Protein AF-0000000066028703 (afdb_homodimer)

Organism: Methanosarcina acetivorans (strain ATCC 35395 / DSM 2834 / JCM 12185 / C2A) (NCBI:txid188937)

Foldseek 3Di:
DPLVVLLVVLLVVLLVLFVVLVFQAEEFEQQLALLSLLQQLSRCVNRNQARYEYEYEDAPVFRDPVRVVSSVVSCVVSVHHYYYHYCNVVLVVVCVVDVCSVVDDLVVQLLVSLLSVLVVRVVVCVVRRHFYEARDACLCVLLVVDRQNGSLVGSYYSRNDHAPVVSLVSCVVSPPDDSNSPDFDAPRSGHPGGPCVVLVHDSVLSVQLVVCVVVVHDPVCSCVPSVDDPVSSVSSVCSSVVNVCSVDDDDDDDDD/DPLVVLLVVLLVVLLVLFVVLVFQAEEFEQQLALLSLLQQLSRCVNRNQARYEYEYEDAVVFRDPVRVVSSVVSCVVSVHHYDYHYCNVVLVVVCVVDVCSVVDDLVVQLLVSLLSVLVVRVVVCVVRRHFYEARDACLCVLLVVDRQNGSLVGSYYSRNDHAPVVSLVSCVVSPPDDSNSPDFDAPRSGHPGGPCVVLVHDSVLSVQLVVCVVVVHDPVCSCVVSVDDPVSSVSSVCSSVVNVCSVDDDDDDDDD

InterPro domains:
  IPR003694 NAD(+) synthetase [PTHR23090] (4-251)
  IPR003694 NAD(+) synthetase [TIGR00552] (3-251)
  IPR003694 NAD(+) synthetase [cd00553] (1-247)
  IPR014729 Rossmann-like alpha/beta/alpha sandwich fold [G3DSA:3.40.50.620] (4-256)
  IPR022310 NAD/GMP synthase [PF02540] (8-250)
  IPR022926 NH(3)-dependent NAD(+) synthetase [MF_00193] (2-253)

Structure (mmCIF, N/CA/C/O backbone):
data_AF-0000000066028703-model_v1
#
loop_
_entity.id
_entity.type
_entity.pdbx_description
1 polymer 'NH(3)-dependent NAD(+) synthetase'
#
loop_
_atom_site.group_PDB
_atom_site.id
_atom_site.type_symbol
_atom_site.label_atom_id
_atom_site.label_alt_id
_atom_site.label_comp_id
_atom_site.label_asym_id
_atom_site.label_entity_id
_atom_site.label_seq_id
_atom_site.pdbx_PDB_ins_code
_atom_site.Cartn_x
_atom_site.Cartn_y
_atom_site.Cartn_z
_atom_site.occupancy
_atom_site.B_iso_or_equiv
_atom_site.auth_seq_id
_atom_site.auth_comp_id
_atom_site.auth_asym_id
_atom_site.auth_atom_id
_atom_site.pdbx_PDB_model_num
ATOM 1 N N . MET A 1 1 ? -3.57 -17.297 -26.453 1 87.31 1 MET A N 1
ATOM 2 C CA . MET A 1 1 ? -2.383 -16.516 -26.109 1 87.31 1 MET A CA 1
ATOM 3 C C . MET A 1 1 ? -1.118 -17.203 -26.625 1 87.31 1 MET A C 1
ATOM 5 O O . MET A 1 1 ? -0.99 -18.422 -26.531 1 87.31 1 MET A O 1
ATOM 9 N N . ASP A 1 2 ? -0.247 -16.469 -27.312 1 94.75 2 ASP A N 1
ATOM 10 C CA . ASP A 1 2 ? 1.095 -16.938 -27.641 1 94.75 2 ASP A CA 1
ATOM 11 C C . ASP A 1 2 ? 1.989 -16.938 -26.406 1 94.75 2 ASP A C 1
ATOM 13 O O . ASP A 1 2 ? 2.547 -15.898 -26.031 1 94.75 2 ASP A O 1
ATOM 17 N N . PHE A 1 3 ? 2.182 -18.109 -25.797 1 96.44 3 PHE A N 1
ATOM 18 C CA . PHE A 1 3 ? 2.822 -18.219 -24.5 1 96.44 3 PHE A CA 1
ATOM 19 C C . PHE A 1 3 ? 4.312 -17.906 -24.594 1 96.44 3 PHE A C 1
ATOM 21 O O . PHE A 1 3 ? 4.898 -17.359 -23.656 1 96.44 3 PHE A O 1
ATOM 28 N N . GLU A 1 4 ? 4.953 -18.281 -25.703 1 96.44 4 GLU A N 1
ATOM 29 C CA . GLU A 1 4 ? 6.359 -17.938 -25.875 1 96.44 4 GLU A CA 1
ATOM 30 C C . GLU A 1 4 ? 6.551 -16.422 -25.906 1 96.44 4 GLU A C 1
ATOM 32 O O . GLU A 1 4 ? 7.453 -15.898 -25.25 1 96.44 4 GLU A O 1
ATOM 37 N N . LYS A 1 5 ? 5.734 -15.789 -26.641 1 97 5 LYS A N 1
ATOM 38 C CA . LYS A 1 5 ? 5.793 -14.328 -26.719 1 97 5 LYS A CA 1
ATOM 39 C C . LYS A 1 5 ? 5.488 -13.695 -25.375 1 97 5 LYS A C 1
ATOM 41 O O . LYS A 1 5 ? 6.164 -12.75 -24.953 1 97 5 LYS A O 1
ATOM 46 N N . ALA A 1 6 ? 4.465 -14.164 -24.703 1 97.44 6 ALA A N 1
ATOM 47 C CA . ALA A 1 6 ? 4.078 -13.648 -23.391 1 97.44 6 ALA A CA 1
ATOM 48 C C . ALA A 1 6 ? 5.211 -13.812 -22.391 1 97.44 6 ALA A C 1
ATOM 50 O O . ALA A 1 6 ? 5.535 -12.883 -21.641 1 97.44 6 ALA A O 1
ATOM 51 N N . GLN A 1 7 ? 5.801 -15.031 -22.391 1 98.19 7 GLN A N 1
ATOM 52 C CA . GLN A 1 7 ? 6.926 -15.305 -21.516 1 98.19 7 GLN A CA 1
ATOM 53 C C . GLN A 1 7 ? 8.055 -14.305 -21.719 1 98.19 7 GLN A C 1
ATOM 55 O O . GLN A 1 7 ? 8.555 -13.711 -20.766 1 98.19 7 GLN A O 1
ATOM 60 N N . ASN A 1 8 ? 8.43 -14.094 -22.984 1 98.19 8 ASN A N 1
ATOM 61 C CA . ASN A 1 8 ? 9.523 -13.18 -23.297 1 98.19 8 ASN A CA 1
ATOM 62 C C . ASN A 1 8 ? 9.195 -11.742 -22.906 1 98.19 8 ASN A C 1
ATOM 64 O O . ASN A 1 8 ? 10.055 -11.023 -22.406 1 98.19 8 ASN A O 1
ATOM 68 N N . ARG A 1 9 ? 7.965 -11.344 -23.125 1 98.31 9 ARG A N 1
ATOM 69 C CA . ARG A 1 9 ? 7.543 -9.984 -22.781 1 98.31 9 ARG A CA 1
ATOM 70 C C . ARG A 1 9 ? 7.586 -9.766 -21.266 1 98.31 9 ARG A C 1
ATOM 72 O O . ARG A 1 9 ? 7.977 -8.695 -20.797 1 98.31 9 ARG A O 1
ATOM 79 N N . ILE A 1 10 ? 7.184 -10.734 -20.516 1 98.81 10 ILE A N 1
ATOM 80 C CA . ILE A 1 10 ? 7.184 -10.633 -19.062 1 98.81 10 ILE A CA 1
ATOM 81 C C . ILE A 1 10 ? 8.617 -10.547 -18.562 1 98.81 10 ILE A C 1
ATOM 83 O O . ILE A 1 10 ? 8.93 -9.727 -17.688 1 98.81 10 ILE A O 1
ATOM 87 N N . ILE A 1 11 ? 9.5 -11.406 -19.094 1 98.75 11 ILE A N 1
ATOM 88 C CA . ILE A 1 11 ? 10.906 -11.422 -18.703 1 98.75 11 ILE A CA 1
ATOM 89 C C . ILE A 1 11 ? 11.531 -10.062 -19 1 98.75 11 ILE A C 1
ATOM 91 O O . ILE A 1 11 ? 12.211 -9.484 -18.141 1 98.75 11 ILE A O 1
ATOM 95 N N . GLU A 1 12 ? 11.273 -9.516 -20.172 1 98.62 12 GLU A N 1
ATOM 96 C CA . GLU A 1 12 ? 11.797 -8.203 -20.547 1 98.62 12 GLU A CA 1
ATOM 97 C C . GLU A 1 12 ? 11.234 -7.109 -19.641 1 98.62 12 GLU A C 1
ATOM 99 O O . GLU A 1 12 ? 11.945 -6.176 -19.266 1 98.62 12 GLU A O 1
ATOM 104 N N . PHE A 1 13 ? 10.008 -7.223 -19.359 1 98.81 13 PHE A N 1
ATOM 105 C CA . PHE A 1 13 ? 9.336 -6.281 -18.469 1 98.81 13 PHE A CA 1
ATOM 106 C C . PHE A 1 13 ? 10.031 -6.23 -17.109 1 98.81 13 PHE A C 1
ATOM 108 O O . PHE A 1 13 ? 10.328 -5.148 -16.594 1 98.81 13 PHE A O 1
ATOM 115 N N . ILE A 1 14 ? 10.297 -7.383 -16.516 1 98.81 14 ILE A N 1
ATOM 116 C CA . ILE A 1 14 ? 10.969 -7.465 -15.227 1 98.81 14 ILE A CA 1
ATOM 117 C C . ILE A 1 14 ? 12.344 -6.812 -15.312 1 98.81 14 ILE A C 1
ATOM 119 O O . ILE A 1 14 ? 12.711 -6.004 -14.461 1 98.81 14 ILE A O 1
ATOM 123 N N . ARG A 1 15 ? 13.094 -7.145 -16.344 1 98.56 15 ARG A N 1
ATOM 124 C CA . ARG A 1 15 ? 14.422 -6.582 -16.547 1 98.56 15 ARG A CA 1
ATOM 125 C C . ARG A 1 15 ? 14.367 -5.059 -16.656 1 98.56 15 ARG A C 1
ATOM 127 O O . ARG A 1 15 ? 15.117 -4.355 -15.969 1 98.56 15 ARG A O 1
ATOM 134 N N . ASN A 1 16 ? 13.461 -4.57 -17.453 1 98.19 16 ASN A N 1
ATOM 135 C CA . ASN A 1 16 ? 13.352 -3.135 -17.688 1 98.19 16 ASN A CA 1
ATOM 136 C C . ASN A 1 16 ? 12.977 -2.381 -16.42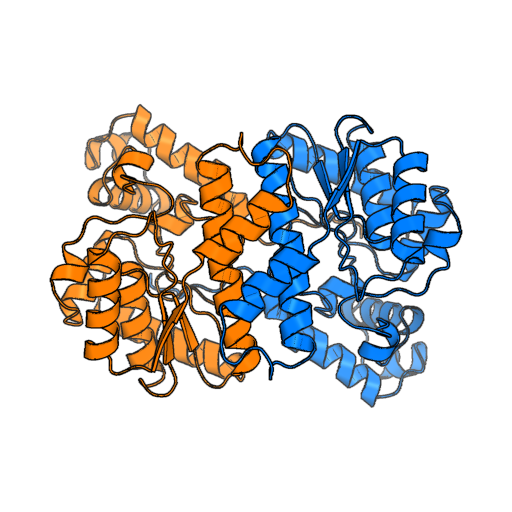2 1 98.19 16 ASN A C 1
ATOM 138 O O . ASN A 1 16 ? 13.539 -1.323 -16.125 1 98.19 16 ASN A O 1
ATOM 142 N N . GLU A 1 17 ? 12.008 -2.895 -15.727 1 97.94 17 GLU A N 1
ATOM 143 C CA . GLU A 1 17 ? 11.57 -2.23 -14.5 1 97.94 17 GLU A CA 1
ATOM 144 C C . GLU A 1 17 ? 12.672 -2.215 -13.453 1 97.94 17 GLU A C 1
ATOM 146 O O . GLU A 1 17 ? 12.836 -1.23 -12.727 1 97.94 17 GLU A O 1
ATOM 151 N N . THR A 1 18 ? 13.406 -3.289 -13.328 1 97.38 18 THR A N 1
ATOM 152 C CA . THR A 1 18 ? 14.5 -3.369 -12.359 1 97.38 18 THR A CA 1
ATOM 153 C C . THR A 1 18 ? 15.625 -2.416 -12.734 1 97.38 18 THR A C 1
ATOM 155 O O . THR A 1 18 ? 16.188 -1.744 -11.875 1 97.38 18 THR A O 1
ATOM 158 N N . ASP A 1 19 ? 15.938 -2.367 -14 1 96.81 19 ASP A N 1
ATOM 159 C CA . ASP A 1 19 ? 16.969 -1.459 -14.492 1 96.81 19 ASP A CA 1
ATOM 160 C C . ASP A 1 19 ? 16.562 -0.002 -14.281 1 96.81 19 ASP A C 1
ATOM 162 O O . ASP A 1 19 ? 17.375 0.81 -13.82 1 96.81 19 ASP A O 1
ATOM 166 N N . LYS A 1 20 ? 15.359 0.286 -14.633 1 95.88 20 LYS A N 1
ATOM 167 C CA . LYS A 1 20 ? 14.836 1.64 -14.477 1 95.88 20 LYS A CA 1
ATOM 168 C C . LYS A 1 20 ? 14.883 2.092 -13.023 1 95.88 20 LYS A C 1
ATOM 170 O O . LYS A 1 20 ? 15.172 3.258 -12.742 1 95.88 20 LYS A O 1
ATOM 175 N N . ALA A 1 21 ? 14.641 1.179 -12.125 1 95.81 21 ALA A N 1
ATOM 176 C CA . ALA A 1 21 ? 14.602 1.493 -10.695 1 95.81 21 ALA A CA 1
ATOM 177 C C . ALA A 1 21 ? 16.016 1.589 -10.117 1 95.81 21 ALA A C 1
ATOM 179 O O . ALA A 1 21 ? 16.203 2.121 -9.023 1 95.81 21 ALA A O 1
ATOM 180 N N . GLY A 1 22 ? 16.984 1.049 -10.766 1 96.31 22 GLY A N 1
ATOM 181 C CA . GLY A 1 22 ? 18.359 1.079 -10.289 1 96.31 22 GLY A CA 1
ATOM 182 C C . GLY A 1 22 ? 18.609 0.185 -9.094 1 96.31 22 GLY A C 1
ATOM 183 O O . GLY A 1 22 ? 19.375 0.536 -8.195 1 96.31 22 GLY A O 1
ATOM 184 N N . VAL A 1 23 ? 17.938 -0.912 -9.016 1 97.38 23 VAL A N 1
ATOM 185 C CA . VAL A 1 23 ? 18.047 -1.814 -7.879 1 97.38 23 VAL A CA 1
ATOM 186 C C . VAL A 1 23 ? 18.906 -3.016 -8.25 1 97.38 23 VAL A C 1
ATOM 188 O O . VAL A 1 23 ? 19.172 -3.252 -9.438 1 97.38 23 VAL A O 1
ATOM 191 N N . ASP A 1 24 ? 19.266 -3.816 -7.258 1 97.81 24 ASP A N 1
ATOM 192 C CA . ASP A 1 24 ? 20.266 -4.875 -7.438 1 97.81 24 ASP A CA 1
ATOM 193 C C . ASP A 1 24 ? 19.594 -6.23 -7.633 1 97.81 24 ASP A C 1
ATOM 195 O O . ASP A 1 24 ? 20.266 -7.234 -7.867 1 97.81 24 ASP A O 1
ATOM 199 N N . GLY A 1 25 ? 18.312 -6.297 -7.484 1 98.44 25 GLY A N 1
ATOM 200 C CA . GLY A 1 25 ? 17.609 -7.559 -7.602 1 98.44 25 GLY A CA 1
ATOM 201 C C . GLY A 1 25 ? 16.156 -7.473 -7.152 1 98.44 25 GLY A C 1
ATOM 202 O O . GLY A 1 25 ? 15.531 -6.414 -7.254 1 98.44 25 GLY A O 1
ATOM 203 N N . ALA A 1 26 ? 15.664 -8.703 -6.699 1 98.81 26 ALA A N 1
ATOM 204 C CA . ALA A 1 26 ? 14.234 -8.797 -6.402 1 98.81 26 ALA A CA 1
ATOM 205 C C . ALA A 1 26 ? 13.992 -9.625 -5.145 1 98.81 26 ALA A C 1
ATOM 207 O O . ALA A 1 26 ? 14.766 -10.531 -4.832 1 98.81 26 ALA A O 1
ATOM 208 N N . VAL A 1 27 ? 12.992 -9.25 -4.434 1 98.88 27 VAL A N 1
ATOM 209 C CA . VAL A 1 27 ? 12.43 -10.039 -3.346 1 98.88 27 VAL A CA 1
ATOM 210 C C . VAL A 1 27 ? 11.047 -10.555 -3.74 1 98.88 27 VAL A C 1
ATOM 212 O O . VAL A 1 27 ? 10.188 -9.773 -4.168 1 98.88 27 VAL A O 1
ATOM 215 N N . VAL A 1 28 ? 10.789 -11.859 -3.633 1 98.88 28 VAL A N 1
ATOM 216 C CA . VAL A 1 28 ? 9.516 -12.484 -3.977 1 98.88 28 VAL A CA 1
ATOM 217 C C . VAL A 1 28 ? 8.984 -13.258 -2.777 1 98.88 28 VAL A C 1
ATOM 219 O O . VAL A 1 28 ? 9.703 -14.062 -2.18 1 98.88 28 VAL A O 1
ATOM 222 N N . GLY A 1 29 ? 7.766 -12.961 -2.371 1 98.69 29 GLY A N 1
ATOM 223 C CA . GLY A 1 29 ? 7.105 -13.828 -1.411 1 98.69 29 GLY A CA 1
ATOM 224 C C . GLY A 1 29 ? 6.742 -15.188 -1.988 1 98.69 29 GLY A C 1
ATOM 225 O O . GLY A 1 29 ? 6.035 -15.266 -2.996 1 98.69 29 GLY A O 1
ATOM 226 N N . ILE A 1 30 ? 7.215 -16.234 -1.372 1 98.06 30 ILE A N 1
ATOM 227 C CA . ILE A 1 30 ? 6.961 -17.594 -1.842 1 98.06 30 ILE A CA 1
ATOM 228 C C . ILE A 1 30 ? 5.973 -18.281 -0.904 1 98.06 30 ILE A C 1
ATOM 230 O O . ILE A 1 30 ? 6.277 -18.5 0.271 1 98.06 30 ILE A O 1
ATOM 234 N N . SER A 1 31 ? 4.801 -18.641 -1.345 1 95.06 31 SER A N 1
ATOM 235 C CA . SER A 1 31 ? 3.727 -19.156 -0.5 1 95.06 31 SER A CA 1
ATOM 236 C C . SER A 1 31 ? 3.572 -20.672 -0.65 1 95.06 31 SER A C 1
ATOM 238 O O . SER A 1 31 ? 2.881 -21.312 0.145 1 95.06 31 SER A O 1
ATOM 240 N N . GLY A 1 32 ? 4.141 -21.219 -1.682 1 93.88 32 GLY A N 1
ATOM 241 C CA . GLY A 1 32 ? 3.859 -22.594 -2.053 1 93.88 32 GLY A CA 1
ATOM 242 C C . GLY A 1 32 ? 2.762 -22.719 -3.09 1 93.88 32 GLY A C 1
ATOM 243 O O . GLY A 1 32 ? 2.422 -23.828 -3.508 1 93.88 32 GLY A O 1
ATOM 244 N N . GLY A 1 33 ? 2.229 -21.641 -3.514 1 95.38 33 GLY A N 1
ATOM 245 C CA . GLY A 1 33 ? 1.211 -21.641 -4.551 1 95.38 33 GLY A CA 1
ATOM 246 C C . GLY A 1 33 ? 1.773 -21.359 -5.938 1 95.38 33 GLY A C 1
ATOM 247 O O . GLY A 1 33 ? 2.947 -21.016 -6.078 1 95.38 33 GLY A O 1
ATOM 248 N N . ILE A 1 34 ? 0.95 -21.469 -6.91 1 97.75 34 ILE A N 1
ATOM 249 C CA . ILE A 1 34 ? 1.407 -21.484 -8.297 1 97.75 34 ILE A CA 1
ATOM 250 C C . ILE A 1 34 ? 1.753 -20.062 -8.742 1 97.75 34 ILE A C 1
ATOM 252 O O . ILE A 1 34 ? 2.662 -19.859 -9.547 1 97.75 34 ILE A O 1
ATOM 256 N N . ASP A 1 35 ? 1.046 -19.047 -8.242 1 98.5 35 ASP A N 1
ATOM 257 C CA . ASP A 1 35 ? 1.323 -17.672 -8.672 1 98.5 35 ASP A CA 1
ATOM 258 C C . ASP A 1 35 ? 2.721 -17.234 -8.242 1 98.5 35 ASP A C 1
ATOM 260 O O . ASP A 1 35 ? 3.477 -16.688 -9.047 1 98.5 35 ASP A O 1
ATOM 264 N N . SER A 1 36 ? 3.027 -17.5 -6.969 1 98.38 36 SER A N 1
ATOM 265 C CA . SER A 1 36 ? 4.363 -17.156 -6.492 1 98.38 36 SER A CA 1
ATOM 266 C C . SER A 1 36 ? 5.43 -18 -7.18 1 98.38 36 SER A C 1
ATOM 268 O O . SER A 1 36 ? 6.531 -17.516 -7.453 1 98.38 36 SER A O 1
ATOM 270 N N . ALA A 1 37 ? 5.113 -19.234 -7.48 1 98.69 37 ALA A N 1
ATOM 271 C CA . ALA A 1 37 ? 6.055 -20.109 -8.172 1 98.69 37 ALA A CA 1
ATOM 272 C C . ALA A 1 37 ? 6.371 -19.594 -9.57 1 98.69 37 ALA A C 1
ATOM 274 O O . ALA A 1 37 ? 7.539 -19.484 -9.945 1 98.69 37 ALA A O 1
ATOM 275 N N . LEU A 1 38 ? 5.348 -19.25 -10.281 1 98.88 38 LEU A N 1
ATOM 276 C CA . LEU A 1 38 ? 5.555 -18.734 -11.633 1 98.88 38 LEU A CA 1
ATOM 277 C C . LEU A 1 38 ? 6.316 -17.406 -11.594 1 98.88 38 LEU A C 1
ATOM 279 O O . LEU A 1 38 ? 7.258 -17.219 -12.367 1 98.88 38 LEU A O 1
ATOM 283 N N . THR A 1 39 ? 5.914 -16.531 -10.734 1 98.88 39 THR A N 1
ATOM 284 C CA . THR A 1 39 ? 6.555 -15.219 -10.617 1 98.88 39 THR A CA 1
ATOM 285 C C . THR A 1 39 ? 8.039 -15.375 -10.297 1 98.88 39 THR A C 1
ATOM 287 O O . THR A 1 39 ? 8.883 -14.742 -10.938 1 98.88 39 THR A O 1
ATOM 290 N N . ALA A 1 40 ? 8.344 -16.203 -9.297 1 98.88 40 ALA A N 1
ATOM 291 C CA . ALA A 1 40 ? 9.734 -16.422 -8.93 1 98.88 40 ALA A CA 1
ATOM 292 C C . ALA A 1 40 ? 10.523 -16.984 -10.109 1 98.88 40 ALA A C 1
ATOM 294 O O . ALA A 1 40 ? 11.656 -16.562 -10.367 1 98.88 40 ALA A O 1
ATOM 295 N N . THR A 1 41 ? 9.953 -17.953 -10.828 1 98.94 41 THR A N 1
ATOM 296 C CA . THR A 1 41 ? 10.602 -18.578 -11.969 1 98.94 41 THR A CA 1
ATOM 297 C C . THR A 1 41 ? 10.922 -17.547 -13.047 1 98.94 41 THR A C 1
ATOM 299 O O . THR A 1 41 ? 12.055 -17.469 -13.531 1 98.94 41 THR A O 1
ATOM 302 N N . LEU A 1 42 ? 9.953 -16.703 -13.375 1 98.94 42 LEU A N 1
ATOM 303 C CA . LEU A 1 42 ? 10.125 -15.688 -14.398 1 98.94 42 LEU A CA 1
ATOM 304 C C . LEU A 1 42 ? 11.133 -14.633 -13.953 1 98.94 42 LEU A C 1
ATOM 306 O O . LEU A 1 42 ? 11.875 -14.094 -14.773 1 98.94 42 LEU A O 1
ATOM 310 N N . THR A 1 43 ? 11.102 -14.312 -12.672 1 98.94 43 THR A N 1
ATOM 311 C CA . THR A 1 43 ? 12.047 -13.344 -12.133 1 98.94 43 THR A CA 1
ATOM 312 C C . THR A 1 43 ? 13.477 -13.867 -12.227 1 98.94 43 THR A C 1
ATOM 314 O O . THR A 1 43 ? 14.391 -13.125 -12.57 1 98.94 43 THR A O 1
ATOM 317 N N . VAL A 1 44 ? 13.695 -15.164 -11.93 1 98.88 44 VAL A N 1
ATOM 318 C CA . VAL A 1 44 ? 15 -15.797 -12.047 1 98.88 44 VAL A CA 1
ATOM 319 C C . VAL A 1 44 ? 15.461 -15.773 -13.5 1 98.88 44 VAL A C 1
ATOM 321 O O . VAL A 1 44 ? 16.625 -15.477 -13.797 1 98.88 44 VAL A O 1
ATOM 324 N N . GLU A 1 45 ? 14.547 -16.094 -14.398 1 98.75 45 GLU A N 1
ATOM 325 C CA . GLU A 1 45 ? 14.875 -16.047 -15.82 1 98.75 45 GLU A CA 1
ATOM 326 C C . GLU A 1 45 ? 15.305 -14.641 -16.234 1 98.75 45 GLU A C 1
ATOM 328 O O . GLU A 1 45 ? 16.172 -14.477 -17.094 1 98.75 45 GLU A O 1
ATOM 333 N N . ALA A 1 46 ? 14.719 -13.641 -15.656 1 98.81 46 ALA A N 1
ATOM 334 C CA . ALA A 1 46 ? 14.961 -12.25 -16.047 1 98.81 46 ALA A CA 1
ATOM 335 C C . ALA A 1 46 ? 16.266 -11.734 -15.438 1 98.81 46 ALA A C 1
ATOM 337 O O . ALA A 1 46 ? 17.031 -11.031 -16.109 1 98.81 46 ALA A O 1
ATOM 338 N N . LEU A 1 47 ? 16.531 -12.109 -14.18 1 98.75 47 LEU A N 1
ATOM 339 C CA . LEU A 1 47 ? 17.547 -11.383 -13.438 1 98.75 47 LEU A CA 1
ATOM 340 C C . LEU A 1 47 ? 18.719 -12.305 -13.078 1 98.75 47 LEU A C 1
ATOM 342 O O . LEU A 1 47 ? 19.797 -11.836 -12.727 1 98.75 47 LEU A O 1
ATOM 346 N N . GLY A 1 48 ? 18.5 -13.641 -13.117 1 98.75 48 GLY A N 1
ATOM 347 C CA . GLY A 1 48 ? 19.438 -14.602 -12.57 1 98.75 48 GLY A CA 1
ATOM 348 C C . GLY A 1 48 ? 19.156 -14.961 -11.125 1 98.75 48 GLY A C 1
ATOM 349 O O . GLY A 1 48 ? 18.734 -14.117 -10.336 1 98.75 48 GLY A O 1
ATOM 350 N N . LYS A 1 49 ? 19.391 -16.234 -10.781 1 98.75 49 LYS A N 1
ATOM 351 C CA . LYS A 1 49 ? 19.016 -16.781 -9.477 1 98.75 49 LYS A CA 1
ATOM 352 C C . LYS A 1 49 ? 19.75 -16.047 -8.352 1 98.75 49 LYS A C 1
ATOM 354 O O . LYS A 1 49 ? 19.219 -15.906 -7.25 1 98.75 49 LYS A O 1
ATOM 359 N N . GLU A 1 50 ? 20.938 -15.43 -8.609 1 98.56 50 GLU A N 1
ATOM 360 C CA . GLU A 1 50 ? 21.734 -14.773 -7.586 1 98.56 50 GLU A CA 1
ATOM 361 C C . GLU A 1 50 ? 21.109 -13.445 -7.16 1 98.56 50 GLU A C 1
ATOM 363 O O . GLU A 1 50 ? 21.469 -12.891 -6.117 1 98.56 50 GLU A O 1
ATOM 368 N N . ARG A 1 51 ? 20.234 -12.93 -7.949 1 98.56 51 ARG A N 1
ATOM 369 C CA . ARG A 1 51 ? 19.641 -11.617 -7.691 1 98.56 51 ARG A CA 1
ATOM 370 C C . ARG A 1 51 ? 18.219 -11.742 -7.188 1 98.56 51 ARG A C 1
ATOM 372 O O . ARG A 1 51 ? 17.469 -10.758 -7.16 1 98.56 51 ARG A O 1
ATOM 379 N N . VAL A 1 52 ? 17.797 -12.977 -6.809 1 98.88 52 VAL A N 1
ATOM 380 C CA . VAL A 1 52 ? 16.422 -13.203 -6.359 1 98.88 52 VAL A CA 1
ATOM 381 C C . VAL A 1 52 ? 16.438 -13.797 -4.953 1 98.88 52 VAL A C 1
ATOM 383 O O . VAL A 1 52 ? 17.078 -14.812 -4.703 1 98.88 52 VAL A O 1
ATOM 386 N N . LEU A 1 53 ? 15.773 -13.125 -4.012 1 98.75 53 LEU A N 1
ATOM 387 C CA . LEU A 1 53 ? 15.516 -13.641 -2.672 1 98.75 53 LEU A CA 1
ATOM 388 C C . LEU A 1 53 ? 14.062 -14.094 -2.533 1 98.75 53 LEU A C 1
ATOM 390 O O . LEU A 1 53 ? 13.141 -13.305 -2.76 1 98.75 53 LEU A O 1
ATOM 394 N N . GLY A 1 54 ? 13.875 -15.344 -2.285 1 98.75 54 GLY A N 1
ATOM 395 C CA . GLY A 1 54 ? 12.57 -15.859 -1.922 1 98.75 54 GLY A CA 1
ATOM 396 C C . GLY A 1 54 ? 12.32 -15.852 -0.426 1 98.75 54 GLY A C 1
ATOM 397 O O . GLY A 1 54 ? 13.125 -16.375 0.347 1 98.75 54 GLY A O 1
ATOM 398 N N . LEU A 1 55 ? 11.234 -15.25 0.016 1 98.56 55 LEU A N 1
ATOM 399 C CA . LEU A 1 55 ? 10.852 -15.25 1.424 1 98.56 55 LEU A CA 1
ATOM 400 C C . LEU A 1 55 ? 9.594 -16.078 1.647 1 98.56 55 LEU A C 1
ATOM 402 O O . LEU A 1 55 ? 8.555 -15.805 1.034 1 98.56 55 LEU A O 1
ATOM 406 N N . HIS A 1 56 ? 9.656 -17.109 2.395 1 98.31 56 HIS A N 1
ATOM 407 C CA . HIS A 1 56 ? 8.508 -17.844 2.895 1 98.31 56 HIS A CA 1
ATOM 408 C C . HIS A 1 56 ? 8.109 -17.375 4.285 1 98.31 56 HIS A C 1
ATOM 410 O O . HIS A 1 56 ? 8.93 -17.375 5.207 1 98.31 56 HIS A O 1
ATOM 416 N N . MET A 1 57 ? 6.836 -16.969 4.473 1 97.94 57 MET A N 1
ATOM 417 C CA . MET A 1 57 ? 6.418 -16.266 5.688 1 97.94 57 MET A CA 1
ATOM 418 C C . MET A 1 57 ? 5.191 -16.938 6.301 1 97.94 57 MET A C 1
ATOM 420 O O . MET A 1 57 ? 4.121 -16.328 6.367 1 97.94 57 MET A O 1
ATOM 424 N N . PRO A 1 58 ? 5.383 -18.109 6.816 1 97.06 58 PRO A N 1
ATOM 425 C CA . PRO A 1 58 ? 4.27 -18.891 7.359 1 97.06 58 PRO A CA 1
ATOM 426 C C . PRO A 1 58 ? 3.793 -18.359 8.711 1 97.06 58 PRO A C 1
ATOM 428 O O . PRO A 1 58 ? 4.5 -17.594 9.367 1 97.06 58 PRO A O 1
ATOM 431 N N . GLU A 1 59 ? 2.592 -18.641 8.992 1 95.31 59 GLU A N 1
ATOM 432 C CA . GLU A 1 59 ? 2.061 -18.578 10.352 1 95.31 59 GLU A CA 1
ATOM 433 C C . GLU A 1 59 ? 1.895 -19.984 10.938 1 95.31 59 GLU A C 1
ATOM 435 O O . GLU A 1 59 ? 1.164 -20.812 10.391 1 95.31 59 GLU A O 1
ATOM 440 N N . SER A 1 60 ? 2.572 -20.344 11.977 1 89.69 60 SER A N 1
ATOM 441 C CA . SER A 1 60 ? 2.715 -21.688 12.523 1 89.69 60 SER A CA 1
ATOM 442 C C . SER A 1 60 ? 1.355 -22.344 12.719 1 89.69 60 SER A C 1
ATOM 444 O O . SER A 1 60 ? 1.198 -23.531 12.445 1 89.69 60 SER A O 1
ATOM 446 N N . SER A 1 61 ? 0.323 -21.703 13.117 1 83.94 61 SER A N 1
ATOM 447 C CA . SER A 1 61 ? -0.953 -22.344 13.438 1 83.94 61 SER A CA 1
ATOM 448 C C . SER A 1 61 ? -1.871 -22.375 12.219 1 83.94 61 SER A C 1
ATOM 450 O O . SER A 1 61 ? -2.898 -23.062 12.234 1 83.94 61 SER A O 1
ATOM 452 N N . LEU A 1 62 ? -1.415 -21.875 11.156 1 87.5 62 LEU A N 1
ATOM 453 C CA . LEU A 1 62 ? -2.385 -21.688 10.086 1 87.5 62 LEU A CA 1
ATOM 454 C C . LEU A 1 62 ? -1.828 -22.188 8.758 1 87.5 62 LEU A C 1
ATOM 456 O O . LEU A 1 62 ? -2.551 -22.797 7.965 1 87.5 62 LEU A O 1
ATOM 460 N N . THR A 1 63 ? -0.572 -21.984 8.461 1 89.5 63 THR A N 1
ATOM 461 C CA . THR A 1 63 ? 0.036 -22.406 7.207 1 89.5 63 THR A CA 1
ATOM 462 C C . THR A 1 63 ? 0.261 -23.906 7.188 1 89.5 63 THR A C 1
ATOM 464 O O . THR A 1 63 ? 1.021 -24.438 8.008 1 89.5 63 THR A O 1
ATOM 467 N N . PRO A 1 64 ? -0.343 -24.531 6.289 1 89.56 64 PRO A N 1
ATOM 468 C CA . PRO A 1 64 ? -0.13 -25.984 6.211 1 89.56 64 PRO A CA 1
ATOM 469 C C . PRO A 1 64 ? 1.329 -26.344 5.957 1 89.56 64 PRO A C 1
ATOM 471 O O . PRO A 1 64 ? 2.025 -25.656 5.215 1 89.56 64 PRO A O 1
ATOM 474 N N . ALA A 1 65 ? 1.722 -27.438 6.523 1 91.56 65 ALA A N 1
ATOM 475 C CA . ALA A 1 65 ? 3.094 -27.906 6.355 1 91.56 65 ALA A CA 1
ATOM 476 C C . ALA A 1 65 ? 3.428 -28.109 4.879 1 91.56 65 ALA A C 1
ATOM 478 O O . ALA A 1 65 ? 4.543 -27.828 4.445 1 91.56 65 ALA A O 1
ATOM 479 N N . VAL A 1 66 ? 2.492 -28.578 4.145 1 92.88 66 VAL A N 1
ATOM 480 C CA . VAL A 1 66 ? 2.697 -28.891 2.732 1 92.88 66 VAL A CA 1
ATOM 481 C C . VAL A 1 66 ? 3.057 -27.609 1.974 1 92.88 66 VAL A C 1
ATOM 483 O O . VAL A 1 66 ? 3.842 -27.656 1.024 1 92.88 66 VAL A O 1
ATOM 486 N N . ASP A 1 67 ? 2.482 -26.469 2.352 1 93.06 67 ASP A N 1
ATOM 487 C CA . ASP A 1 67 ? 2.799 -25.203 1.704 1 93.06 67 ASP A CA 1
ATOM 488 C C . ASP A 1 67 ? 4.266 -24.844 1.902 1 93.06 67 ASP A C 1
ATOM 490 O O . ASP A 1 67 ? 4.922 -24.359 0.977 1 93.06 67 ASP A O 1
ATOM 494 N N . SER A 1 68 ? 4.762 -25.047 3.111 1 95.12 68 SER A N 1
ATOM 495 C CA . SER A 1 68 ? 6.164 -24.781 3.406 1 95.12 68 SER A CA 1
ATOM 496 C C . SER A 1 68 ? 7.082 -25.734 2.65 1 95.12 68 SER A C 1
ATOM 498 O O . SER A 1 68 ? 8.148 -25.328 2.168 1 95.12 68 SER A O 1
ATOM 500 N N . GLU A 1 69 ? 6.645 -26.969 2.576 1 96.25 69 GLU A N 1
ATOM 501 C CA . GLU A 1 69 ? 7.402 -27.938 1.802 1 96.25 69 GLU A CA 1
ATOM 502 C C . GLU A 1 69 ? 7.469 -27.547 0.329 1 96.25 69 GLU A C 1
ATOM 504 O O . GLU A 1 69 ? 8.539 -27.594 -0.283 1 96.25 69 GLU A O 1
ATOM 509 N N . ASP A 1 70 ? 6.367 -27.188 -0.19 1 96.81 70 ASP A N 1
ATOM 510 C CA . ASP A 1 70 ? 6.285 -26.766 -1.587 1 96.81 70 ASP A CA 1
ATOM 511 C C . ASP A 1 70 ? 7.16 -25.547 -1.849 1 96.81 70 ASP A C 1
ATOM 513 O O . ASP A 1 70 ? 7.82 -25.453 -2.885 1 96.81 70 ASP A O 1
ATOM 517 N N . ALA A 1 71 ? 7.102 -24.594 -0.932 1 97.06 71 ALA A N 1
ATOM 518 C CA . ALA A 1 71 ? 7.934 -23.391 -1.051 1 97.06 71 ALA A CA 1
ATOM 519 C C . ALA A 1 71 ? 9.414 -23.766 -1.123 1 97.06 71 ALA A C 1
ATOM 521 O O . ALA A 1 71 ? 10.156 -23.219 -1.946 1 97.06 71 ALA A O 1
ATOM 522 N N . LYS A 1 72 ? 9.781 -24.656 -0.314 1 97.19 72 LYS A N 1
ATOM 523 C CA . LYS A 1 72 ? 11.172 -25.109 -0.293 1 97.19 72 LYS A CA 1
ATOM 524 C C . LYS A 1 72 ? 11.531 -25.844 -1.583 1 97.19 72 LYS A C 1
ATOM 526 O O . LYS A 1 72 ? 12.625 -25.656 -2.121 1 97.19 72 LYS A O 1
ATOM 531 N N . ILE A 1 73 ? 10.648 -26.688 -2.053 1 97.44 73 ILE A N 1
ATOM 532 C CA . ILE A 1 73 ? 10.859 -27.391 -3.312 1 97.44 73 ILE A CA 1
ATOM 533 C C . ILE A 1 73 ? 11.117 -26.391 -4.43 1 97.44 73 ILE A C 1
ATOM 535 O O . ILE A 1 73 ? 12.055 -26.547 -5.215 1 97.44 73 ILE A O 1
ATOM 539 N N . LEU A 1 74 ? 10.344 -25.375 -4.469 1 98.31 74 LEU A N 1
ATOM 540 C CA . LEU A 1 74 ? 10.508 -24.344 -5.492 1 98.31 74 LEU A CA 1
ATOM 541 C C . LEU A 1 74 ? 11.867 -23.672 -5.375 1 98.31 74 LEU A C 1
ATOM 543 O O . LEU A 1 74 ? 12.57 -23.5 -6.375 1 98.31 74 LEU A O 1
ATOM 547 N N . ALA A 1 75 ? 12.188 -23.219 -4.152 1 98.38 75 ALA A N 1
ATOM 548 C CA . ALA A 1 75 ? 13.445 -22.5 -3.918 1 98.38 75 ALA A CA 1
ATOM 549 C C . ALA A 1 75 ? 14.641 -23.359 -4.32 1 98.38 75 ALA A C 1
ATOM 551 O O . ALA A 1 75 ? 15.578 -22.875 -4.953 1 98.38 75 ALA A O 1
ATOM 552 N N . ASP A 1 76 ? 14.602 -24.641 -3.975 1 98.19 76 ASP A N 1
ATOM 553 C CA . ASP A 1 76 ? 15.672 -25.562 -4.328 1 98.19 76 ASP A CA 1
ATOM 554 C C . ASP A 1 76 ? 15.758 -25.766 -5.844 1 98.19 76 ASP A C 1
ATOM 556 O O . ASP A 1 76 ? 16.844 -25.766 -6.41 1 98.19 76 ASP A O 1
ATOM 560 N N . TRP A 1 77 ? 14.602 -25.922 -6.426 1 98.44 77 TRP A N 1
ATOM 561 C CA . TRP A 1 77 ? 14.531 -26.125 -7.871 1 98.44 77 TRP A CA 1
ATOM 562 C C . TRP A 1 77 ? 15.102 -24.906 -8.609 1 98.44 77 TRP A C 1
ATOM 564 O O . TRP A 1 77 ? 15.797 -25.062 -9.617 1 98.44 77 TRP A O 1
ATOM 574 N N . LEU A 1 78 ? 14.883 -23.688 -8.133 1 98.69 78 LEU A N 1
ATOM 575 C CA . LEU A 1 78 ? 15.336 -22.453 -8.766 1 98.69 78 LEU A CA 1
ATOM 576 C C . LEU A 1 78 ? 16.781 -22.156 -8.375 1 98.69 78 LEU A C 1
ATOM 578 O O . LEU A 1 78 ? 17.469 -21.406 -9.07 1 98.69 78 LEU A O 1
ATOM 582 N N . GLY A 1 79 ? 17.172 -22.656 -7.207 1 98.62 79 GLY A N 1
ATOM 583 C CA . GLY A 1 79 ? 18.5 -22.375 -6.699 1 98.62 79 GLY A CA 1
ATOM 584 C C . GLY A 1 79 ? 18.656 -20.969 -6.176 1 98.62 79 GLY A C 1
ATOM 585 O O . GLY A 1 79 ? 19.734 -20.375 -6.277 1 98.62 79 GLY A O 1
ATOM 586 N N . ILE A 1 80 ? 17.609 -20.406 -5.656 1 98.62 80 ILE A N 1
ATOM 587 C CA . ILE A 1 80 ? 17.672 -19.031 -5.195 1 98.62 80 ILE A CA 1
ATOM 588 C C . ILE A 1 80 ? 17.953 -18.984 -3.697 1 98.62 80 ILE A C 1
ATOM 590 O O . ILE A 1 80 ? 17.781 -19.984 -3 1 98.62 80 ILE A O 1
ATOM 594 N N . GLU A 1 81 ? 18.469 -17.781 -3.25 1 97.94 81 GLU A N 1
ATOM 595 C CA . GLU A 1 81 ? 18.453 -17.531 -1.812 1 97.94 81 GLU A CA 1
ATOM 596 C C . GLU A 1 81 ? 17.047 -17.641 -1.251 1 97.94 81 GLU A C 1
ATOM 598 O O . GLU A 1 81 ? 16.078 -17.172 -1.873 1 97.94 81 GLU A O 1
ATOM 603 N N . TYR A 1 82 ? 16.938 -18.328 -0.145 1 98.06 82 TYR A N 1
ATOM 604 C CA . TYR A 1 82 ? 15.633 -18.641 0.433 1 98.06 82 TYR A CA 1
ATOM 605 C C . TYR A 1 82 ? 15.664 -18.516 1.95 1 98.06 82 TYR A C 1
ATOM 607 O O . TYR A 1 82 ? 16.609 -18.969 2.6 1 98.06 82 TYR A O 1
ATOM 615 N N . ARG A 1 83 ? 14.688 -17.797 2.508 1 96.94 83 ARG A N 1
ATOM 616 C CA . ARG A 1 83 ? 14.547 -17.625 3.951 1 96.94 83 ARG A CA 1
ATOM 617 C C . ARG A 1 83 ? 13.102 -17.859 4.391 1 96.94 83 ARG A C 1
ATOM 619 O O . ARG A 1 83 ? 12.164 -17.516 3.67 1 96.94 83 ARG A O 1
ATOM 626 N N . THR A 1 84 ? 13 -18.422 5.559 1 97.19 84 THR A N 1
ATOM 627 C CA . THR A 1 84 ? 11.688 -18.594 6.191 1 97.19 84 THR A CA 1
ATOM 628 C C . THR A 1 84 ? 11.562 -17.672 7.41 1 97.19 84 THR A C 1
ATOM 630 O O . THR A 1 84 ? 12.438 -17.672 8.281 1 97.19 84 THR A O 1
ATOM 633 N N . ILE A 1 85 ? 10.57 -16.875 7.434 1 97.44 85 ILE A N 1
ATOM 634 C CA . ILE A 1 85 ? 10.297 -16 8.562 1 97.44 85 ILE A CA 1
ATOM 635 C C . ILE A 1 85 ? 8.898 -16.281 9.102 1 97.44 85 ILE A C 1
ATOM 637 O O . ILE A 1 85 ? 7.898 -15.977 8.445 1 97.44 85 ILE A O 1
ATOM 641 N N . ASP A 1 86 ? 8.789 -16.859 10.266 1 97.19 86 ASP A N 1
ATOM 642 C CA . ASP A 1 86 ? 7.512 -17.109 10.93 1 97.19 86 ASP A CA 1
ATOM 643 C C . ASP A 1 86 ? 6.879 -15.812 11.406 1 97.19 86 ASP A C 1
ATOM 645 O O . ASP A 1 86 ? 7.477 -15.078 12.195 1 97.19 86 ASP A O 1
ATOM 649 N N . ILE A 1 87 ? 5.637 -15.547 10.953 1 97.62 87 ILE A N 1
ATOM 650 C CA . ILE A 1 87 ? 5.047 -14.242 11.234 1 97.62 87 ILE A CA 1
ATOM 651 C C . ILE A 1 87 ? 4.207 -14.328 12.508 1 97.62 87 ILE A C 1
ATOM 653 O O . ILE A 1 87 ? 3.629 -13.328 12.945 1 97.62 87 ILE A O 1
ATOM 657 N N . SER A 1 88 ? 4.094 -15.5 13.172 1 97.12 88 SER A N 1
ATOM 658 C CA . SER A 1 88 ? 3.209 -15.719 14.312 1 97.12 88 SER A CA 1
ATOM 659 C C . SER A 1 88 ? 3.465 -14.703 15.422 1 97.12 88 SER A C 1
ATOM 661 O O . SER A 1 88 ? 2.523 -14.141 15.977 1 97.12 88 SER A O 1
ATOM 663 N N . GLY A 1 89 ? 4.734 -14.523 15.742 1 97.12 89 GLY A N 1
ATOM 664 C CA . GLY A 1 89 ? 5.074 -13.586 16.797 1 97.12 89 GLY A CA 1
ATOM 665 C C . GLY A 1 89 ? 4.656 -12.164 16.484 1 97.12 89 GLY A C 1
ATOM 666 O O . GLY A 1 89 ? 4.219 -11.43 17.375 1 97.12 89 GLY A O 1
ATOM 667 N N . ILE A 1 90 ? 4.812 -11.766 15.258 1 98 90 ILE A N 1
ATOM 668 C CA . ILE A 1 90 ? 4.453 -10.422 14.828 1 98 90 ILE A CA 1
ATOM 669 C C . ILE A 1 90 ? 2.941 -10.234 14.922 1 98 90 ILE A C 1
ATOM 671 O O . ILE A 1 90 ? 2.467 -9.242 15.492 1 98 90 ILE A O 1
ATOM 675 N N . VAL A 1 91 ? 2.188 -11.203 14.391 1 96.38 91 VAL A N 1
ATOM 676 C CA . VAL A 1 91 ? 0.729 -11.141 14.43 1 96.38 91 VAL A CA 1
ATOM 677 C C . VAL A 1 91 ? 0.255 -11.102 15.883 1 96.38 91 VAL A C 1
ATOM 679 O O . VAL A 1 91 ? -0.628 -10.32 16.234 1 96.38 91 VAL A O 1
ATOM 682 N N . SER A 1 92 ? 0.863 -11.875 16.719 1 95.88 92 SER A N 1
ATOM 683 C CA . SER A 1 92 ? 0.525 -11.891 18.141 1 95.88 92 SER A CA 1
ATOM 684 C C . SER A 1 92 ? 0.772 -10.531 18.781 1 95.88 92 SER A C 1
ATOM 686 O O . SER A 1 92 ? -0.005 -10.086 19.625 1 95.88 92 SER A O 1
ATOM 688 N N . ALA A 1 93 ? 1.857 -9.898 18.422 1 97.38 93 ALA A N 1
ATOM 689 C CA . ALA A 1 93 ? 2.172 -8.578 18.969 1 97.38 93 ALA A CA 1
ATOM 690 C C . ALA A 1 93 ? 1.123 -7.547 18.547 1 97.38 93 ALA A C 1
ATOM 692 O O . ALA A 1 93 ? 0.732 -6.691 19.344 1 97.38 93 ALA A O 1
ATOM 693 N N . PHE A 1 94 ? 0.665 -7.621 17.281 1 97.38 94 PHE A N 1
ATOM 694 C CA . PHE A 1 94 ? -0.426 -6.762 16.828 1 97.38 94 PHE A CA 1
ATOM 695 C C . PHE A 1 94 ? -1.675 -6.992 17.672 1 97.38 94 PHE A C 1
ATOM 697 O O . PHE A 1 94 ? -2.285 -6.039 18.156 1 97.38 94 PHE A O 1
ATOM 704 N N . MET A 1 95 ? -2.006 -8.25 17.875 1 95.25 95 MET A N 1
ATOM 705 C CA . MET A 1 95 ? -3.213 -8.602 18.609 1 95.25 95 MET A CA 1
ATOM 706 C C . MET A 1 95 ? -3.107 -8.148 20.062 1 95.25 95 MET A C 1
ATOM 708 O O . MET A 1 95 ? -4.102 -7.723 20.656 1 95.25 95 MET A O 1
ATOM 712 N N . ALA A 1 96 ? -1.966 -8.203 20.594 1 94.81 96 ALA A N 1
ATOM 713 C CA . ALA A 1 96 ? -1.743 -7.812 21.984 1 94.81 96 ALA A CA 1
ATOM 714 C C . ALA A 1 96 ? -1.86 -6.301 22.156 1 94.81 96 ALA A C 1
ATOM 716 O O . ALA A 1 96 ? -2.207 -5.812 23.234 1 94.81 96 ALA A O 1
ATOM 717 N N . SER A 1 97 ? -1.557 -5.586 21.094 1 94 97 SER A N 1
ATOM 718 C CA . SER A 1 97 ? -1.538 -4.129 21.156 1 94 97 SER A CA 1
ATOM 719 C C . SER A 1 97 ? -2.939 -3.549 21 1 94 97 SER A C 1
ATOM 721 O O . SER A 1 97 ? -3.164 -2.369 21.281 1 94 97 SER A O 1
ATOM 723 N N . ILE A 1 98 ? -3.926 -4.328 20.547 1 91.62 98 ILE A N 1
ATOM 724 C CA . ILE A 1 98 ? -5.293 -3.889 20.281 1 91.62 98 ILE A CA 1
ATOM 725 C C . ILE A 1 98 ? -6.258 -4.609 21.219 1 91.62 98 ILE A C 1
ATOM 727 O O . ILE A 1 98 ? -6.613 -5.766 20.984 1 91.62 98 ILE A O 1
ATOM 731 N N . PRO A 1 99 ? -6.734 -4.051 22.203 1 79.94 99 PRO A N 1
ATOM 732 C CA . PRO A 1 99 ? -7.598 -4.707 23.188 1 79.94 99 PRO A CA 1
ATOM 733 C C . PRO A 1 99 ? -8.797 -5.402 22.547 1 79.94 99 PRO A C 1
ATOM 735 O O . PRO A 1 99 ? -9.203 -6.48 23 1 79.94 99 PRO A O 1
ATOM 738 N N . GLU A 1 100 ? -9.383 -4.855 21.516 1 80 100 GLU A N 1
ATOM 739 C CA . GLU A 1 100 ? -10.602 -5.387 20.906 1 80 100 GLU A CA 1
ATOM 740 C C . GLU A 1 100 ? -10.281 -6.438 19.844 1 80 100 GLU A C 1
ATOM 742 O O . GLU A 1 100 ? -11.18 -6.965 19.188 1 80 100 GLU A O 1
ATOM 747 N N . SER A 1 101 ? -9.086 -6.789 19.781 1 79.19 101 SER A N 1
ATOM 748 C CA . SER A 1 101 ? -8.633 -7.633 18.672 1 79.19 101 SER A CA 1
ATOM 749 C C . SER A 1 101 ? -9.227 -9.039 18.781 1 79.19 101 SER A C 1
ATOM 751 O O . SER A 1 101 ? -9.383 -9.727 17.766 1 79.19 101 SER A O 1
ATOM 753 N N . GLU A 1 102 ? -9.461 -9.461 19.891 1 74.88 102 GLU A N 1
ATOM 754 C CA . GLU A 1 102 ? -9.969 -10.812 20.062 1 74.88 102 GLU A CA 1
ATOM 755 C C . GLU A 1 102 ? -11.289 -11.016 19.328 1 74.88 102 GLU A C 1
ATOM 757 O O . GLU A 1 102 ? -11.609 -12.125 18.906 1 74.88 102 GLU A O 1
ATOM 762 N N . SER A 1 103 ? -11.93 -9.984 19.141 1 76.81 103 SER A N 1
ATOM 763 C CA . SER A 1 103 ? -13.25 -10.07 18.531 1 76.81 103 SER A CA 1
ATOM 764 C C . SER A 1 103 ? -13.195 -9.742 17.031 1 76.81 103 SER A C 1
ATOM 766 O O . SER A 1 103 ? -14.227 -9.656 16.375 1 76.81 103 SER A O 1
ATOM 768 N N . SER A 1 104 ? -12.016 -9.656 16.625 1 81.94 104 SER A N 1
ATOM 769 C CA . SER A 1 104 ? -11.93 -9.297 15.211 1 81.94 104 SER A CA 1
ATOM 770 C C . SER A 1 104 ? -12.328 -10.469 14.32 1 81.94 104 SER A C 1
ATOM 772 O O . SER A 1 104 ? -12.102 -11.633 14.672 1 81.94 104 SER A O 1
ATOM 774 N N . ASP A 1 105 ? -12.883 -10.133 13.203 1 88.5 105 ASP A N 1
ATOM 775 C CA . ASP A 1 105 ? -13.336 -11.172 12.273 1 88.5 105 ASP A CA 1
ATOM 776 C C . ASP A 1 105 ? -12.164 -11.727 11.469 1 88.5 105 ASP A C 1
ATOM 778 O O . ASP A 1 105 ? -11.062 -11.18 11.5 1 88.5 105 ASP A O 1
ATOM 782 N N . ARG A 1 106 ? -12.414 -12.828 10.812 1 89.69 106 ARG A N 1
ATOM 783 C CA . ARG A 1 106 ? -11.391 -13.562 10.07 1 89.69 106 ARG A CA 1
ATOM 784 C C . ARG A 1 106 ? -10.797 -12.703 8.961 1 89.69 106 ARG A C 1
ATOM 786 O O . ARG A 1 106 ? -9.602 -12.781 8.672 1 89.69 106 ARG A O 1
ATOM 793 N N . LEU A 1 107 ? -11.609 -11.898 8.305 1 91.94 107 LEU A N 1
ATOM 794 C CA . LEU A 1 107 ? -11.156 -11.062 7.199 1 91.94 107 LEU A CA 1
ATOM 795 C C . LEU A 1 107 ? -10.156 -10.016 7.691 1 91.94 107 LEU A C 1
ATOM 797 O O . LEU A 1 107 ? -9.117 -9.805 7.07 1 91.94 107 LEU A O 1
ATOM 801 N N . THR A 1 108 ? -10.5 -9.367 8.805 1 94.5 108 THR A N 1
ATOM 802 C CA . THR A 1 108 ? -9.625 -8.367 9.398 1 94.5 108 THR A CA 1
ATOM 803 C C . THR A 1 108 ? -8.281 -8.977 9.773 1 94.5 108 THR A C 1
ATOM 805 O O . THR A 1 108 ? -7.227 -8.414 9.469 1 94.5 108 THR A O 1
ATOM 808 N N . ARG A 1 109 ? -8.328 -10.164 10.359 1 93.94 109 ARG A N 1
ATOM 809 C CA . ARG A 1 109 ? -7.105 -10.859 10.75 1 93.94 109 ARG A CA 1
ATOM 810 C C . ARG A 1 109 ? -6.312 -11.297 9.523 1 93.94 109 ARG A C 1
ATOM 812 O O . ARG A 1 109 ? -5.082 -11.203 9.5 1 93.94 109 ARG A O 1
ATOM 819 N N . GLY A 1 110 ? -7.023 -11.828 8.562 1 94.69 110 GLY A N 1
ATOM 820 C CA . GLY A 1 110 ? -6.375 -12.219 7.32 1 94.69 110 GLY A CA 1
ATOM 821 C C . GLY A 1 110 ? -5.664 -11.07 6.633 1 94.69 110 GLY A C 1
ATOM 822 O O . GLY A 1 110 ? -4.523 -11.219 6.184 1 94.69 110 GLY A O 1
ATOM 823 N N . ASN A 1 111 ? -6.328 -9.883 6.57 1 96.75 111 ASN A N 1
ATOM 824 C CA . ASN A 1 111 ? -5.738 -8.695 5.965 1 96.75 111 ASN A CA 1
ATOM 825 C C . ASN A 1 111 ? -4.488 -8.25 6.719 1 96.75 111 ASN A C 1
ATOM 827 O O . ASN A 1 111 ? -3.514 -7.805 6.105 1 96.75 111 ASN A O 1
ATOM 831 N N . LEU A 1 112 ? -4.52 -8.359 8.008 1 97.12 112 LEU A N 1
ATOM 832 C CA . LEU A 1 112 ? -3.357 -8.008 8.82 1 97.12 112 LEU A CA 1
ATOM 833 C C . LEU A 1 112 ? -2.172 -8.914 8.484 1 97.12 112 LEU A C 1
ATOM 835 O O . LEU A 1 112 ? -1.039 -8.438 8.375 1 97.12 112 LEU A O 1
ATOM 839 N N . LYS A 1 113 ? -2.459 -10.203 8.359 1 97.06 113 LYS A N 1
ATOM 840 C CA . LYS A 1 113 ? -1.396 -11.141 8.008 1 97.06 113 LYS A CA 1
ATOM 841 C C . LYS A 1 113 ? -0.771 -10.781 6.664 1 97.06 113 LYS A C 1
ATOM 843 O O . LYS A 1 113 ? 0.452 -10.82 6.516 1 97.06 113 LYS A O 1
ATOM 848 N N . ALA A 1 114 ? -1.604 -10.461 5.664 1 97.94 114 ALA A N 1
ATOM 849 C CA . ALA A 1 114 ? -1.112 -10.047 4.352 1 97.94 114 ALA A CA 1
ATOM 850 C C . ALA A 1 114 ? -0.225 -8.812 4.461 1 97.94 114 ALA A C 1
ATOM 852 O O . ALA A 1 114 ? 0.836 -8.742 3.838 1 97.94 114 ALA A O 1
ATOM 853 N N . ARG A 1 115 ? -0.609 -7.82 5.254 1 98.69 115 ARG A N 1
ATOM 854 C CA . ARG A 1 115 ? 0.148 -6.582 5.406 1 98.69 115 ARG A CA 1
ATOM 855 C C . ARG A 1 115 ? 1.425 -6.816 6.207 1 98.69 115 ARG A C 1
ATOM 857 O O . ARG A 1 115 ? 2.445 -6.172 5.961 1 98.69 115 ARG A O 1
ATOM 864 N N . THR A 1 116 ? 1.37 -7.781 7.129 1 98.56 116 THR A N 1
ATOM 865 C CA . THR A 1 116 ? 2.574 -8.188 7.844 1 98.56 116 THR A CA 1
ATOM 866 C C . THR A 1 116 ? 3.611 -8.758 6.875 1 98.56 116 THR A C 1
ATOM 868 O O . THR A 1 116 ? 4.777 -8.359 6.91 1 98.56 116 THR A O 1
ATOM 871 N N . ARG A 1 117 ? 3.156 -9.609 6.004 1 98.56 117 ARG A N 1
ATOM 872 C CA . ARG A 1 117 ? 4.055 -10.219 5.027 1 98.56 117 ARG A CA 1
ATOM 873 C C . ARG A 1 117 ? 4.617 -9.164 4.074 1 98.56 117 ARG A C 1
ATOM 875 O O . ARG A 1 117 ? 5.809 -9.188 3.756 1 98.56 117 ARG A O 1
ATOM 882 N N . MET A 1 118 ? 3.756 -8.266 3.641 1 98.81 118 MET A N 1
ATOM 883 C CA . MET A 1 118 ? 4.203 -7.164 2.785 1 98.81 118 MET A CA 1
ATOM 884 C C . MET A 1 118 ? 5.293 -6.352 3.469 1 98.81 118 MET A C 1
ATOM 886 O O . MET A 1 118 ? 6.305 -6.016 2.848 1 98.81 118 MET A O 1
ATOM 890 N N . SER A 1 119 ? 5.145 -6.051 4.75 1 98.69 119 SER A N 1
ATOM 891 C CA . SER A 1 119 ? 6.125 -5.277 5.504 1 98.69 119 SER A CA 1
ATOM 892 C C . SER A 1 119 ? 7.469 -5.992 5.559 1 98.69 119 SER A C 1
ATOM 894 O O . SER A 1 119 ? 8.523 -5.355 5.449 1 98.69 119 SER A O 1
ATOM 896 N N . LEU A 1 120 ? 7.426 -7.285 5.711 1 98.5 120 LEU A N 1
ATOM 897 C CA . LEU A 1 120 ? 8.656 -8.07 5.742 1 98.5 120 LEU A CA 1
ATOM 898 C C . LEU A 1 120 ? 9.344 -8.055 4.383 1 98.5 120 LEU A C 1
ATOM 900 O O . LEU A 1 120 ? 10.57 -7.961 4.305 1 98.5 120 LEU A O 1
ATOM 904 N N . LEU A 1 121 ? 8.562 -8.195 3.326 1 98.69 121 LEU A N 1
ATOM 905 C CA . LEU A 1 121 ? 9.125 -8.133 1.983 1 98.69 121 LEU A CA 1
ATOM 906 C C . LEU A 1 121 ? 9.867 -6.816 1.765 1 98.69 121 LEU A C 1
ATOM 908 O O . LEU A 1 121 ? 11.016 -6.809 1.322 1 98.69 121 LEU A O 1
ATOM 912 N N . TYR A 1 122 ? 9.258 -5.742 2.145 1 98.44 122 TYR A N 1
ATOM 913 C CA . TYR A 1 122 ? 9.852 -4.43 1.909 1 98.44 122 TYR A CA 1
ATOM 914 C C . TYR A 1 122 ? 11.031 -4.191 2.84 1 98.44 122 TYR A C 1
ATOM 916 O O . TYR A 1 122 ? 11.984 -3.49 2.482 1 98.44 122 TYR A O 1
ATOM 924 N N . PHE A 1 123 ? 10.969 -4.75 4.062 1 97.88 123 PHE A N 1
ATOM 925 C CA . PHE A 1 123 ? 12.117 -4.648 4.957 1 97.88 123 PHE A CA 1
ATOM 926 C C . PHE A 1 123 ? 13.367 -5.211 4.297 1 97.88 123 PHE A C 1
ATOM 928 O O . PHE A 1 123 ? 14.414 -4.566 4.289 1 97.88 123 PHE A O 1
ATOM 935 N N . HIS A 1 124 ? 13.258 -6.336 3.709 1 97.5 124 HIS A N 1
ATOM 936 C CA . HIS A 1 124 ? 14.383 -6.988 3.059 1 97.5 124 HIS A CA 1
ATOM 937 C C . HIS A 1 124 ? 14.758 -6.277 1.762 1 97.5 124 HIS A C 1
ATOM 939 O O . HIS A 1 124 ? 15.945 -6.117 1.453 1 97.5 124 HIS A O 1
ATOM 945 N N . ALA A 1 125 ? 13.727 -5.875 0.977 1 97.62 125 ALA A N 1
ATOM 946 C CA . ALA A 1 125 ? 13.992 -5.156 -0.266 1 97.62 125 ALA A CA 1
ATOM 947 C C . ALA A 1 125 ? 14.789 -3.881 -0.001 1 97.62 125 ALA A C 1
ATOM 949 O O . ALA A 1 125 ? 15.75 -3.582 -0.713 1 97.62 125 ALA A O 1
ATOM 950 N N . ASN A 1 126 ? 14.375 -3.156 1.049 1 95.81 126 ASN A N 1
ATOM 951 C CA . ASN A 1 126 ? 15.086 -1.933 1.411 1 95.81 126 ASN A CA 1
ATOM 952 C C . ASN A 1 126 ? 16.516 -2.221 1.831 1 95.81 126 ASN A C 1
ATOM 954 O O . ASN A 1 126 ? 17.453 -1.548 1.38 1 95.81 126 ASN A O 1
ATOM 958 N N . ARG A 1 127 ? 16.672 -3.166 2.641 1 94.75 127 ARG A N 1
ATOM 959 C CA . ARG A 1 127 ? 17.984 -3.506 3.184 1 94.75 127 ARG A CA 1
ATOM 960 C C . ARG A 1 127 ? 18.938 -3.941 2.078 1 94.75 127 ARG A C 1
ATOM 962 O O . ARG A 1 127 ? 20.125 -3.645 2.129 1 94.75 127 ARG A O 1
ATOM 969 N N . LEU A 1 128 ? 18.438 -4.586 1.059 1 95.44 128 LEU A N 1
ATOM 970 C CA . LEU A 1 128 ? 19.281 -5.227 0.056 1 95.44 128 LEU A CA 1
ATOM 971 C C . LEU A 1 128 ? 19.297 -4.414 -1.234 1 95.44 128 LEU A C 1
ATOM 973 O O . LEU A 1 128 ? 19.906 -4.832 -2.227 1 95.44 128 LEU A O 1
ATOM 977 N N . ASN A 1 129 ? 18.594 -3.275 -1.251 1 96.5 129 ASN A N 1
ATOM 978 C CA . ASN A 1 129 ? 18.422 -2.482 -2.465 1 96.5 129 ASN A CA 1
ATOM 979 C C . ASN A 1 129 ? 17.828 -3.312 -3.596 1 96.5 129 ASN A C 1
ATOM 981 O O . ASN A 1 129 ? 18.406 -3.404 -4.68 1 96.5 129 ASN A O 1
ATOM 985 N N . ARG A 1 130 ? 16.719 -3.91 -3.344 1 98.38 130 ARG A N 1
ATOM 986 C CA . ARG A 1 130 ? 15.961 -4.727 -4.293 1 98.38 130 ARG A CA 1
ATOM 987 C C . ARG A 1 130 ? 14.523 -4.242 -4.414 1 98.38 130 ARG A C 1
ATOM 989 O O . ARG A 1 130 ? 14.125 -3.287 -3.74 1 98.38 130 ARG A O 1
ATOM 996 N N . MET A 1 131 ? 13.773 -4.77 -5.285 1 98.19 131 MET A N 1
ATOM 997 C CA . MET A 1 131 ? 12.367 -4.41 -5.414 1 98.19 131 MET A CA 1
ATOM 998 C C . MET A 1 131 ? 11.469 -5.59 -5.066 1 98.19 131 MET A C 1
ATOM 1000 O O . MET A 1 131 ? 11.859 -6.746 -5.238 1 98.19 131 MET A O 1
ATOM 1004 N N . VAL A 1 132 ? 10.344 -5.344 -4.566 1 98.88 132 VAL A N 1
ATOM 1005 C CA . VAL A 1 132 ? 9.352 -6.359 -4.246 1 98.88 132 VAL A CA 1
ATOM 1006 C C . VAL A 1 132 ? 8.555 -6.723 -5.496 1 98.88 132 VAL A C 1
ATOM 1008 O O . VAL A 1 132 ? 7.898 -5.867 -6.094 1 98.88 132 VAL A O 1
ATOM 1011 N N . VAL A 1 133 ? 8.57 -7.988 -5.887 1 98.88 133 VAL A N 1
ATOM 1012 C CA . VAL A 1 133 ? 7.867 -8.469 -7.074 1 98.88 133 VAL A CA 1
ATOM 1013 C C . VAL A 1 133 ? 6.559 -9.141 -6.668 1 98.88 133 VAL A C 1
ATOM 1015 O O . VAL A 1 133 ? 6.562 -10.117 -5.914 1 98.88 133 VAL A O 1
ATOM 1018 N N . GLY A 1 134 ? 5.488 -8.617 -7.152 1 98.75 134 GLY A N 1
ATOM 1019 C CA . GLY A 1 134 ? 4.168 -9.117 -6.797 1 98.75 134 GLY A CA 1
ATOM 1020 C C . GLY A 1 134 ? 3.779 -10.367 -7.566 1 98.75 134 GLY A C 1
ATOM 1021 O O . GLY A 1 134 ? 4.324 -10.641 -8.641 1 98.75 134 GLY A O 1
ATOM 1022 N N . THR A 1 135 ? 2.801 -11.078 -7.051 1 98.62 135 THR A N 1
ATOM 1023 C CA . THR A 1 135 ? 2.42 -12.367 -7.605 1 98.62 135 THR A CA 1
ATOM 1024 C C . THR A 1 135 ? 0.96 -12.359 -8.047 1 98.62 135 THR A C 1
ATOM 1026 O O . THR A 1 135 ? 0.378 -13.414 -8.312 1 98.62 135 THR A O 1
ATOM 1029 N N . GLY A 1 136 ? 0.385 -11.188 -8.078 1 98.19 136 GLY A N 1
ATOM 1030 C CA . GLY A 1 136 ? -1.008 -11.086 -8.484 1 98.19 136 GLY A CA 1
ATOM 1031 C C . GLY A 1 136 ? -1.21 -11.305 -9.977 1 98.19 136 GLY A C 1
ATOM 1032 O O . GLY A 1 136 ? -0.5 -10.719 -10.797 1 98.19 136 GLY A O 1
ATOM 1033 N N . ASN A 1 137 ? -2.113 -12.211 -10.336 1 98.31 137 ASN A N 1
ATOM 1034 C CA . ASN A 1 137 ? -2.461 -12.422 -11.742 1 98.31 137 ASN A CA 1
ATOM 1035 C C . ASN A 1 137 ? -3.641 -11.547 -12.164 1 98.31 137 ASN A C 1
ATOM 1037 O O . ASN A 1 137 ? -4.246 -10.867 -11.328 1 98.31 137 ASN A O 1
ATOM 1041 N N . LYS A 1 138 ? -3.949 -11.555 -13.383 1 98 138 LYS A N 1
ATOM 1042 C CA . LYS A 1 138 ? -4.949 -10.664 -13.953 1 98 138 LYS A CA 1
ATOM 1043 C C . LYS A 1 138 ? -6.332 -10.922 -13.359 1 98 138 LYS A C 1
ATOM 1045 O O . LYS A 1 138 ? -7.07 -9.984 -13.055 1 98 138 LYS A O 1
ATOM 1050 N N . THR A 1 139 ? -6.703 -12.164 -13.195 1 98.31 139 THR A N 1
ATOM 1051 C CA . THR A 1 139 ? -7.996 -12.539 -12.641 1 98.31 139 THR A CA 1
ATOM 1052 C C . THR A 1 139 ? -8.188 -11.945 -11.258 1 98.31 139 THR A C 1
ATOM 1054 O O . THR A 1 139 ? -9.203 -11.297 -10.984 1 98.31 139 THR A O 1
ATOM 1057 N N . GLU A 1 140 ? -7.18 -12.117 -10.414 1 98 140 GLU A N 1
ATOM 1058 C CA . GLU A 1 140 ? -7.219 -11.617 -9.047 1 98 140 GLU A CA 1
ATOM 1059 C C . GLU A 1 140 ? -7.27 -10.094 -9.023 1 98 140 GLU A C 1
ATOM 1061 O O . GLU A 1 140 ? -8.023 -9.5 -8.242 1 98 140 GLU A O 1
ATOM 1066 N N . ILE A 1 141 ? -6.477 -9.484 -9.859 1 97.75 141 ILE A N 1
ATOM 1067 C CA . ILE A 1 141 ? -6.395 -8.023 -9.906 1 97.75 141 ILE A CA 1
ATOM 1068 C C . ILE A 1 141 ? -7.734 -7.445 -10.344 1 97.75 141 ILE A C 1
ATOM 1070 O O . ILE A 1 141 ? -8.258 -6.527 -9.719 1 97.75 141 ILE A O 1
ATOM 1074 N N . LEU A 1 142 ? -8.352 -7.984 -11.359 1 97.44 142 LEU A N 1
ATOM 1075 C CA . LEU A 1 142 ? -9.617 -7.477 -11.883 1 97.44 142 LEU A CA 1
ATOM 1076 C C . LEU A 1 142 ? -10.742 -7.66 -10.859 1 97.44 142 LEU A C 1
ATOM 1078 O O . LEU A 1 142 ? -11.578 -6.777 -10.688 1 97.44 142 LEU A O 1
ATOM 1082 N N . LEU A 1 143 ? -10.711 -8.781 -10.148 1 97.69 143 LEU A N 1
ATOM 1083 C CA . LEU A 1 143 ? -11.766 -9.086 -9.188 1 97.69 143 LEU A CA 1
ATOM 1084 C C . LEU A 1 143 ? -11.508 -8.391 -7.855 1 97.69 143 LEU A C 1
ATOM 1086 O O . LEU A 1 143 ? -12.375 -8.383 -6.977 1 97.69 143 LEU A O 1
ATOM 1090 N N . GLY A 1 144 ? -10.312 -7.844 -7.699 1 96.94 144 GLY A N 1
ATOM 1091 C CA . GLY A 1 144 ? -9.93 -7.273 -6.418 1 96.94 144 GLY A CA 1
ATOM 1092 C C . GLY A 1 144 ? -9.711 -8.32 -5.34 1 96.94 144 GLY A C 1
ATOM 1093 O O . GLY A 1 144 ? -9.898 -8.047 -4.152 1 96.94 144 GLY A O 1
ATOM 1094 N N . TYR A 1 145 ? -9.375 -9.562 -5.785 1 96.38 145 TYR A N 1
ATOM 1095 C CA . TYR A 1 145 ? -9.148 -10.656 -4.848 1 96.38 145 TYR A CA 1
ATOM 1096 C C . TYR A 1 145 ? -7.719 -10.641 -4.32 1 96.38 145 TYR A C 1
ATOM 1098 O O . TYR A 1 145 ? -6.941 -11.555 -4.598 1 96.38 145 TYR A O 1
ATOM 1106 N N . TYR A 1 146 ? -7.395 -9.672 -3.561 1 97 146 TYR A N 1
ATOM 1107 C CA . TYR A 1 146 ? -6.145 -9.43 -2.846 1 97 146 TYR A CA 1
ATOM 1108 C C . TYR A 1 146 ? -6.332 -8.383 -1.756 1 97 146 TYR A C 1
ATOM 1110 O O . TYR A 1 146 ? -7.359 -7.699 -1.712 1 97 146 TYR A O 1
ATOM 1118 N N . THR A 1 147 ? -5.445 -8.273 -0.843 1 97.56 147 THR A N 1
ATOM 1119 C CA . THR A 1 147 ? -5.477 -7.273 0.217 1 97.56 147 THR A CA 1
ATOM 1120 C C . THR A 1 147 ? -4.773 -5.992 -0.228 1 97.56 147 THR A C 1
ATOM 1122 O O . THR A 1 147 ? -3.59 -6.012 -0.572 1 97.56 147 THR A O 1
ATOM 1125 N N . LYS A 1 148 ? -5.523 -4.867 -0.205 1 97.31 148 LYS A N 1
ATOM 1126 C CA . LYS A 1 148 ? -4.953 -3.559 -0.506 1 97.31 148 LYS A CA 1
ATOM 1127 C C . LYS A 1 148 ? -3.795 -3.234 0.435 1 97.31 148 LYS A C 1
ATOM 1129 O O . LYS A 1 148 ? -3.934 -3.332 1.655 1 97.31 148 LYS A O 1
ATOM 1134 N N . TYR A 1 149 ? -2.582 -2.969 -0.068 1 97.88 149 TYR A N 1
ATOM 1135 C CA . TYR A 1 149 ? -1.365 -2.67 0.677 1 97.88 149 TYR A CA 1
ATOM 1136 C C . TYR A 1 149 ? -0.924 -3.869 1.506 1 97.88 149 TYR A C 1
ATOM 1138 O O . TYR A 1 149 ? -0.328 -3.709 2.574 1 97.88 149 TYR A O 1
ATOM 1146 N N . GLY A 1 150 ? -1.387 -4.984 1.197 1 97.81 150 GLY A N 1
ATOM 1147 C CA . GLY A 1 150 ? -0.861 -6.285 1.587 1 97.81 150 GLY A CA 1
ATOM 1148 C C . GLY A 1 150 ? -0.131 -6.996 0.462 1 97.81 150 GLY A C 1
ATOM 1149 O O . GLY A 1 150 ? 0.94 -6.559 0.037 1 97.81 150 GLY A O 1
ATOM 1150 N N . ASP A 1 151 ? -0.83 -8.016 -0.079 1 97.56 151 ASP A N 1
ATOM 1151 C CA . ASP A 1 151 ? -0.224 -8.688 -1.222 1 97.56 151 ASP A CA 1
ATOM 1152 C C . ASP A 1 151 ? -0.341 -7.84 -2.486 1 97.56 151 ASP A C 1
ATOM 1154 O O . ASP A 1 151 ? 0.346 -8.094 -3.477 1 97.56 151 ASP A O 1
ATOM 1158 N N . GLY A 1 152 ? -1.166 -6.809 -2.424 1 97.25 152 GLY A N 1
ATOM 1159 C CA . GLY A 1 152 ? -1.245 -5.855 -3.521 1 97.25 152 GLY A CA 1
ATOM 1160 C C . GLY A 1 152 ? -0.219 -4.742 -3.42 1 97.25 152 GLY A C 1
ATOM 1161 O O . GLY A 1 152 ? -0.076 -3.938 -4.344 1 97.25 152 GLY A O 1
ATOM 1162 N N . GLY A 1 153 ? 0.436 -4.602 -2.291 1 97.88 153 GLY A N 1
ATOM 1163 C CA . GLY A 1 153 ? 1.489 -3.617 -2.098 1 97.88 153 GLY A CA 1
ATOM 1164 C C . GLY A 1 153 ? 2.848 -4.094 -2.578 1 97.88 153 GLY A C 1
ATOM 1165 O O . GLY A 1 153 ? 3.664 -4.562 -1.782 1 97.88 153 GLY A O 1
ATOM 1166 N N . VAL A 1 154 ? 3.086 -3.922 -3.893 1 98.62 154 VAL A N 1
ATOM 1167 C CA . VAL A 1 154 ? 4.301 -4.418 -4.531 1 98.62 154 VAL A CA 1
ATOM 1168 C C . VAL A 1 154 ? 4.844 -3.371 -5.496 1 98.62 154 VAL A C 1
ATOM 1170 O O . VAL A 1 154 ? 4.203 -2.342 -5.734 1 98.62 154 VAL A O 1
ATOM 1173 N N . ASP A 1 155 ? 6.02 -3.613 -6.02 1 98.44 155 ASP A N 1
ATOM 1174 C CA . ASP A 1 155 ? 6.641 -2.646 -6.918 1 98.44 155 ASP A CA 1
ATOM 1175 C C . ASP A 1 155 ? 6.23 -2.902 -8.367 1 98.44 155 ASP A C 1
ATOM 1177 O O . ASP A 1 155 ? 6.172 -1.974 -9.172 1 98.44 155 ASP A O 1
ATOM 1181 N N . LEU A 1 156 ? 5.988 -4.105 -8.695 1 98.38 156 LEU A N 1
ATOM 1182 C CA . LEU A 1 156 ? 5.52 -4.5 -10.023 1 98.38 156 LEU A CA 1
ATOM 1183 C C . LEU A 1 156 ? 4.746 -5.812 -9.953 1 98.38 156 LEU A C 1
ATOM 1185 O O . LEU A 1 156 ? 4.906 -6.586 -9.008 1 98.38 156 LEU A O 1
ATOM 1189 N N . GLU A 1 157 ? 3.93 -6.078 -10.922 1 98.69 157 GLU A N 1
ATOM 1190 C CA . GLU A 1 157 ? 3.145 -7.301 -11.055 1 98.69 157 GLU A CA 1
ATOM 1191 C C . GLU A 1 157 ? 3.414 -7.988 -12.391 1 98.69 157 GLU A C 1
ATOM 1193 O O . GLU A 1 157 ? 2.676 -7.785 -13.359 1 98.69 157 GLU A O 1
ATOM 1198 N N . PRO A 1 158 ? 4.379 -8.852 -12.43 1 98.75 158 PRO A N 1
ATOM 1199 C CA . PRO A 1 158 ? 4.805 -9.422 -13.711 1 98.75 158 PRO A CA 1
ATOM 1200 C C . PRO A 1 158 ? 3.729 -10.281 -14.359 1 98.75 158 PRO A C 1
ATOM 1202 O O . PRO A 1 158 ? 3.658 -10.375 -15.594 1 98.75 158 PRO A O 1
ATOM 1205 N N . ILE A 1 159 ? 2.922 -10.914 -13.516 1 98.75 159 ILE A N 1
ATOM 1206 C CA . ILE A 1 159 ? 1.942 -11.797 -14.133 1 98.75 159 ILE A CA 1
ATOM 1207 C C . ILE A 1 159 ? 0.551 -11.18 -14.039 1 98.75 159 ILE A C 1
ATOM 1209 O O . ILE A 1 159 ? -0.457 -11.875 -14.172 1 98.75 159 ILE A O 1
ATOM 1213 N N . GLY A 1 160 ? 0.515 -9.922 -13.812 1 98.44 160 GLY A N 1
ATOM 1214 C CA . GLY A 1 160 ? -0.744 -9.203 -13.703 1 98.44 160 GLY A CA 1
ATOM 1215 C C . GLY A 1 160 ? -1.482 -9.086 -15.023 1 98.44 160 GLY A C 1
ATOM 1216 O O . GLY A 1 160 ? -2.641 -8.664 -15.055 1 98.44 160 GLY A O 1
ATOM 1217 N N . GLY A 1 161 ? -0.845 -9.516 -16.109 1 97.38 161 GLY A N 1
ATOM 1218 C CA . GLY A 1 161 ? -1.454 -9.43 -17.438 1 97.38 161 GLY A CA 1
ATOM 1219 C C . GLY A 1 161 ? -1.997 -10.75 -17.938 1 97.38 161 GLY A C 1
ATOM 1220 O O . GLY A 1 161 ? -2.588 -10.82 -19.016 1 97.38 161 GLY A O 1
ATOM 1221 N N . ILE A 1 162 ? -1.823 -11.797 -17.172 1 98.06 162 ILE A N 1
ATOM 1222 C CA . ILE A 1 162 ? -2.312 -13.086 -17.656 1 98.06 162 ILE A CA 1
ATOM 1223 C C . ILE A 1 162 ? -3.33 -13.656 -16.656 1 98.06 162 ILE A C 1
ATOM 1225 O O . ILE A 1 162 ? -3.189 -13.477 -15.445 1 98.06 162 ILE A O 1
ATOM 1229 N N . TYR A 1 163 ? -4.336 -14.336 -17.188 1 98.12 163 TYR A N 1
ATOM 1230 C CA . TYR A 1 163 ? -5.402 -14.93 -16.391 1 98.12 163 TYR A CA 1
ATOM 1231 C C . TYR A 1 163 ? -4.898 -16.156 -15.633 1 98.12 163 TYR A C 1
ATOM 1233 O O . TYR A 1 163 ? -3.834 -16.688 -15.953 1 98.12 163 TYR A O 1
ATOM 1241 N N . LYS A 1 164 ? -5.699 -16.594 -14.641 1 98.25 164 LYS A N 1
ATOM 1242 C CA . LYS A 1 164 ? -5.309 -17.734 -13.82 1 98.25 164 LYS A CA 1
ATOM 1243 C C . LYS A 1 164 ? -5.078 -18.984 -14.672 1 98.25 164 LYS A C 1
ATOM 1245 O O . LYS A 1 164 ? -4.117 -19.719 -14.453 1 98.25 164 LYS A O 1
ATOM 1250 N N . THR A 1 165 ? -5.922 -19.234 -15.656 1 97.94 165 THR A N 1
ATOM 1251 C CA . THR A 1 165 ? -5.773 -20.406 -16.531 1 97.94 165 THR A CA 1
ATOM 1252 C C . THR A 1 165 ? -4.469 -20.328 -17.312 1 97.94 165 THR A C 1
ATOM 1254 O O . THR A 1 165 ? -3.834 -21.344 -17.578 1 97.94 165 THR A O 1
ATOM 1257 N N . GLU A 1 166 ? -4.078 -19.156 -17.641 1 98.31 166 GLU A N 1
ATOM 1258 C CA . GLU A 1 166 ? -2.832 -18.969 -18.375 1 98.31 166 GLU A CA 1
ATOM 1259 C C . GLU A 1 166 ? -1.621 -19.109 -17.469 1 98.31 166 GLU A C 1
ATOM 1261 O O . GLU A 1 166 ? -0.543 -19.516 -17.906 1 98.31 166 GLU A O 1
ATOM 1266 N N . VAL A 1 167 ? -1.769 -18.734 -16.188 1 98.56 167 VAL A N 1
ATOM 1267 C CA . VAL A 1 167 ? -0.73 -18.984 -15.188 1 98.56 167 VAL A CA 1
ATOM 1268 C C . VAL A 1 167 ? -0.386 -20.469 -15.141 1 98.56 167 VAL A C 1
ATOM 1270 O O . VAL A 1 167 ? 0.789 -20.844 -15.18 1 98.56 167 VAL A O 1
ATOM 1273 N N . TRP A 1 168 ? -1.417 -21.344 -15.133 1 98.25 168 TRP A N 1
ATOM 1274 C CA . TRP A 1 168 ? -1.203 -22.781 -15.094 1 98.25 168 TRP A CA 1
ATOM 1275 C C . TRP A 1 168 ? -0.482 -23.266 -16.344 1 98.25 168 TRP A C 1
ATOM 1277 O O . TRP A 1 168 ? 0.47 -24.047 -16.266 1 98.25 168 TRP A O 1
ATOM 1287 N N . GLU A 1 169 ? -0.938 -22.766 -17.453 1 98.06 169 GLU A N 1
ATOM 1288 C CA . GLU A 1 169 ? -0.366 -23.203 -18.719 1 98.06 169 GLU A CA 1
ATOM 1289 C C . GLU A 1 169 ? 1.098 -22.781 -18.844 1 98.06 169 GLU A C 1
ATOM 1291 O O . GLU A 1 169 ? 1.95 -23.594 -19.219 1 98.06 169 GLU A O 1
ATOM 1296 N N . LEU A 1 170 ? 1.354 -21.531 -18.516 1 98.31 170 LEU A N 1
ATOM 1297 C CA . LEU A 1 170 ? 2.723 -21.031 -18.594 1 98.31 170 LEU A CA 1
ATOM 1298 C C . LEU A 1 170 ? 3.621 -21.75 -17.594 1 98.31 170 LEU A C 1
ATOM 1300 O O . LEU A 1 170 ? 4.789 -22.031 -17.891 1 98.31 170 LEU A O 1
ATOM 1304 N N . SER A 1 171 ? 3.109 -22.078 -16.422 1 98.62 171 SER A N 1
ATOM 1305 C CA . SER A 1 171 ? 3.861 -22.797 -15.406 1 98.62 171 SER A CA 1
ATOM 1306 C C . SER A 1 171 ? 4.262 -24.188 -15.898 1 98.62 171 SER A C 1
ATOM 1308 O O . SER A 1 171 ? 5.398 -24.625 -15.688 1 98.62 171 SER A O 1
ATOM 1310 N N . ARG A 1 172 ? 3.334 -24.906 -16.547 1 98.06 172 ARG A N 1
ATOM 1311 C CA . ARG A 1 172 ? 3.635 -26.219 -17.109 1 98.06 172 ARG A CA 1
ATOM 1312 C C . ARG A 1 172 ? 4.719 -26.109 -18.188 1 98.06 172 ARG A C 1
ATOM 1314 O O . ARG A 1 172 ? 5.645 -26.922 -18.219 1 98.06 172 ARG A O 1
ATOM 1321 N N . ARG A 1 173 ? 4.621 -25.125 -19 1 97.69 173 ARG A N 1
ATOM 1322 C CA . ARG A 1 173 ? 5.574 -24.906 -20.078 1 97.69 173 ARG A CA 1
ATOM 1323 C C . ARG A 1 173 ? 6.98 -24.672 -19.531 1 97.69 173 ARG A C 1
ATOM 1325 O O . ARG A 1 173 ? 7.965 -25.094 -20.141 1 97.69 173 ARG A O 1
ATOM 1332 N N . LEU A 1 174 ? 7.055 -24.047 -18.375 1 98.12 174 LEU A N 1
ATOM 1333 C CA . LEU A 1 174 ? 8.344 -23.672 -17.797 1 98.12 174 LEU A CA 1
ATOM 1334 C C . LEU A 1 174 ? 8.898 -24.797 -16.938 1 98.12 174 LEU A C 1
ATOM 1336 O O . LEU A 1 174 ? 9.992 -24.688 -16.391 1 98.12 174 LEU A O 1
ATOM 1340 N N . GLY A 1 175 ? 8.102 -25.844 -16.781 1 98 175 GLY A N 1
ATOM 1341 C CA . GLY A 1 175 ? 8.57 -27.031 -16.078 1 98 175 GLY A CA 1
ATOM 1342 C C . GLY A 1 175 ? 8.531 -26.891 -14.57 1 98 175 GLY A C 1
ATOM 1343 O O . GLY A 1 175 ? 9.312 -27.531 -13.859 1 98 175 GLY A O 1
ATOM 1344 N N . ILE A 1 176 ? 7.719 -26.031 -14.062 1 98.31 176 ILE A N 1
ATOM 1345 C CA . ILE A 1 176 ? 7.566 -25.875 -12.617 1 98.31 176 ILE A CA 1
ATOM 1346 C C . ILE A 1 176 ? 7.086 -27.203 -12.016 1 98.31 176 ILE A C 1
ATOM 1348 O O . ILE A 1 176 ? 6.227 -27.875 -12.586 1 98.31 176 ILE A O 1
ATOM 1352 N N . PRO A 1 177 ? 7.621 -27.594 -10.93 1 97.56 177 PRO A N 1
ATOM 1353 C CA . PRO A 1 177 ? 7.293 -28.891 -10.336 1 97.56 177 PRO A CA 1
ATOM 1354 C C . PRO A 1 177 ? 5.789 -29.109 -10.195 1 97.56 177 PRO A C 1
ATOM 1356 O O . PRO A 1 177 ? 5.066 -28.203 -9.766 1 97.56 177 PRO A O 1
ATOM 1359 N N . ASP A 1 178 ? 5.301 -30.234 -10.383 1 95.88 178 ASP A N 1
ATOM 1360 C CA . ASP A 1 178 ? 3.898 -30.609 -10.539 1 95.88 178 ASP A CA 1
ATOM 1361 C C . ASP A 1 178 ? 3.115 -30.344 -9.258 1 95.88 178 ASP A C 1
ATOM 1363 O O . ASP A 1 178 ? 1.979 -29.875 -9.305 1 95.88 178 ASP A O 1
ATOM 1367 N N . PRO A 1 179 ? 3.643 -30.672 -8.094 1 94.44 179 PRO A N 1
ATOM 1368 C CA . PRO A 1 179 ? 2.871 -30.422 -6.871 1 94.44 179 PRO A CA 1
ATOM 1369 C C . PRO A 1 179 ? 2.457 -28.969 -6.715 1 94.44 179 PRO A C 1
ATOM 1371 O O . PRO A 1 179 ? 1.408 -28.672 -6.133 1 94.44 179 PRO A O 1
ATOM 1374 N N . LEU A 1 180 ? 3.26 -28.047 -7.266 1 95.5 180 LEU A N 1
ATOM 1375 C CA . LEU A 1 180 ? 2.945 -26.625 -7.191 1 95.5 180 LEU A CA 1
ATOM 1376 C C . LEU A 1 180 ? 1.833 -26.266 -8.172 1 95.5 180 LEU A C 1
ATOM 1378 O O . LEU A 1 180 ? 1.071 -25.328 -7.93 1 95.5 180 LEU A O 1
ATOM 1382 N N . ILE A 1 181 ? 1.717 -26.953 -9.258 1 96.31 181 ILE A N 1
ATOM 1383 C CA . ILE A 1 181 ? 0.758 -26.656 -10.312 1 96.31 181 ILE A CA 1
ATOM 1384 C C . ILE A 1 181 ? -0.606 -27.234 -9.953 1 96.31 181 ILE A C 1
ATOM 1386 O O . ILE A 1 181 ? -1.637 -26.594 -10.156 1 96.31 181 ILE A O 1
ATOM 1390 N N . THR A 1 182 ? -0.614 -28.406 -9.391 1 94.31 182 THR A N 1
ATOM 1391 C CA . THR A 1 182 ? -1.854 -29.141 -9.203 1 94.31 182 THR A CA 1
ATOM 1392 C C . THR A 1 182 ? -2.527 -28.766 -7.891 1 94.31 182 THR A C 1
ATOM 1394 O O . THR A 1 182 ? -3.705 -29.062 -7.68 1 94.31 182 THR A O 1
ATOM 1397 N N . LYS A 1 183 ? -1.823 -28.125 -7.039 1 92.06 183 LYS A N 1
ATOM 1398 C CA . LYS A 1 183 ? -2.365 -27.672 -5.758 1 92.06 183 LYS A CA 1
ATOM 1399 C C . LYS A 1 183 ? -3.506 -26.672 -5.961 1 92.06 183 LYS A C 1
ATOM 1401 O O . LYS A 1 183 ? -3.424 -25.797 -6.82 1 92.06 183 LYS A O 1
ATOM 1406 N N . LYS A 1 184 ? -4.586 -26.844 -5.148 1 91.56 184 LYS A N 1
ATOM 1407 C CA . LYS A 1 184 ? -5.699 -25.906 -5.211 1 91.56 184 LYS A CA 1
ATOM 1408 C C . LYS A 1 184 ? -5.27 -24.516 -4.762 1 91.56 184 LYS A C 1
ATOM 1410 O O . LYS A 1 184 ? -4.648 -24.359 -3.705 1 91.56 184 LYS A O 1
ATOM 1415 N N . PRO A 1 185 ? -5.578 -23.531 -5.508 1 93.19 185 PRO A N 1
ATOM 1416 C CA . PRO A 1 185 ? -5.191 -22.172 -5.133 1 93.19 185 PRO A CA 1
ATOM 1417 C C . PRO A 1 185 ? -5.828 -21.719 -3.82 1 93.19 185 PRO A C 1
ATOM 1419 O O . PRO A 1 185 ? -6.992 -22.031 -3.553 1 93.19 185 PRO A O 1
ATOM 1422 N N . SER A 1 186 ? -5.02 -21.016 -3.016 1 91.19 186 SER A N 1
ATOM 1423 C CA . SER A 1 186 ? -5.465 -20.484 -1.732 1 91.19 186 SER A CA 1
ATOM 1424 C C . SER A 1 186 ? -4.66 -19.25 -1.338 1 91.19 186 SER A C 1
ATOM 1426 O O . SER A 1 186 ? -3.449 -19.188 -1.566 1 91.19 186 SER A O 1
ATOM 1428 N N . ALA A 1 187 ? -5.32 -18.281 -0.7 1 86.75 187 ALA A N 1
ATOM 1429 C CA . ALA A 1 187 ? -4.617 -17.109 -0.175 1 86.75 187 ALA A CA 1
ATOM 1430 C C . ALA A 1 187 ? -4.02 -17.406 1.198 1 86.75 187 ALA A C 1
ATOM 1432 O O . ALA A 1 187 ? -3.176 -16.641 1.688 1 86.75 187 ALA A O 1
ATOM 1433 N N . GLY A 1 188 ? -4.457 -18.453 1.771 1 86.81 188 GLY A N 1
ATOM 1434 C CA . GLY A 1 188 ? -3.877 -18.891 3.031 1 86.81 188 GLY A CA 1
ATOM 1435 C C . GLY A 1 188 ? -4.105 -17.906 4.164 1 86.81 188 GLY A C 1
ATOM 1436 O O . GLY A 1 188 ? -3.256 -17.766 5.047 1 86.81 188 GLY A O 1
ATOM 1437 N N . LEU A 1 189 ? -5.215 -17.219 4.188 1 86.62 189 LEU A N 1
ATOM 1438 C CA . LEU A 1 189 ? -5.469 -16.188 5.191 1 86.62 189 LEU A CA 1
ATOM 1439 C C . LEU A 1 189 ? -6.141 -16.781 6.422 1 86.62 189 LEU A C 1
ATOM 1441 O O . LEU A 1 189 ? -6.066 -16.219 7.512 1 86.62 189 LEU A O 1
ATOM 1445 N N . TRP A 1 190 ? -6.855 -17.922 6.285 1 87 190 TRP A N 1
ATOM 1446 C CA . TRP A 1 190 ? -7.449 -18.672 7.391 1 87 190 TRP A CA 1
ATOM 1447 C C . TRP A 1 190 ? -7.605 -20.141 7.031 1 87 190 TRP A C 1
ATOM 1449 O O . TRP A 1 190 ? -7.453 -20.531 5.871 1 87 190 TRP A O 1
ATOM 1459 N N . THR A 1 191 ? -7.883 -20.938 8.023 1 85.25 191 THR A N 1
ATOM 1460 C CA . THR A 1 191 ? -7.918 -22.391 7.852 1 85.25 191 THR A CA 1
ATOM 1461 C C . THR A 1 191 ? -9.031 -22.797 6.887 1 85.25 191 THR A C 1
ATOM 1463 O O . THR A 1 191 ? -10.164 -22.328 7.012 1 85.25 191 THR A O 1
ATOM 1466 N N . GLY A 1 192 ? -8.664 -23.547 5.902 1 82.88 192 GLY A N 1
ATOM 1467 C CA . GLY A 1 192 ? -9.641 -24.125 4.992 1 82.88 192 GLY A CA 1
ATOM 1468 C C . GLY A 1 192 ? -10.016 -23.188 3.854 1 82.88 192 GLY A C 1
ATOM 1469 O O . GLY A 1 192 ? -10.844 -23.531 3.01 1 82.88 192 GLY A O 1
ATOM 1470 N N . GLN A 1 193 ? -9.445 -22.125 3.783 1 86.5 193 GLN A N 1
ATOM 1471 C CA . GLN A 1 193 ? -9.766 -21.109 2.771 1 86.5 193 GLN A CA 1
ATOM 1472 C C . GLN A 1 193 ? -9.297 -21.562 1.389 1 86.5 193 GLN A C 1
ATOM 1474 O O . GLN A 1 193 ? -8.156 -22 1.224 1 86.5 193 GLN A O 1
ATOM 1479 N N . THR A 1 194 ? -10.18 -21.547 0.354 1 90.31 194 THR A N 1
ATOM 1480 C CA . THR A 1 194 ? -9.797 -21.672 -1.047 1 90.31 194 THR A CA 1
ATOM 1481 C C . THR A 1 194 ? -10.328 -20.5 -1.866 1 90.31 194 THR A C 1
ATOM 1483 O O . THR A 1 194 ? -11.398 -19.969 -1.566 1 90.31 194 THR A O 1
ATOM 1486 N N . ASP A 1 195 ? -9.609 -20.156 -2.873 1 94.06 195 ASP A N 1
ATOM 1487 C CA . ASP A 1 195 ? -10 -19.016 -3.691 1 94.06 195 ASP A CA 1
ATOM 1488 C C . ASP A 1 195 ? -11.391 -19.219 -4.277 1 94.06 195 ASP A C 1
ATOM 1490 O O . ASP A 1 195 ? -12.266 -18.359 -4.125 1 94.06 195 ASP A O 1
ATOM 1494 N N . GLU A 1 196 ? -11.617 -20.375 -4.895 1 94.25 196 GLU A N 1
ATOM 1495 C CA . GLU A 1 196 ? -12.844 -20.594 -5.652 1 94.25 196 GLU A CA 1
ATOM 1496 C C . GLU A 1 196 ? -14.055 -20.688 -4.727 1 94.25 196 GLU A C 1
ATOM 1498 O O . GLU A 1 196 ? -15.148 -20.266 -5.094 1 94.25 196 GLU A O 1
ATOM 1503 N N . ALA A 1 197 ? -13.852 -21.219 -3.484 1 91.94 197 ALA A N 1
ATOM 1504 C CA . ALA A 1 197 ? -14.922 -21.219 -2.494 1 91.94 197 ALA A CA 1
ATOM 1505 C C . ALA A 1 197 ? -15.297 -19.797 -2.102 1 91.94 197 ALA A C 1
ATOM 1507 O O . ALA A 1 197 ? -16.484 -19.469 -1.962 1 91.94 197 ALA A O 1
ATOM 1508 N N . GLU A 1 198 ? -14.344 -18.938 -2.006 1 91 198 GLU A N 1
ATOM 1509 C CA . GLU A 1 198 ? -14.578 -17.547 -1.653 1 91 198 GLU A CA 1
ATOM 1510 C C . GLU A 1 198 ? -15.227 -16.781 -2.809 1 91 198 GLU A C 1
ATOM 1512 O O . GLU A 1 198 ? -16.109 -15.945 -2.594 1 91 198 GLU A O 1
ATOM 1517 N N . LEU A 1 199 ? -14.797 -17.094 -3.994 1 92.69 199 LEU A N 1
ATOM 1518 C CA . LEU A 1 199 ? -15.273 -16.391 -5.184 1 92.69 199 LEU A CA 1
ATOM 1519 C C . LEU A 1 199 ? -16.656 -16.891 -5.586 1 92.69 199 LEU A C 1
ATOM 1521 O O . LEU A 1 199 ? -17.422 -16.156 -6.199 1 92.69 199 LEU A O 1
ATOM 1525 N N . GLY A 1 200 ? -17 -18.188 -5.289 1 93.44 200 GLY A N 1
ATOM 1526 C CA . GLY A 1 200 ? -18.266 -18.766 -5.66 1 93.44 200 GLY A CA 1
ATOM 1527 C C . GLY A 1 200 ? -18.328 -19.172 -7.121 1 93.44 200 GLY A C 1
ATOM 1528 O O . GLY A 1 200 ? -19.422 -19.375 -7.668 1 93.44 200 GLY A O 1
ATOM 1529 N N . ILE A 1 201 ? -17.234 -19.188 -7.785 1 94.75 201 ILE A N 1
ATOM 1530 C CA . ILE A 1 201 ? -17.109 -19.531 -9.195 1 94.75 201 ILE A CA 1
ATOM 1531 C C . ILE A 1 201 ? -15.719 -20.062 -9.477 1 94.75 201 ILE A C 1
ATOM 1533 O O . ILE A 1 201 ? -14.742 -19.641 -8.859 1 94.75 201 ILE A O 1
ATOM 1537 N N . SER A 1 202 ? -15.617 -21.031 -10.352 1 95.69 202 SER A N 1
ATOM 1538 C CA . SER A 1 202 ? -14.312 -21.609 -10.68 1 95.69 202 SER A CA 1
ATOM 1539 C C . SER A 1 202 ? -13.461 -20.609 -11.469 1 95.69 202 SER A C 1
ATOM 1541 O O . SER A 1 202 ? -13.992 -19.734 -12.156 1 95.69 202 SER A O 1
ATOM 1543 N N . TYR A 1 203 ? -12.125 -20.812 -11.375 1 96.38 203 TYR A N 1
ATOM 1544 C CA . TYR A 1 203 ? -11.211 -19.953 -12.133 1 96.38 203 TYR A CA 1
ATOM 1545 C C . TYR A 1 203 ? -11.414 -20.141 -13.633 1 96.38 203 TYR A C 1
ATOM 1547 O O . TYR A 1 203 ? -11.297 -19.188 -14.406 1 96.38 203 TYR A O 1
ATOM 1555 N N . LEU A 1 204 ? -11.656 -21.375 -14.062 1 96.31 204 LEU A N 1
ATOM 1556 C CA . LEU A 1 204 ? -11.914 -21.656 -15.469 1 96.31 204 LEU A CA 1
ATOM 1557 C C . LEU A 1 204 ? -13.07 -20.797 -15.984 1 96.31 204 LEU A C 1
ATOM 1559 O O . LEU A 1 204 ? -12.938 -20.125 -17.016 1 96.31 204 LEU A O 1
ATOM 1563 N N . LYS A 1 205 ? -14.141 -20.766 -15.242 1 96.81 205 LYS A N 1
ATOM 1564 C CA . LYS A 1 205 ? -15.344 -20.047 -15.648 1 96.81 205 LYS A CA 1
ATOM 1565 C C . LYS A 1 205 ? -15.133 -18.531 -15.539 1 96.81 205 LYS A C 1
ATOM 1567 O O . LYS A 1 205 ? -15.5 -17.781 -16.438 1 96.81 205 LYS A O 1
ATOM 1572 N N . VAL A 1 206 ? -14.555 -18.141 -14.461 1 97.69 206 VAL A N 1
ATOM 1573 C CA . VAL A 1 206 ? -14.445 -16.703 -14.242 1 97.69 206 VAL A CA 1
ATOM 1574 C C . VAL A 1 206 ? -13.461 -16.094 -15.25 1 97.69 206 VAL A C 1
ATOM 1576 O O . VAL A 1 206 ? -13.641 -14.969 -15.703 1 97.69 206 VAL A O 1
ATOM 1579 N N . ASP A 1 207 ? -12.422 -16.797 -15.609 1 98.06 207 ASP A N 1
ATOM 1580 C CA . ASP A 1 207 ? -11.508 -16.328 -16.641 1 98.06 207 ASP A CA 1
ATOM 1581 C C . ASP A 1 207 ? -12.242 -16.094 -17.969 1 98.06 207 ASP A C 1
ATOM 1583 O O . ASP A 1 207 ? -12.023 -15.07 -18.625 1 98.06 207 ASP A O 1
ATOM 1587 N N . ASP A 1 208 ? -13.078 -16.969 -18.328 1 97.69 208 ASP A N 1
ATOM 1588 C CA . ASP A 1 208 ? -13.867 -16.828 -19.531 1 97.69 208 ASP A CA 1
ATOM 1589 C C . ASP A 1 208 ? -14.766 -15.586 -19.453 1 97.69 208 ASP A C 1
ATOM 1591 O O . ASP A 1 208 ? -14.852 -14.82 -20.422 1 97.69 208 ASP A O 1
ATOM 1595 N N . VAL A 1 209 ? -15.406 -15.461 -18.328 1 98.12 209 VAL A N 1
ATOM 1596 C CA . VAL A 1 209 ? -16.312 -14.336 -18.109 1 98.12 209 VAL A CA 1
ATOM 1597 C C . VAL A 1 209 ? -15.539 -13.023 -18.234 1 98.12 209 VAL A C 1
ATOM 1599 O O . VAL A 1 209 ? -15.961 -12.109 -18.953 1 98.12 209 VAL A O 1
ATOM 1602 N N . LEU A 1 210 ? -14.367 -12.945 -17.594 1 98.19 210 LEU A N 1
ATOM 1603 C CA . LEU A 1 210 ? -13.562 -11.727 -17.578 1 98.19 210 LEU A CA 1
ATOM 1604 C C . LEU A 1 210 ? -13.078 -11.398 -19 1 98.19 210 LEU A C 1
ATOM 1606 O O . LEU A 1 210 ? -13.094 -10.234 -19.406 1 98.19 210 LEU A O 1
ATOM 1610 N N . ARG A 1 211 ? -12.664 -12.406 -19.734 1 97 211 ARG A N 1
ATOM 1611 C CA . ARG A 1 211 ? -12.242 -12.203 -21.125 1 97 211 ARG A CA 1
ATOM 1612 C C . ARG A 1 211 ? -13.375 -11.602 -21.953 1 97 211 ARG A C 1
ATOM 1614 O O . ARG A 1 211 ? -13.148 -10.664 -22.734 1 97 211 ARG A O 1
ATOM 1621 N N . MET A 1 212 ? -14.516 -12.133 -21.781 1 97.75 212 MET A N 1
ATOM 1622 C CA . MET A 1 212 ? -15.664 -11.688 -22.562 1 97.75 212 MET A CA 1
ATOM 1623 C C . MET A 1 212 ? -16.078 -10.273 -22.156 1 97.75 212 MET A C 1
ATOM 1625 O O . MET A 1 212 ? -16.453 -9.461 -23.016 1 97.75 212 MET A O 1
ATOM 1629 N N . ILE A 1 213 ? -16 -9.984 -20.906 1 97.19 213 ILE A N 1
ATOM 1630 C CA . ILE A 1 213 ? -16.312 -8.633 -20.438 1 97.19 213 ILE A CA 1
ATOM 1631 C C . ILE A 1 213 ? -15.344 -7.637 -21.078 1 97.19 213 ILE A C 1
ATOM 1633 O O . ILE A 1 213 ? -15.758 -6.586 -21.562 1 97.19 213 ILE A O 1
ATOM 1637 N N . GLU A 1 214 ? -14.094 -7.977 -21.031 1 95.19 214 GLU A N 1
ATOM 1638 C CA . GLU A 1 214 ? -13.078 -7.094 -21.594 1 95.19 214 GLU A CA 1
ATOM 1639 C C . GLU A 1 214 ? -13.281 -6.898 -23.094 1 95.19 214 GLU A C 1
ATOM 1641 O O . GLU A 1 214 ? -12.945 -5.848 -23.641 1 95.19 214 GLU A O 1
ATOM 1646 N N . GLU A 1 215 ? -13.844 -7.891 -23.719 1 95.25 215 GLU A N 1
ATOM 1647 C CA . GLU A 1 215 ? -14.109 -7.832 -25.156 1 95.25 215 GLU A CA 1
ATOM 1648 C C . GLU A 1 215 ? -15.391 -7.062 -25.438 1 95.25 215 GLU A C 1
ATOM 1650 O O . GLU A 1 215 ? -15.734 -6.836 -26.609 1 95.25 215 GLU A O 1
ATOM 1655 N N . GLY A 1 216 ? -16.094 -6.73 -24.391 1 96.06 216 GLY A N 1
ATOM 1656 C CA . GLY A 1 216 ? -17.312 -5.957 -24.547 1 96.06 216 GLY A CA 1
ATOM 1657 C C . GLY A 1 216 ? -18.531 -6.809 -24.891 1 96.06 216 GLY A C 1
ATOM 1658 O O . GLY A 1 216 ? -19.484 -6.328 -25.516 1 96.06 216 GLY A O 1
ATOM 1659 N N . ALA A 1 217 ? -18.484 -8.047 -24.562 1 97.12 217 ALA A N 1
ATOM 1660 C CA . ALA A 1 217 ? -19.609 -8.945 -24.859 1 97.12 217 ALA A CA 1
ATOM 1661 C C . ALA A 1 217 ? -20.844 -8.555 -24.062 1 97.12 217 ALA A C 1
ATOM 1663 O O . ALA A 1 217 ? -20.75 -8.125 -22.906 1 97.12 217 ALA A O 1
ATOM 1664 N N . GLU A 1 218 ? -22 -8.727 -24.656 1 97.31 218 GLU A N 1
ATOM 1665 C CA . GLU A 1 218 ? -23.266 -8.477 -23.969 1 97.31 218 GLU A CA 1
ATOM 1666 C C . GLU A 1 218 ? -23.578 -9.555 -22.938 1 97.31 218 GLU A C 1
ATOM 1668 O O . GLU A 1 218 ? -23.125 -10.695 -23.078 1 97.31 218 GLU A O 1
ATOM 1673 N N . GLN A 1 219 ? -24.297 -9.18 -22.016 1 97.31 219 GLN A N 1
ATOM 1674 C CA . GLN A 1 219 ? -24.641 -10.062 -20.906 1 97.31 219 GLN A CA 1
ATOM 1675 C C . GLN A 1 219 ? -25.203 -11.383 -21.406 1 97.31 219 GLN A C 1
ATOM 1677 O O . GLN A 1 219 ? -24.828 -12.453 -20.938 1 97.31 219 GLN A O 1
ATOM 1682 N N . GLU A 1 220 ? -26.141 -11.281 -22.297 1 97.25 220 GLU A N 1
ATOM 1683 C CA . GLU A 1 220 ? -26.797 -12.469 -22.812 1 97.25 220 GLU A CA 1
ATOM 1684 C C . GLU A 1 220 ? -25.797 -13.438 -23.422 1 97.25 220 GLU A C 1
ATOM 1686 O O . GLU A 1 220 ? -25.906 -14.656 -23.25 1 97.25 220 GLU A O 1
ATOM 1691 N N . LYS A 1 221 ? -24.875 -12.906 -24.141 1 98.06 221 LYS A N 1
ATOM 1692 C CA . LYS A 1 221 ? -23.859 -13.727 -24.781 1 98.06 221 LYS A CA 1
ATOM 1693 C C . LYS A 1 221 ? -22.953 -14.391 -23.75 1 98.06 221 LYS A C 1
ATOM 1695 O O . LYS A 1 221 ? -22.609 -15.562 -23.875 1 98.06 221 LYS A O 1
ATOM 1700 N N . ILE A 1 222 ? -22.562 -13.641 -22.703 1 98.06 222 ILE A N 1
ATOM 1701 C CA . ILE A 1 222 ? -21.703 -14.156 -21.641 1 98.06 222 ILE A CA 1
ATOM 1702 C C . ILE A 1 222 ? -22.375 -15.352 -20.969 1 98.06 222 ILE A C 1
ATOM 1704 O O . ILE A 1 222 ? -21.766 -16.406 -20.797 1 98.06 222 ILE A O 1
ATOM 1708 N N . LEU A 1 223 ? -23.688 -15.188 -20.656 1 97.81 223 LEU A N 1
ATOM 1709 C CA . LEU A 1 223 ? -24.438 -16.234 -19.984 1 97.81 223 LEU A CA 1
ATOM 1710 C C . LEU A 1 223 ? -24.531 -17.484 -20.859 1 97.81 223 LEU A C 1
ATOM 1712 O O . LEU A 1 223 ? -24.297 -18.594 -20.391 1 97.81 223 LEU A O 1
ATOM 1716 N N . LYS A 1 224 ? -24.812 -17.266 -22.062 1 97.5 224 LYS A N 1
ATOM 1717 C CA . LYS A 1 224 ? -24.984 -18.375 -23 1 97.5 224 LYS A CA 1
ATOM 1718 C C . LYS A 1 224 ? -23.688 -19.125 -23.219 1 97.5 224 LYS A C 1
ATOM 1720 O O . LYS A 1 224 ? -23.656 -20.344 -23.172 1 97.5 224 LYS A O 1
ATOM 1725 N N . ASP A 1 225 ? -22.594 -18.391 -23.422 1 97.06 225 ASP A N 1
ATOM 1726 C CA . ASP A 1 225 ? -21.344 -19 -23.844 1 97.06 225 ASP A CA 1
ATOM 1727 C C . ASP A 1 225 ? -20.609 -19.625 -22.656 1 97.06 225 ASP A C 1
ATOM 1729 O O . ASP A 1 225 ? -19.875 -20.609 -22.828 1 97.06 225 ASP A O 1
ATOM 1733 N N . THR A 1 226 ? -20.734 -19.109 -21.438 1 96.38 226 THR A N 1
ATOM 1734 C CA . THR A 1 226 ? -19.953 -19.578 -20.281 1 96.38 226 THR A CA 1
ATOM 1735 C C . THR A 1 226 ? -20.797 -20.547 -19.438 1 96.38 226 THR A C 1
ATOM 1737 O O . THR A 1 226 ? -20.25 -21.328 -18.656 1 96.38 226 THR A O 1
ATOM 1740 N N . GLY A 1 227 ? -22.172 -20.406 -19.531 1 96.19 227 GLY A N 1
ATOM 1741 C CA . GLY A 1 227 ? -23.062 -21.297 -18.781 1 96.19 227 GLY A CA 1
ATOM 1742 C C . GLY A 1 227 ? -23.172 -20.922 -17.312 1 96.19 227 GLY A C 1
ATOM 1743 O O . GLY A 1 227 ? -23.703 -21.688 -16.516 1 96.19 227 GLY A O 1
ATOM 1744 N N . ILE A 1 228 ? -22.672 -19.734 -16.891 1 96.69 228 ILE A N 1
ATOM 1745 C CA . ILE A 1 228 ? -22.781 -19.328 -15.492 1 96.69 228 ILE A CA 1
ATOM 1746 C C . ILE A 1 228 ? -24.172 -18.75 -15.234 1 96.69 228 ILE A C 1
ATOM 1748 O O . ILE A 1 228 ? -24.906 -18.422 -16.188 1 96.69 228 ILE A O 1
ATOM 1752 N N . SER A 1 229 ? -24.609 -18.672 -13.961 1 97 229 SER A N 1
ATOM 1753 C CA . SER A 1 229 ? -25.891 -18.078 -13.602 1 97 229 SER A CA 1
ATOM 1754 C C . SER A 1 229 ? -25.828 -16.562 -13.633 1 97 229 SER A C 1
ATOM 1756 O O . SER A 1 229 ? -24.75 -15.977 -13.617 1 97 229 SER A O 1
ATOM 1758 N N . ILE A 1 230 ? -26.984 -15.984 -13.719 1 97.5 230 ILE A N 1
ATOM 1759 C CA . ILE A 1 230 ? -27.078 -14.523 -13.688 1 97.5 230 ILE A CA 1
ATOM 1760 C C . ILE A 1 230 ? -26.547 -14.008 -12.352 1 97.5 230 ILE A C 1
ATOM 1762 O O . ILE A 1 230 ? -25.938 -12.938 -12.289 1 97.5 230 ILE A O 1
ATOM 1766 N N . GLU A 1 231 ? -26.766 -14.789 -11.352 1 97.25 231 GLU A N 1
ATOM 1767 C CA . GLU A 1 231 ? -26.281 -14.414 -10.023 1 97.25 231 GLU A CA 1
ATOM 1768 C C . GLU A 1 231 ? -24.75 -14.391 -9.992 1 97.25 231 GLU A C 1
ATOM 1770 O O . GLU A 1 231 ? -24.156 -13.492 -9.398 1 97.25 231 GLU A O 1
ATOM 1775 N N . GLN A 1 232 ? -24.156 -15.32 -10.586 1 97.19 232 GLN A N 1
ATOM 1776 C CA . GLN A 1 232 ? -22.703 -15.383 -10.664 1 97.19 232 GLN A CA 1
ATOM 1777 C C . GLN A 1 232 ? -22.141 -14.203 -11.461 1 97.19 232 GLN A C 1
ATOM 1779 O O . GLN A 1 232 ? -21.156 -13.594 -11.062 1 97.19 232 GLN A O 1
ATOM 1784 N N . LEU A 1 233 ? -22.766 -13.945 -12.562 1 97.88 233 LEU A N 1
ATOM 1785 C CA . LEU A 1 233 ? -22.312 -12.828 -13.391 1 97.88 233 LEU A CA 1
ATOM 1786 C C . LEU A 1 233 ? -22.422 -11.508 -12.625 1 97.88 233 LEU A C 1
ATOM 1788 O O . LEU A 1 233 ? -21.5 -10.695 -12.648 1 97.88 233 LEU A O 1
ATOM 1792 N N . ASN A 1 234 ? -23.547 -11.359 -11.938 1 97.56 234 ASN A N 1
ATOM 1793 C CA . ASN A 1 234 ? -23.734 -10.156 -11.133 1 97.56 234 ASN A CA 1
ATOM 1794 C C . ASN A 1 234 ? -22.688 -10.039 -10.039 1 97.56 234 ASN A C 1
ATOM 1796 O O . ASN A 1 234 ? -22.188 -8.945 -9.758 1 97.56 234 ASN A O 1
ATOM 1800 N N . SER A 1 235 ? -22.359 -11.148 -9.477 1 97 235 SER A N 1
ATOM 1801 C CA . SER A 1 235 ? -21.344 -11.164 -8.438 1 97 235 SER A CA 1
ATOM 1802 C C . SER A 1 235 ? -19.984 -10.727 -8.984 1 97 235 SER A C 1
ATOM 1804 O O . SER A 1 235 ? -19.281 -9.93 -8.359 1 97 235 SER A O 1
ATOM 1806 N N . VAL A 1 236 ? -19.641 -11.242 -10.125 1 97.69 236 VAL A N 1
ATOM 1807 C CA . VAL A 1 236 ? -18.359 -10.922 -10.766 1 97.69 236 VAL A CA 1
ATOM 1808 C C . VAL A 1 236 ? -18.312 -9.438 -11.102 1 97.69 236 VAL A C 1
ATOM 1810 O O . VAL A 1 236 ? -17.344 -8.75 -10.773 1 97.69 236 VAL A O 1
ATOM 1813 N N . THR A 1 237 ? -19.359 -8.93 -11.68 1 97.44 237 THR A N 1
ATOM 1814 C CA . THR A 1 237 ? -19.406 -7.535 -12.094 1 97.44 237 THR A CA 1
ATOM 1815 C C . THR A 1 237 ? -19.359 -6.609 -10.883 1 97.44 237 THR A C 1
ATOM 1817 O O . THR A 1 237 ? -18.688 -5.578 -10.898 1 97.44 237 THR A O 1
ATOM 1820 N N . ARG A 1 238 ? -20.109 -7.027 -9.898 1 96.69 238 ARG A N 1
ATOM 1821 C CA . ARG A 1 238 ? -20.109 -6.238 -8.664 1 96.69 238 ARG A CA 1
ATOM 1822 C C . ARG A 1 238 ? -18.719 -6.191 -8.039 1 96.69 238 ARG A C 1
ATOM 1824 O O . ARG A 1 238 ? -18.312 -5.148 -7.531 1 96.69 238 ARG A O 1
ATOM 1831 N N . ARG A 1 239 ? -18.016 -7.27 -8.031 1 96.62 239 ARG A N 1
ATOM 1832 C CA . ARG A 1 239 ? -16.672 -7.336 -7.48 1 96.62 239 ARG A CA 1
ATOM 1833 C C . ARG A 1 239 ? -15.719 -6.422 -8.25 1 96.62 239 ARG A C 1
ATOM 1835 O O . ARG A 1 239 ? -14.914 -5.715 -7.648 1 96.62 239 ARG A O 1
ATOM 1842 N N . ILE A 1 240 ? -15.82 -6.492 -9.57 1 97.19 240 ILE A N 1
ATOM 1843 C CA . ILE A 1 240 ? -14.969 -5.652 -10.406 1 97.19 240 ILE A CA 1
ATOM 1844 C C . ILE A 1 240 ? -15.18 -4.184 -10.047 1 97.19 240 ILE A C 1
ATOM 1846 O O . ILE A 1 240 ? -14.219 -3.441 -9.844 1 97.19 240 ILE A O 1
ATOM 1850 N N . GLU A 1 241 ? -16.438 -3.822 -9.891 1 95.5 241 GLU A N 1
ATOM 1851 C CA . GLU A 1 241 ? -16.781 -2.43 -9.641 1 95.5 241 GLU A CA 1
ATOM 1852 C C . GLU A 1 241 ? -16.406 -2.006 -8.227 1 95.5 241 GLU A C 1
ATOM 1854 O O . GLU A 1 241 ? -15.797 -0.951 -8.031 1 95.5 241 GLU A O 1
ATOM 1859 N N . ARG A 1 242 ? -16.719 -2.803 -7.277 1 94 242 ARG A N 1
ATOM 1860 C CA . ARG A 1 242 ? -16.516 -2.477 -5.871 1 94 242 ARG A CA 1
ATOM 1861 C C . ARG A 1 242 ? -15.031 -2.396 -5.531 1 94 242 ARG A C 1
ATOM 1863 O O . ARG A 1 242 ? -14.633 -1.654 -4.629 1 94 242 ARG A O 1
ATOM 1870 N N . ASN A 1 243 ? -14.234 -3.125 -6.309 1 94.94 243 ASN A N 1
ATOM 1871 C CA . ASN A 1 243 ? -12.82 -3.207 -5.953 1 94.94 243 ASN A CA 1
ATOM 1872 C C . ASN A 1 243 ? -11.953 -2.367 -6.887 1 94.94 243 ASN A C 1
ATOM 1874 O O . ASN A 1 243 ? -10.727 -2.484 -6.879 1 94.94 243 ASN A O 1
ATOM 1878 N N . GLU A 1 244 ? -12.555 -1.479 -7.68 1 94.19 244 GLU A N 1
ATOM 1879 C CA . GLU A 1 244 ? -11.828 -0.601 -8.594 1 94.19 244 GLU A CA 1
ATOM 1880 C C . GLU A 1 244 ? -10.836 0.278 -7.84 1 94.19 244 GLU A C 1
ATOM 1882 O O . GLU A 1 244 ? -9.758 0.58 -8.352 1 94.19 244 GLU A O 1
ATOM 1887 N N . HIS A 1 245 ? -11.164 0.657 -6.586 1 93.06 245 HIS A N 1
ATOM 1888 C CA . HIS A 1 245 ? -10.336 1.545 -5.777 1 93.06 245 HIS A CA 1
ATOM 1889 C C . HIS A 1 245 ? -8.984 0.913 -5.477 1 93.06 245 HIS A C 1
ATOM 1891 O O . HIS A 1 245 ? -8 1.621 -5.238 1 93.06 245 HIS A O 1
ATOM 1897 N N . LYS A 1 246 ? -8.875 -0.437 -5.539 1 94.5 246 LYS A N 1
ATOM 1898 C CA . LYS A 1 246 ? -7.637 -1.144 -5.227 1 94.5 246 LYS A CA 1
ATOM 1899 C C . LYS A 1 246 ? -6.625 -1.007 -6.363 1 94.5 246 LYS A C 1
ATOM 1901 O O . LYS A 1 246 ? -5.438 -1.276 -6.18 1 94.5 246 LYS A O 1
ATOM 1906 N N . ARG A 1 247 ? -7.094 -0.649 -7.527 1 93.69 247 ARG A N 1
ATOM 1907 C CA . ARG A 1 247 ? -6.242 -0.609 -8.711 1 93.69 247 ARG A CA 1
ATOM 1908 C C . ARG A 1 247 ? -5.832 0.822 -9.047 1 93.69 247 ARG A C 1
ATOM 1910 O O . ARG A 1 247 ? -5.273 1.082 -10.109 1 93.69 247 ARG A O 1
ATOM 1917 N N . LYS A 1 248 ? -6.137 1.732 -8.156 1 93.12 248 LYS A N 1
ATOM 1918 C CA . LYS A 1 248 ? -5.852 3.148 -8.367 1 93.12 248 LYS A CA 1
ATOM 1919 C C . LYS A 1 248 ? -5.094 3.742 -7.184 1 93.12 248 LYS A C 1
ATOM 1921 O O . LYS A 1 248 ? -5.199 3.246 -6.062 1 93.12 248 LYS A O 1
ATOM 1926 N N . SER A 1 249 ? -4.297 4.797 -7.465 1 94.44 249 SER A N 1
ATOM 1927 C CA . SER A 1 249 ? -3.707 5.574 -6.379 1 94.44 249 SER A CA 1
ATOM 1928 C C . SER A 1 249 ? -4.781 6.285 -5.562 1 94.44 249 SER A C 1
ATOM 1930 O O . SER A 1 249 ? -5.879 6.543 -6.059 1 94.44 249 SER A O 1
ATOM 1932 N N . PRO A 1 250 ? -4.484 6.574 -4.293 1 96.94 250 PRO A N 1
ATOM 1933 C CA . PRO A 1 250 ? -5.469 7.316 -3.504 1 96.94 250 PRO A CA 1
ATOM 1934 C C . PRO A 1 250 ? -5.902 8.617 -4.172 1 96.94 250 PRO A C 1
ATOM 1936 O O . PRO A 1 250 ? -5.055 9.398 -4.613 1 96.94 250 PRO A O 1
ATOM 1939 N N . PRO A 1 251 ? -7.191 8.828 -4.293 1 97.25 251 PRO A N 1
ATOM 1940 C CA . PRO A 1 251 ? -7.66 10.062 -4.926 1 97.25 251 PRO A CA 1
ATOM 1941 C C . PRO A 1 251 ? -7.289 11.312 -4.133 1 97.25 251 PRO A C 1
ATOM 1943 O O . PRO A 1 251 ? -7.199 11.258 -2.902 1 97.25 251 PRO A O 1
ATOM 1946 N N . VAL A 1 252 ? -7.043 12.383 -4.754 1 97.5 252 VAL A N 1
ATOM 1947 C CA . VAL A 1 252 ? -6.734 13.719 -4.246 1 97.5 252 VAL A CA 1
ATOM 1948 C C . VAL A 1 252 ? -7.719 14.734 -4.82 1 97.5 252 VAL A C 1
ATOM 1950 O O . VAL A 1 252 ? -8.086 14.656 -6 1 97.5 252 VAL A O 1
ATOM 1953 N N . PRO A 1 253 ? -8.203 15.656 -4.043 1 97 253 PRO A N 1
ATOM 1954 C CA . PRO A 1 253 ? -9.133 16.641 -4.594 1 97 253 PRO A CA 1
ATOM 1955 C C . PRO A 1 253 ? -8.469 17.594 -5.578 1 97 253 PRO A C 1
ATOM 1957 O O . PRO A 1 253 ? -7.312 17.984 -5.387 1 97 253 PRO A O 1
ATOM 1960 N N . GLU A 1 254 ? -9.188 17.984 -6.578 1 91.44 254 GLU A N 1
ATOM 1961 C CA . GLU A 1 254 ? -8.75 19.016 -7.512 1 91.44 254 GLU A CA 1
ATOM 1962 C C . GLU A 1 254 ? -9.055 20.406 -6.98 1 91.44 254 GLU A C 1
ATOM 1964 O O . GLU A 1 254 ? -10.219 20.781 -6.832 1 91.44 254 GLU A O 1
ATOM 1969 N N . LEU A 1 255 ? -8.008 21.156 -6.738 1 93.25 255 LEU A N 1
ATOM 1970 C CA . LEU A 1 255 ? -8.234 22.438 -6.055 1 93.25 255 LEU A CA 1
ATOM 1971 C C . LEU A 1 255 ? -7.828 23.609 -6.938 1 93.25 255 LEU A C 1
ATOM 1973 O O . LEU A 1 255 ? -8.055 24.766 -6.578 1 93.25 255 LEU A O 1
ATOM 1977 N N . TYR A 1 256 ? -7.156 23.359 -8.016 1 81.62 256 TYR A N 1
ATOM 1978 C CA . TYR A 1 256 ? -6.703 24.422 -8.914 1 81.62 256 TYR A CA 1
ATOM 1979 C C . TYR A 1 256 ? -7.352 24.281 -10.289 1 81.62 256 TYR A C 1
ATOM 1981 O O . TYR A 1 256 ? -7.727 23.188 -10.703 1 81.62 256 TYR A O 1
ATOM 1989 N N . MET B 1 1 ? -4.301 31.203 -3.439 1 87.31 1 MET B N 1
ATOM 1990 C CA . MET B 1 1 ? -5.355 30.203 -3.303 1 87.31 1 MET B CA 1
ATOM 1991 C C . MET B 1 1 ? -6.543 30.766 -2.527 1 87.31 1 MET B C 1
ATOM 1993 O O . MET B 1 1 ? -6.363 31.484 -1.54 1 87.31 1 MET B O 1
ATOM 1997 N N . ASP B 1 2 ? -7.758 30.609 -3.055 1 94.81 2 ASP B N 1
ATOM 1998 C CA . ASP B 1 2 ? -8.977 30.891 -2.297 1 94.81 2 ASP B CA 1
ATOM 1999 C C . ASP B 1 2 ? -9.227 29.797 -1.252 1 94.81 2 ASP B C 1
ATOM 2001 O O . ASP B 1 2 ? -9.773 28.734 -1.569 1 94.81 2 ASP B O 1
ATOM 2005 N N . PHE B 1 3 ? -8.906 30.094 -0.001 1 96.38 3 PHE B N 1
ATOM 2006 C CA . PHE B 1 3 ? -8.891 29.094 1.052 1 96.38 3 PHE B CA 1
ATOM 2007 C C . PHE B 1 3 ? -10.305 28.656 1.414 1 96.38 3 PHE B C 1
ATOM 2009 O O . PHE B 1 3 ? -10.531 27.5 1.774 1 96.38 3 PHE B O 1
ATOM 2016 N N . GLU B 1 4 ? -11.258 29.578 1.371 1 96.31 4 GLU B N 1
ATOM 2017 C CA . GLU B 1 4 ? -12.641 29.188 1.63 1 96.31 4 GLU B CA 1
ATOM 2018 C C . GLU B 1 4 ? -13.125 28.172 0.6 1 96.31 4 GLU B C 1
ATOM 2020 O O . GLU B 1 4 ? -13.75 27.172 0.956 1 96.31 4 GLU B O 1
ATOM 2025 N N . LYS B 1 5 ? -12.859 28.469 -0.606 1 97 5 LYS B N 1
ATOM 2026 C CA . LYS B 1 5 ? -13.242 27.547 -1.679 1 97 5 LYS B CA 1
ATOM 2027 C C . LYS B 1 5 ? -12.523 26.203 -1.546 1 97 5 LYS B C 1
ATOM 2029 O O . LYS B 1 5 ? -13.125 25.156 -1.712 1 97 5 LYS B O 1
ATOM 2034 N N . ALA B 1 6 ? -11.234 26.25 -1.285 1 97.44 6 ALA B N 1
ATOM 2035 C CA . ALA B 1 6 ? -10.438 25.031 -1.12 1 97.44 6 ALA B CA 1
ATOM 2036 C C . ALA B 1 6 ? -10.969 24.188 0.029 1 97.44 6 ALA B C 1
ATOM 2038 O O . ALA B 1 6 ? -11.125 22.969 -0.113 1 97.44 6 ALA B O 1
ATOM 2039 N N . GLN B 1 7 ? -11.242 24.875 1.159 1 98.12 7 GLN B N 1
ATOM 2040 C CA . GLN B 1 7 ? -11.789 24.188 2.322 1 98.12 7 GLN B CA 1
ATOM 2041 C C . GLN B 1 7 ? -13.078 23.438 1.968 1 98.12 7 GLN B C 1
ATOM 2043 O O . GLN B 1 7 ? -13.227 22.266 2.273 1 98.12 7 GLN B O 1
ATOM 2048 N N . ASN B 1 8 ? -13.992 24.141 1.298 1 98.19 8 ASN B N 1
ATOM 2049 C CA . ASN B 1 8 ? -15.281 23.562 0.937 1 98.19 8 ASN B CA 1
ATOM 2050 C C . ASN B 1 8 ? -15.109 22.391 -0.032 1 98.19 8 ASN B C 1
ATOM 2052 O O . ASN B 1 8 ? -15.797 21.375 0.088 1 98.19 8 ASN B O 1
ATOM 2056 N N . ARG B 1 9 ? -14.211 22.531 -0.973 1 98.31 9 ARG B N 1
ATOM 2057 C CA . ARG B 1 9 ? -13.961 21.469 -1.951 1 98.31 9 ARG B CA 1
ATOM 2058 C C . ARG B 1 9 ? -13.398 20.219 -1.282 1 98.31 9 ARG B C 1
ATOM 2060 O O . ARG B 1 9 ? -13.766 19.109 -1.638 1 98.31 9 ARG B O 1
ATOM 2067 N N . ILE B 1 10 ? -12.516 20.406 -0.351 1 98.81 10 ILE B N 1
ATOM 2068 C CA . ILE B 1 10 ? -11.914 19.281 0.353 1 98.81 10 ILE B CA 1
ATOM 2069 C C . ILE B 1 10 ? -12.969 18.562 1.188 1 98.81 10 ILE B C 1
ATOM 2071 O O . ILE B 1 10 ? -13.039 17.328 1.191 1 98.81 10 ILE B O 1
ATOM 2075 N N . ILE B 1 11 ? -13.797 19.344 1.904 1 98.75 11 ILE B N 1
ATOM 2076 C CA . ILE B 1 11 ? -14.867 18.797 2.73 1 98.75 11 ILE B CA 1
ATOM 2077 C C . ILE B 1 11 ? -15.82 17.969 1.859 1 98.75 11 ILE B C 1
ATOM 2079 O O . ILE B 1 11 ? -16.156 16.844 2.195 1 98.75 11 ILE B O 1
ATOM 2083 N N . GLU B 1 12 ? -16.219 18.516 0.719 1 98.56 12 GLU B N 1
ATOM 2084 C CA . GLU B 1 12 ? -17.094 17.812 -0.206 1 98.56 12 GLU B CA 1
ATOM 2085 C C . GLU B 1 12 ? -16.438 16.562 -0.758 1 98.56 12 GLU B C 1
ATOM 2087 O O . GLU B 1 12 ? -17.094 15.523 -0.925 1 98.56 12 GLU B O 1
ATOM 2092 N N . PHE B 1 13 ? -15.211 16.672 -1.046 1 98.81 13 PHE B N 1
ATOM 2093 C CA . PHE B 1 13 ? -14.43 15.547 -1.54 1 98.81 13 PHE B CA 1
ATOM 2094 C C . PHE B 1 13 ? -14.469 14.391 -0.548 1 98.81 13 PHE B C 1
ATOM 2096 O O . PHE B 1 13 ? -14.727 13.25 -0.927 1 98.81 13 PHE B O 1
ATOM 2103 N N . ILE B 1 14 ? -14.219 14.664 0.723 1 98.81 14 ILE B N 1
ATOM 2104 C CA . ILE B 1 14 ? -14.234 13.648 1.768 1 98.81 14 ILE B CA 1
ATOM 2105 C C . ILE B 1 14 ? -15.617 13 1.84 1 98.81 14 ILE B C 1
ATOM 2107 O O . ILE B 1 14 ? -15.734 11.773 1.87 1 98.81 14 ILE B O 1
ATOM 2111 N N . ARG B 1 15 ? -16.641 13.828 1.838 1 98.56 15 ARG B N 1
ATOM 2112 C CA . ARG B 1 15 ? -18.016 13.328 1.898 1 98.56 15 ARG B CA 1
ATOM 2113 C C . ARG B 1 15 ? -18.312 12.414 0.716 1 98.56 15 ARG B C 1
ATOM 2115 O O . ARG B 1 15 ? -18.828 11.305 0.896 1 98.56 15 ARG B O 1
ATOM 2122 N N . ASN B 1 16 ? -17.969 12.852 -0.459 1 98.19 16 ASN B N 1
ATOM 2123 C CA . ASN B 1 16 ? -18.266 12.102 -1.673 1 98.19 16 ASN B CA 1
ATOM 2124 C C . ASN B 1 16 ? -17.547 10.758 -1.698 1 98.19 16 ASN B C 1
ATOM 2126 O O . ASN B 1 16 ? -18.125 9.734 -2.062 1 98.19 16 ASN B O 1
ATOM 2130 N N . GLU B 1 17 ? -16.297 10.789 -1.367 1 97.94 17 GLU B N 1
ATOM 2131 C CA . GLU B 1 17 ? -15.508 9.555 -1.383 1 97.94 17 GLU B CA 1
ATOM 2132 C C . GLU B 1 17 ? -16.031 8.562 -0.351 1 97.94 17 GLU B C 1
ATOM 2134 O O . GLU B 1 17 ? -16.062 7.355 -0.604 1 97.94 17 GLU B O 1
ATOM 2139 N N . THR B 1 18 ? -16.406 9.023 0.812 1 97.38 18 THR B N 1
ATOM 2140 C CA . THR B 1 18 ? -16.922 8.156 1.859 1 97.38 18 THR B CA 1
ATOM 2141 C C . THR B 1 18 ? -18.266 7.574 1.453 1 97.38 18 THR B C 1
ATOM 2143 O O . THR B 1 18 ? -18.531 6.391 1.674 1 97.38 18 THR B O 1
ATOM 2146 N N . ASP B 1 19 ? -19.094 8.398 0.872 1 96.81 19 ASP B N 1
ATOM 2147 C CA . ASP B 1 19 ? -20.406 7.945 0.397 1 96.81 19 ASP B CA 1
ATOM 2148 C C . ASP B 1 19 ? -20.25 6.914 -0.72 1 96.81 19 ASP B C 1
ATOM 2150 O O . ASP B 1 19 ? -20.922 5.883 -0.711 1 96.81 19 ASP B O 1
ATOM 2154 N N . LYS B 1 20 ? -19.406 7.215 -1.631 1 95.88 20 LYS B N 1
ATOM 2155 C CA . LYS B 1 20 ? -19.156 6.32 -2.758 1 95.88 20 LYS B CA 1
ATOM 2156 C C . LYS B 1 20 ? -18.656 4.957 -2.279 1 95.88 20 LYS B C 1
ATOM 2158 O O . LYS B 1 20 ? -19.031 3.926 -2.848 1 95.88 20 LYS B O 1
ATOM 2163 N N . ALA B 1 21 ? -17.875 4.957 -1.244 1 95.81 21 ALA B N 1
ATOM 2164 C CA . ALA B 1 21 ? -17.281 3.723 -0.718 1 95.81 21 ALA B CA 1
ATOM 2165 C C . ALA B 1 21 ? -18.297 2.957 0.128 1 95.81 21 ALA B C 1
ATOM 2167 O O . ALA B 1 21 ? -18.109 1.773 0.417 1 95.81 21 ALA B O 1
ATOM 2168 N N . GLY B 1 22 ? -19.328 3.584 0.592 1 96.31 22 GLY B N 1
ATOM 2169 C CA . GLY B 1 22 ? -20.344 2.943 1.412 1 96.31 22 GLY B CA 1
ATOM 2170 C C . GLY B 1 22 ? -19.859 2.611 2.811 1 96.31 22 GLY B C 1
ATOM 2171 O O . GLY B 1 22 ? -20.219 1.572 3.369 1 96.31 22 GLY B O 1
ATOM 2172 N N . VAL B 1 23 ? -19.016 3.412 3.359 1 97.38 23 VAL B N 1
ATOM 2173 C CA . VAL B 1 23 ? -18.438 3.156 4.676 1 97.38 23 VAL B CA 1
ATOM 2174 C C . VAL B 1 23 ? -19.125 4.043 5.719 1 97.38 23 VAL B C 1
ATOM 2176 O O . VAL B 1 23 ? -19.828 5 5.367 1 97.38 23 VAL B O 1
ATOM 2179 N N . ASP B 1 24 ? -18.844 3.787 6.984 1 97.75 24 ASP B N 1
ATOM 2180 C CA . ASP B 1 24 ? -19.578 4.41 8.086 1 97.75 24 ASP B CA 1
ATOM 2181 C C . ASP B 1 24 ? -18.797 5.586 8.672 1 97.75 24 ASP B C 1
ATOM 2183 O O . ASP B 1 24 ? -19.297 6.281 9.555 1 97.75 24 ASP B O 1
ATOM 2187 N N . GLY B 1 25 ? -17.609 5.777 8.258 1 98.44 25 GLY B N 1
ATOM 2188 C CA . GLY B 1 25 ? -16.766 6.84 8.805 1 98.44 25 GLY B CA 1
ATOM 2189 C C . GLY B 1 25 ? -15.32 6.746 8.359 1 98.44 25 GLY B C 1
ATOM 2190 O O . GLY B 1 25 ? -15.031 6.25 7.27 1 98.44 25 GLY B O 1
ATOM 2191 N N . ALA B 1 26 ? -14.445 7.328 9.289 1 98.81 26 ALA B N 1
ATOM 2192 C CA . ALA B 1 26 ? -13.047 7.465 8.898 1 98.81 26 ALA B CA 1
ATOM 2193 C C . ALA B 1 26 ? -12.117 7.145 10.07 1 98.81 26 ALA B C 1
ATOM 2195 O O . ALA B 1 26 ? -12.477 7.359 11.234 1 98.81 26 ALA B O 1
ATOM 2196 N N . VAL B 1 27 ? -11 6.586 9.742 1 98.88 27 VAL B N 1
ATOM 2197 C CA . VAL B 1 27 ? -9.875 6.438 10.656 1 98.88 27 VAL B CA 1
ATOM 2198 C C . VAL B 1 27 ? -8.727 7.336 10.219 1 98.88 27 VAL B C 1
ATOM 2200 O O . VAL B 1 27 ? -8.32 7.309 9.055 1 98.88 27 VAL B O 1
ATOM 2203 N N . VAL B 1 28 ? -8.188 8.164 11.117 1 98.88 28 VAL B N 1
ATOM 2204 C CA . VAL B 1 28 ? -7.086 9.078 10.836 1 98.88 28 VAL B CA 1
ATOM 2205 C C . VAL B 1 28 ? -5.945 8.828 11.82 1 98.88 28 VAL B C 1
ATOM 2207 O O . VAL B 1 28 ? -6.16 8.773 13.031 1 98.88 28 VAL B O 1
ATOM 2210 N N . GLY B 1 29 ? -4.758 8.578 11.297 1 98.69 29 GLY B N 1
ATOM 2211 C CA . GLY B 1 29 ? -3.588 8.594 12.164 1 98.69 29 GLY B CA 1
ATOM 2212 C C . GLY B 1 29 ? -3.236 9.977 12.672 1 98.69 29 GLY B C 1
ATOM 2213 O O . GLY B 1 29 ? -3.029 10.898 11.883 1 98.69 29 GLY B O 1
ATOM 2214 N N . ILE B 1 30 ? -3.176 10.133 13.961 1 98.06 30 ILE B N 1
ATOM 2215 C CA . ILE B 1 30 ? -2.877 11.422 14.578 1 98.06 30 ILE B CA 1
ATOM 2216 C C . ILE B 1 30 ? -1.466 11.398 15.156 1 98.06 30 ILE B C 1
ATOM 2218 O O . ILE B 1 30 ? -1.182 10.633 16.094 1 98.06 30 ILE B O 1
ATOM 2222 N N . SER B 1 31 ? -0.546 12.188 14.68 1 95.12 31 SER B N 1
ATOM 2223 C CA . SER B 1 31 ? 0.867 12.133 15.039 1 95.12 31 SER B CA 1
ATOM 2224 C C . SER B 1 31 ? 1.246 13.266 15.984 1 95.12 31 SER B C 1
ATOM 2226 O O . SER B 1 31 ? 2.324 13.25 16.578 1 95.12 31 SER B O 1
ATOM 2228 N N . GLY B 1 32 ? 0.413 14.266 16.062 1 93.88 32 GLY B N 1
ATOM 2229 C CA . GLY B 1 32 ? 0.781 15.492 16.75 1 93.88 32 GLY B CA 1
ATOM 2230 C C . GLY B 1 32 ? 1.322 16.562 15.805 1 93.88 32 GLY B C 1
ATOM 2231 O O . GLY B 1 32 ? 1.661 17.656 16.234 1 93.88 32 GLY B O 1
ATOM 2232 N N . GLY B 1 33 ? 1.388 16.25 14.57 1 95.38 33 GLY B N 1
ATOM 2233 C CA . GLY B 1 33 ? 1.831 17.219 13.562 1 95.38 33 GLY B CA 1
ATOM 2234 C C . GLY B 1 33 ? 0.686 17.922 12.867 1 95.38 33 GLY B C 1
ATOM 2235 O O . GLY B 1 33 ? -0.478 17.562 13.047 1 95.38 33 GLY B O 1
ATOM 2236 N N . ILE B 1 34 ? 1.013 18.859 12.07 1 97.75 34 ILE B N 1
ATOM 2237 C CA . ILE B 1 34 ? 0.018 19.781 11.523 1 97.75 34 ILE B CA 1
ATOM 2238 C C . ILE B 1 34 ? -0.768 19.094 10.414 1 97.75 34 ILE B C 1
ATOM 2240 O O . ILE B 1 34 ? -1.957 19.375 10.227 1 97.75 34 ILE B O 1
ATOM 2244 N N . ASP B 1 35 ? -0.138 18.219 9.633 1 98.5 35 ASP B N 1
ATOM 2245 C CA . ASP B 1 35 ? -0.846 17.562 8.531 1 98.5 35 ASP B CA 1
ATOM 2246 C C . ASP B 1 35 ? -1.979 16.688 9.047 1 98.5 35 ASP B C 1
ATOM 2248 O O . ASP B 1 35 ? -3.1 16.75 8.539 1 98.5 35 ASP B O 1
ATOM 2252 N N . SER B 1 36 ? -1.647 15.867 10.055 1 98.38 36 SER B N 1
ATOM 2253 C CA . SER B 1 36 ? -2.686 15.023 10.641 1 98.38 36 SER B CA 1
ATOM 2254 C C . SER B 1 36 ? -3.75 15.859 11.336 1 98.38 36 SER B C 1
ATOM 2256 O O . SER B 1 36 ? -4.934 15.516 11.312 1 98.38 36 SER B O 1
ATOM 2258 N N . ALA B 1 37 ? -3.352 16.969 11.938 1 98.69 37 ALA B N 1
ATOM 2259 C CA . ALA B 1 37 ? -4.301 17.859 12.609 1 98.69 37 ALA B CA 1
ATOM 2260 C C . ALA B 1 37 ? -5.285 18.453 11.609 1 98.69 37 ALA B C 1
ATOM 2262 O O . ALA B 1 37 ? -6.5 18.422 11.836 1 98.69 37 ALA B O 1
ATOM 2263 N N . LEU B 1 38 ? -4.762 18.953 10.531 1 98.88 38 LEU B N 1
ATOM 2264 C CA . LEU B 1 38 ? -5.629 19.547 9.523 1 98.88 38 LEU B CA 1
ATOM 2265 C C . LEU B 1 38 ? -6.547 18.5 8.906 1 98.88 38 LEU B C 1
ATOM 2267 O O . LEU B 1 38 ? -7.75 18.734 8.758 1 98.88 38 LEU B O 1
ATOM 2271 N N . THR B 1 39 ? -6.004 17.375 8.562 1 98.88 39 THR B N 1
ATOM 2272 C CA . THR B 1 39 ? -6.777 16.297 7.961 1 98.88 39 THR B CA 1
ATOM 2273 C C . THR B 1 39 ? -7.918 15.867 8.883 1 98.88 39 THR B C 1
ATOM 2275 O O . THR B 1 39 ? -9.062 15.742 8.445 1 98.88 39 THR B O 1
ATOM 2278 N N . ALA B 1 40 ? -7.578 15.633 10.148 1 98.88 40 ALA B N 1
ATOM 2279 C CA . ALA B 1 40 ? -8.602 15.234 11.109 1 98.88 40 ALA B CA 1
ATOM 2280 C C . ALA B 1 40 ? -9.695 16.297 11.227 1 98.88 40 ALA B C 1
ATOM 2282 O O . ALA B 1 40 ? -10.883 15.969 11.258 1 98.88 40 ALA B O 1
ATOM 2283 N N . THR B 1 41 ? -9.312 17.562 11.281 1 98.94 41 THR B N 1
ATOM 2284 C CA . THR B 1 41 ? -10.25 18.672 11.406 1 98.94 41 THR B CA 1
ATOM 2285 C C . THR B 1 41 ? -11.203 18.703 10.211 1 98.94 41 THR B C 1
ATOM 2287 O O . THR B 1 41 ? -12.422 18.781 10.383 1 98.94 41 THR B O 1
ATOM 2290 N N . LEU B 1 42 ? -10.656 18.594 9.008 1 98.94 42 LEU B N 1
ATOM 2291 C CA . LEU B 1 42 ? -11.461 18.625 7.793 1 98.94 42 LEU B CA 1
ATOM 2292 C C . LEU B 1 42 ? -12.367 17.406 7.703 1 98.94 42 LEU B C 1
ATOM 2294 O O . LEU B 1 42 ? -13.484 17.5 7.191 1 98.94 42 LEU B O 1
ATOM 2298 N N . THR B 1 43 ? -11.852 16.266 8.148 1 98.94 43 THR B N 1
ATOM 2299 C CA . THR B 1 43 ? -12.648 15.047 8.141 1 98.94 43 THR B CA 1
ATOM 2300 C C . THR B 1 43 ? -13.836 15.172 9.086 1 98.94 43 THR B C 1
ATOM 2302 O O . THR B 1 43 ? -14.945 14.75 8.758 1 98.94 43 THR B O 1
ATOM 2305 N N . VAL B 1 44 ? -13.641 15.773 10.289 1 98.88 44 VAL B N 1
ATOM 2306 C CA . VAL B 1 44 ? -14.719 16 11.242 1 98.88 44 VAL B CA 1
ATOM 2307 C C . VAL B 1 44 ? -15.742 16.953 10.641 1 98.88 44 VAL B C 1
ATOM 2309 O O . VAL B 1 44 ? -16.953 16.734 10.766 1 98.88 44 VAL B O 1
ATOM 2312 N N . GLU B 1 45 ? -15.266 18 9.992 1 98.75 45 GLU B N 1
ATOM 2313 C CA . GLU B 1 45 ? -16.172 18.938 9.336 1 98.75 45 GLU B CA 1
ATOM 2314 C C . GLU B 1 45 ? -17.016 18.219 8.281 1 98.75 45 GLU B C 1
ATOM 2316 O O . GLU B 1 45 ? -18.188 18.562 8.078 1 98.75 45 GLU B O 1
ATOM 2321 N N . ALA B 1 46 ? -16.453 17.25 7.617 1 98.81 46 ALA B N 1
ATOM 2322 C CA . ALA B 1 46 ? -17.109 16.578 6.508 1 98.81 46 ALA B CA 1
ATOM 2323 C C . ALA B 1 46 ? -18.094 15.531 7.016 1 98.81 46 ALA B C 1
ATOM 2325 O O . ALA B 1 46 ? -19.203 15.398 6.484 1 98.81 46 ALA B O 1
ATOM 2326 N N . LEU B 1 47 ? -17.719 14.812 8.094 1 98.75 47 LEU B N 1
ATOM 2327 C CA . LEU B 1 47 ? -18.453 13.594 8.406 1 98.75 47 LEU B CA 1
ATOM 2328 C C . LEU B 1 47 ? -19.125 13.711 9.766 1 98.75 47 LEU B C 1
ATOM 2330 O O . LEU B 1 47 ? -20.031 12.93 10.078 1 98.75 47 LEU B O 1
ATOM 2334 N N . GLY B 1 48 ? -18.672 14.664 10.617 1 98.75 48 GLY B N 1
ATOM 2335 C CA . GLY B 1 48 ? -19.078 14.711 12.008 1 98.75 48 GLY B CA 1
ATOM 2336 C C . GLY B 1 48 ? -18.141 13.953 12.93 1 98.75 48 GLY B C 1
ATOM 2337 O O . GLY B 1 48 ? -17.594 12.914 12.555 1 98.75 48 GLY B O 1
ATOM 2338 N N . LYS B 1 49 ? -17.938 14.5 14.141 1 98.75 49 LYS B N 1
ATOM 2339 C CA . LYS B 1 49 ? -16.938 13.984 15.07 1 98.75 49 LYS B CA 1
ATOM 2340 C C . LYS B 1 49 ? -17.25 12.539 15.453 1 98.75 49 LYS B C 1
ATOM 2342 O O . LYS B 1 49 ? -16.328 11.75 15.727 1 98.75 49 LYS B O 1
ATOM 2347 N N . GLU B 1 50 ? -18.531 12.086 15.391 1 98.56 50 GLU B N 1
ATOM 2348 C CA . GLU B 1 50 ? -18.922 10.75 15.812 1 98.56 50 GLU B CA 1
ATOM 2349 C C . GLU B 1 50 ? -18.469 9.695 14.812 1 98.56 50 GLU B C 1
ATOM 2351 O O . GLU B 1 50 ? -18.438 8.5 15.133 1 98.56 50 GLU B O 1
ATOM 2356 N N . ARG B 1 51 ? -18.125 10.094 13.641 1 98.56 51 ARG B N 1
ATOM 2357 C CA . ARG B 1 51 ? -17.781 9.156 12.578 1 98.56 51 ARG B CA 1
ATOM 2358 C C . ARG B 1 51 ? -16.266 9.164 12.32 1 98.56 51 ARG B C 1
ATOM 2360 O O . ARG B 1 51 ? -15.812 8.641 11.305 1 98.56 51 ARG B O 1
ATOM 2367 N N . VAL B 1 52 ? -15.484 9.789 13.234 1 98.88 52 VAL B N 1
ATOM 2368 C CA . VAL B 1 52 ? -14.039 9.891 13.047 1 98.88 52 VAL B CA 1
ATOM 2369 C C . VAL B 1 52 ? -13.32 9.258 14.242 1 98.88 52 VAL B C 1
ATOM 2371 O O . VAL B 1 52 ? -13.586 9.609 15.391 1 98.88 52 VAL B O 1
ATOM 2374 N N . LEU B 1 53 ? -12.469 8.266 13.969 1 98.75 53 LEU B N 1
ATOM 2375 C CA . LEU B 1 53 ? -11.562 7.688 14.953 1 98.75 53 LEU B CA 1
ATOM 2376 C C . LEU B 1 53 ? -10.133 8.172 14.727 1 98.75 53 LEU B C 1
ATOM 2378 O O . LEU B 1 53 ? -9.578 8.008 13.641 1 98.75 53 LEU B O 1
ATOM 2382 N N . GLY B 1 54 ? -9.609 8.852 15.695 1 98.75 54 GLY B N 1
ATOM 2383 C CA . GLY B 1 54 ? -8.195 9.195 15.695 1 98.75 54 GLY B CA 1
ATOM 2384 C C . GLY B 1 54 ? -7.332 8.164 16.391 1 98.75 54 GLY B C 1
ATOM 2385 O O . GLY B 1 54 ? -7.609 7.785 17.531 1 98.75 54 GLY B O 1
ATOM 2386 N N . LEU B 1 55 ? -6.316 7.668 15.734 1 98.56 55 LEU B N 1
ATOM 2387 C CA . LEU B 1 55 ? -5.371 6.727 16.328 1 98.56 55 LEU B CA 1
ATOM 2388 C C . LEU B 1 55 ? -4 7.371 16.5 1 98.56 55 LEU B C 1
ATOM 2390 O O . LEU B 1 55 ? -3.408 7.852 15.531 1 98.56 55 LEU B O 1
ATOM 2394 N N . HIS B 1 56 ? -3.529 7.5 17.688 1 98.31 56 HIS B N 1
ATOM 2395 C CA . HIS B 1 56 ? -2.148 7.855 17.984 1 98.31 56 HIS B CA 1
ATOM 2396 C C . HIS B 1 56 ? -1.298 6.613 18.219 1 98.31 56 HIS B C 1
ATOM 2398 O O . HIS B 1 56 ? -1.623 5.781 19.078 1 98.31 56 HIS B O 1
ATOM 2404 N N . MET B 1 57 ? -0.183 6.465 17.484 1 97.94 57 MET B N 1
ATOM 2405 C CA . MET B 1 57 ? 0.566 5.211 17.453 1 97.94 57 MET B CA 1
ATOM 2406 C C . MET B 1 57 ? 2.045 5.457 17.734 1 97.94 57 MET B C 1
ATOM 2408 O O . MET B 1 57 ? 2.893 5.219 16.875 1 97.94 57 MET B O 1
ATOM 2412 N N . PRO B 1 58 ? 2.336 5.812 18.938 1 97.12 58 PRO B N 1
ATOM 2413 C CA . PRO B 1 58 ? 3.711 6.156 19.312 1 97.12 58 PRO B CA 1
ATOM 2414 C C . PRO B 1 58 ? 4.605 4.93 19.469 1 97.12 58 PRO B C 1
ATOM 2416 O O . PRO B 1 58 ? 4.109 3.805 19.562 1 97.12 58 PRO B O 1
ATOM 2419 N N . GLU B 1 59 ? 5.84 5.148 19.281 1 95.38 59 GLU B N 1
ATOM 2420 C CA . GLU B 1 59 ? 6.883 4.234 19.734 1 95.38 59 GLU B CA 1
ATOM 2421 C C . GLU B 1 59 ? 7.562 4.766 21 1 95.38 59 GLU B C 1
ATOM 2423 O O . GLU B 1 59 ? 8.141 5.855 20.984 1 95.38 59 GLU B O 1
ATOM 2428 N N . SER B 1 60 ? 7.473 4.121 22.109 1 89.56 60 SER B N 1
ATOM 2429 C CA . SER B 1 60 ? 7.852 4.586 23.438 1 89.56 60 SER B CA 1
ATOM 2430 C C . SER B 1 60 ? 9.266 5.164 23.438 1 89.56 60 SER B C 1
ATOM 2432 O O . SER B 1 60 ? 9.516 6.184 24.094 1 89.56 60 SER B O 1
ATOM 2434 N N . SER B 1 61 ? 10.219 4.652 22.75 1 83.94 61 SER B N 1
ATOM 2435 C CA . SER B 1 61 ? 11.602 5.102 22.844 1 83.94 61 SER B CA 1
ATOM 2436 C C . SER B 1 61 ? 11.898 6.188 21.812 1 83.94 61 SER B C 1
ATOM 2438 O O . SER B 1 61 ? 12.938 6.844 21.875 1 83.94 61 SER B O 1
ATOM 2440 N N . LEU B 1 62 ? 10.945 6.52 21.062 1 87.75 62 LEU B N 1
ATOM 2441 C CA . LEU B 1 62 ? 11.305 7.367 19.922 1 87.75 62 LEU B CA 1
ATOM 2442 C C . LEU B 1 62 ? 10.344 8.547 19.812 1 87.75 62 LEU B C 1
ATOM 2444 O O . LEU B 1 62 ? 10.766 9.672 19.516 1 87.75 62 LEU B O 1
ATOM 2448 N N . THR B 1 63 ? 9.07 8.367 20.062 1 89.62 63 THR B N 1
ATOM 2449 C CA . THR B 1 63 ? 8.086 9.438 19.938 1 89.62 63 THR B CA 1
ATOM 2450 C C . THR B 1 63 ? 8.188 10.398 21.109 1 89.62 63 THR B C 1
ATOM 2452 O O . THR B 1 63 ? 7.977 10.008 22.266 1 89.62 63 THR B O 1
ATOM 2455 N N . PRO B 1 64 ? 8.453 11.586 20.812 1 89.88 64 PRO B N 1
ATOM 2456 C CA . PRO B 1 64 ? 8.531 12.555 21.906 1 89.88 64 PRO B CA 1
ATOM 2457 C C . PRO B 1 64 ? 7.219 12.688 22.672 1 89.88 64 PRO B C 1
ATOM 2459 O O . PRO B 1 64 ? 6.141 12.633 22.078 1 89.88 64 PRO B O 1
ATOM 2462 N N . ALA B 1 65 ? 7.344 12.93 23.922 1 91.69 65 ALA B N 1
ATOM 2463 C CA . ALA B 1 65 ? 6.164 13.086 24.781 1 91.69 65 ALA B CA 1
ATOM 2464 C C . ALA B 1 65 ? 5.273 14.219 24.266 1 91.69 65 ALA B C 1
ATOM 2466 O O . ALA B 1 65 ? 4.047 14.109 24.312 1 91.69 65 ALA B O 1
ATOM 2467 N N . VAL B 1 66 ? 5.871 15.25 23.812 1 93 66 VAL B N 1
ATOM 2468 C CA . VAL B 1 66 ? 5.141 16.438 23.375 1 93 66 VAL B CA 1
ATOM 2469 C C . VAL B 1 66 ? 4.238 16.062 22.188 1 93 66 VAL B C 1
ATOM 2471 O O . VAL B 1 66 ? 3.145 16.609 22.047 1 93 66 VAL B O 1
ATOM 2474 N N . ASP B 1 67 ? 4.68 15.156 21.328 1 93.25 67 ASP B N 1
ATOM 2475 C CA . ASP B 1 67 ? 3.863 14.719 20.203 1 93.25 67 ASP B CA 1
ATOM 2476 C C . ASP B 1 67 ? 2.584 14.039 20.672 1 93.25 67 ASP B C 1
ATOM 2478 O O . ASP B 1 67 ? 1.511 14.258 20.109 1 93.25 67 ASP B O 1
ATOM 2482 N N . SER B 1 68 ? 2.713 13.203 21.688 1 95.19 68 SER B N 1
ATOM 2483 C CA . SER B 1 68 ? 1.55 12.531 22.25 1 95.19 68 SER B CA 1
ATOM 2484 C C . SER B 1 68 ? 0.611 13.523 22.938 1 95.19 68 SER B C 1
ATOM 2486 O O . SER B 1 68 ? -0.611 13.391 22.844 1 95.19 68 SER B O 1
ATOM 2488 N N . GLU B 1 69 ? 1.214 14.469 23.609 1 96.31 69 GLU B N 1
ATOM 2489 C CA . GLU B 1 69 ? 0.411 15.516 24.219 1 96.31 69 GLU B CA 1
ATOM 2490 C C . GLU B 1 69 ? -0.362 16.312 23.172 1 96.31 69 GLU B C 1
ATOM 2492 O O . GLU B 1 69 ? -1.558 16.562 23.344 1 96.31 69 GLU B O 1
ATOM 2497 N N . ASP B 1 70 ? 0.313 16.672 22.156 1 96.88 70 ASP B N 1
ATOM 2498 C CA . ASP B 1 70 ? -0.302 17.422 21.062 1 96.88 70 ASP B CA 1
ATOM 2499 C C . ASP B 1 70 ? -1.433 16.625 20.406 1 96.88 70 ASP B C 1
ATOM 2501 O O . ASP B 1 70 ? -2.48 17.188 20.078 1 96.88 70 ASP B O 1
ATOM 2505 N N . ALA B 1 71 ? -1.18 15.352 20.188 1 97.12 71 ALA B N 1
ATOM 2506 C CA . ALA B 1 71 ? -2.205 14.477 19.625 1 97.12 71 ALA B CA 1
ATOM 2507 C C . ALA B 1 71 ? -3.461 14.469 20.484 1 97.12 71 ALA B C 1
ATOM 2509 O O . ALA B 1 71 ? -4.578 14.562 19.969 1 97.12 71 ALA B O 1
ATOM 2510 N N . LYS B 1 72 ? -3.256 14.398 21.734 1 97.25 72 LYS B N 1
ATOM 2511 C CA . LYS B 1 72 ? -4.379 14.391 22.672 1 97.25 72 LYS B CA 1
ATOM 2512 C C . LYS B 1 72 ? -5.105 15.734 22.656 1 97.25 72 LYS B C 1
ATOM 2514 O O . LYS B 1 72 ? -6.336 15.781 22.703 1 97.25 72 LYS B O 1
ATOM 2519 N N . ILE B 1 73 ? -4.367 16.812 22.625 1 97.5 73 ILE B N 1
ATOM 2520 C CA . ILE B 1 73 ? -4.945 18.141 22.562 1 97.5 73 ILE B CA 1
ATOM 2521 C C . ILE B 1 73 ? -5.867 18.234 21.344 1 97.5 73 ILE B C 1
ATOM 2523 O O . ILE B 1 73 ? -6.992 18.734 21.453 1 97.5 73 ILE B O 1
ATOM 2527 N N . LEU B 1 74 ? -5.402 17.766 20.25 1 98.38 74 LEU B N 1
ATOM 2528 C CA . LEU B 1 74 ? -6.195 17.797 19.031 1 98.38 74 LEU B CA 1
ATOM 2529 C C . LEU B 1 74 ? -7.484 17 19.188 1 98.38 74 LEU B C 1
ATOM 2531 O O . LEU B 1 74 ? -8.562 17.469 18.844 1 98.38 74 LEU B O 1
ATOM 2535 N N . ALA B 1 75 ? -7.328 15.742 19.672 1 98.38 75 ALA B N 1
ATOM 2536 C CA . ALA B 1 75 ? -8.477 14.852 19.812 1 98.38 75 ALA B CA 1
ATOM 2537 C C . ALA B 1 75 ? -9.531 15.461 20.734 1 98.38 75 ALA B C 1
ATOM 2539 O O . ALA B 1 75 ? -10.727 15.406 20.453 1 98.38 75 ALA B O 1
ATOM 2540 N N . ASP B 1 76 ? -9.086 16.062 21.828 1 98.19 76 ASP B N 1
ATOM 2541 C CA . ASP B 1 76 ? -9.984 16.703 22.781 1 98.19 76 ASP B CA 1
ATOM 2542 C C . ASP B 1 76 ? -10.672 17.906 22.141 1 98.19 76 ASP B C 1
ATOM 2544 O O . ASP B 1 76 ? -11.875 18.109 22.312 1 98.19 76 ASP B O 1
ATOM 2548 N N . TRP B 1 77 ? -9.875 18.688 21.438 1 98.44 77 TRP B N 1
ATOM 2549 C CA . TRP B 1 77 ? -10.398 19.875 20.781 1 98.44 77 TRP B CA 1
ATOM 2550 C C . TRP B 1 77 ? -11.469 19.5 19.75 1 98.44 77 TRP B C 1
ATOM 2552 O O . TRP B 1 77 ? -12.484 20.188 19.625 1 98.44 77 TRP B O 1
ATOM 2562 N N . LEU B 1 78 ? -11.32 18.391 19.016 1 98.69 78 LEU B N 1
ATOM 2563 C CA . LEU B 1 78 ? -12.242 17.938 17.984 1 98.69 7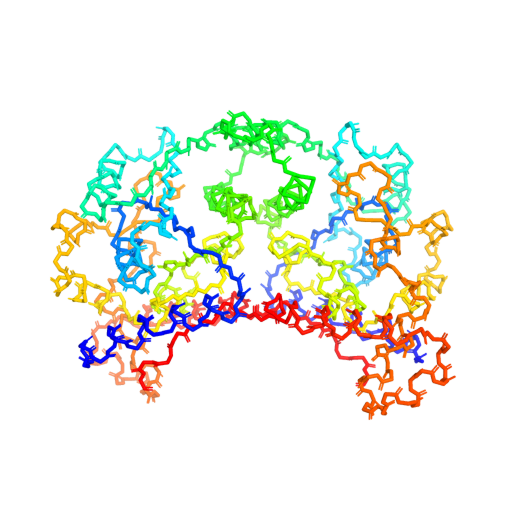8 LEU B CA 1
ATOM 2564 C C . LEU B 1 78 ? -13.406 17.172 18.594 1 98.69 78 LEU B C 1
ATOM 2566 O O . LEU B 1 78 ? -14.461 17.047 17.969 1 98.69 78 LEU B O 1
ATOM 2570 N N . GLY B 1 79 ? -13.133 16.578 19.766 1 98.62 79 GLY B N 1
ATOM 2571 C CA . GLY B 1 79 ? -14.141 15.758 20.406 1 98.62 79 GLY B CA 1
ATOM 2572 C C . GLY B 1 79 ? -14.336 14.414 19.734 1 98.62 79 GLY B C 1
ATOM 2573 O O . GLY B 1 79 ? -15.445 13.875 19.719 1 98.62 79 GLY B O 1
ATOM 2574 N N . ILE B 1 80 ? -13.32 13.891 19.156 1 98.62 80 ILE B N 1
ATOM 2575 C CA . ILE B 1 80 ? -13.445 12.641 18.422 1 98.62 80 ILE B CA 1
ATOM 2576 C C . ILE B 1 80 ? -13.062 11.469 19.328 1 98.62 80 ILE B C 1
ATOM 2578 O O . ILE B 1 80 ? -12.398 11.664 20.359 1 98.62 80 ILE B O 1
ATOM 2582 N N . GLU B 1 81 ? -13.57 10.242 18.922 1 97.94 81 GLU B N 1
ATOM 2583 C CA . GLU B 1 81 ? -12.984 9.039 19.516 1 97.94 81 GLU B CA 1
ATOM 2584 C C . GLU B 1 81 ? -11.477 8.992 19.281 1 97.94 81 GLU B C 1
ATOM 2586 O O . GLU B 1 81 ? -10.992 9.328 18.203 1 97.94 81 GLU B O 1
ATOM 2591 N N . TYR B 1 82 ? -10.766 8.672 20.328 1 98.06 82 TYR B N 1
ATOM 2592 C CA . TYR B 1 82 ? -9.305 8.727 20.312 1 98.06 82 TYR B CA 1
ATOM 2593 C C . TYR B 1 82 ? -8.703 7.535 21.047 1 98.06 82 TYR B C 1
ATOM 2595 O O . TYR B 1 82 ? -9.172 7.172 22.125 1 98.06 82 TYR B O 1
ATOM 2603 N N . ARG B 1 83 ? -7.758 6.848 20.406 1 97 83 ARG B N 1
ATOM 2604 C CA . ARG B 1 83 ? -7.047 5.723 21 1 97 83 ARG B CA 1
ATOM 2605 C C . ARG B 1 83 ? -5.543 5.844 20.797 1 97 83 ARG B C 1
ATOM 2607 O O . ARG B 1 83 ? -5.098 6.328 19.75 1 97 83 ARG B O 1
ATOM 2614 N N . THR B 1 84 ? -4.832 5.402 21.781 1 97.19 84 THR B N 1
ATOM 2615 C CA . THR B 1 84 ? -3.379 5.32 21.672 1 97.19 84 THR B CA 1
ATOM 2616 C C . THR B 1 84 ? -2.926 3.863 21.625 1 97.19 84 THR B C 1
ATOM 2618 O O . THR B 1 84 ? -3.32 3.051 22.453 1 97.19 84 THR B O 1
ATOM 2621 N N . ILE B 1 85 ? -2.203 3.516 20.625 1 97.44 85 ILE B N 1
ATOM 2622 C CA . ILE B 1 85 ? -1.654 2.172 20.484 1 97.44 85 ILE B CA 1
ATOM 2623 C C . ILE B 1 85 ? -0.133 2.244 20.375 1 97.44 85 ILE B C 1
ATOM 2625 O O . ILE B 1 85 ? 0.399 2.729 19.359 1 97.44 85 ILE B O 1
ATOM 2629 N N . ASP B 1 86 ? 0.577 1.807 21.375 1 97.19 86 ASP B N 1
ATOM 2630 C CA . ASP B 1 86 ? 2.035 1.751 21.344 1 97.19 86 ASP B CA 1
ATOM 2631 C C . ASP B 1 86 ? 2.531 0.672 20.391 1 97.19 86 ASP B C 1
ATOM 2633 O O . ASP B 1 86 ? 2.197 -0.504 20.547 1 97.19 86 ASP B O 1
ATOM 2637 N N . ILE B 1 87 ? 3.375 1.079 19.422 1 97.62 87 ILE B N 1
ATOM 2638 C CA . ILE B 1 87 ? 3.748 0.13 18.375 1 97.62 87 ILE B CA 1
ATOM 2639 C C . ILE B 1 87 ? 5.051 -0.569 18.75 1 97.62 87 ILE B C 1
ATOM 2641 O O . ILE B 1 87 ? 5.543 -1.426 18.016 1 97.62 87 ILE B O 1
ATOM 2645 N N . SER B 1 88 ? 5.668 -0.259 19.922 1 97.19 88 SER B N 1
ATOM 2646 C CA . SER B 1 88 ? 6.984 -0.756 20.312 1 97.19 88 SER B CA 1
ATOM 2647 C C . SER B 1 88 ? 7.031 -2.279 20.281 1 97.19 88 SER B C 1
ATOM 2649 O O . SER B 1 88 ? 7.984 -2.867 19.75 1 97.19 88 SER B O 1
ATOM 2651 N N . GLY B 1 89 ? 6.02 -2.889 20.859 1 97.12 89 GLY B N 1
ATOM 2652 C CA . GLY B 1 89 ? 5.98 -4.34 20.891 1 97.12 89 GLY B CA 1
ATOM 2653 C C . GLY B 1 89 ? 5.926 -4.969 19.516 1 97.12 89 GLY B C 1
ATOM 2654 O O . GLY B 1 89 ? 6.551 -6.008 19.281 1 97.12 89 GLY B O 1
ATOM 2655 N N . ILE B 1 90 ? 5.18 -4.379 18.641 1 98 90 ILE B N 1
ATOM 2656 C CA . ILE B 1 90 ? 5.039 -4.879 17.281 1 98 90 ILE B CA 1
ATOM 2657 C C . ILE B 1 90 ? 6.371 -4.766 16.547 1 98 90 ILE B C 1
ATOM 2659 O O . ILE B 1 90 ? 6.832 -5.727 15.922 1 98 90 ILE B O 1
ATOM 2663 N N . VAL B 1 91 ? 7.004 -3.576 16.625 1 96.38 91 VAL B N 1
ATOM 2664 C CA . VAL B 1 91 ? 8.289 -3.352 15.977 1 96.38 91 VAL B CA 1
ATOM 2665 C C . VAL B 1 91 ? 9.328 -4.328 16.531 1 96.38 91 VAL B C 1
ATOM 2667 O O . VAL B 1 91 ? 10.094 -4.922 15.766 1 96.38 91 VAL B O 1
ATOM 2670 N N . SER B 1 92 ? 9.305 -4.551 17.797 1 95.88 92 SER B N 1
ATOM 2671 C CA . SER B 1 92 ? 10.219 -5.5 18.438 1 95.88 92 SER B CA 1
ATOM 2672 C C . SER B 1 92 ? 10.008 -6.914 17.891 1 95.88 92 SER B C 1
ATOM 2674 O O . SER B 1 92 ? 10.961 -7.66 17.703 1 95.88 92 SER B O 1
ATOM 2676 N N . ALA B 1 93 ? 8.766 -7.293 17.719 1 97.38 93 ALA B N 1
ATOM 2677 C CA . ALA B 1 93 ? 8.453 -8.617 17.188 1 97.38 93 ALA B CA 1
ATOM 2678 C C . ALA B 1 93 ? 8.992 -8.781 15.766 1 97.38 93 ALA B C 1
ATOM 2680 O O . ALA B 1 93 ? 9.508 -9.844 15.406 1 97.38 93 ALA B O 1
ATOM 2681 N N . PHE B 1 94 ? 8.867 -7.73 14.93 1 97.38 94 PHE B N 1
ATOM 2682 C CA . PHE B 1 94 ? 9.461 -7.754 13.594 1 97.38 94 PHE B CA 1
ATOM 2683 C C . PHE B 1 94 ? 10.969 -7.957 13.68 1 97.38 94 PHE B C 1
ATOM 2685 O O . PHE B 1 94 ? 11.523 -8.812 12.992 1 97.38 94 PHE B O 1
ATOM 2692 N N . MET B 1 95 ? 11.586 -7.191 14.555 1 95.31 95 MET B N 1
ATOM 2693 C CA . MET B 1 95 ? 13.039 -7.254 14.688 1 95.31 95 MET B CA 1
ATOM 2694 C C . MET B 1 95 ? 13.484 -8.625 15.188 1 95.31 95 MET B C 1
ATOM 2696 O O . MET B 1 95 ? 14.53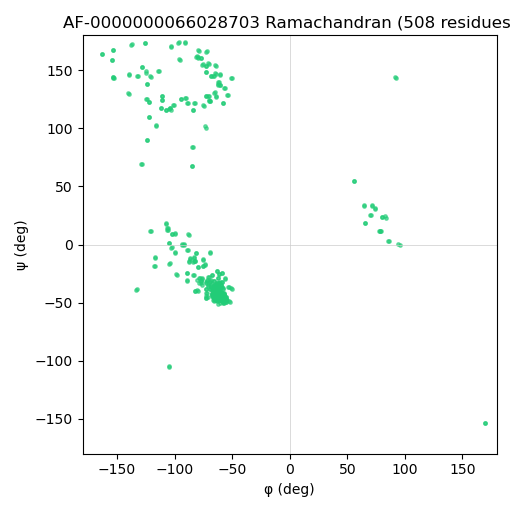1 -9.133 14.766 1 95.31 95 MET B O 1
ATOM 2700 N N . ALA B 1 96 ? 12.734 -9.195 16.016 1 94.88 96 ALA B N 1
ATOM 2701 C CA . ALA B 1 96 ? 13.062 -10.508 16.578 1 94.88 96 ALA B CA 1
ATOM 2702 C C . ALA B 1 96 ? 12.93 -11.602 15.523 1 94.88 96 ALA B C 1
ATOM 2704 O O . ALA B 1 96 ? 13.602 -12.633 15.609 1 94.88 96 ALA B O 1
ATOM 2705 N N . SER B 1 97 ? 12.062 -11.375 14.562 1 94.06 97 SER B N 1
ATOM 2706 C CA . SER B 1 97 ? 11.781 -12.391 13.555 1 94.06 97 SER B CA 1
ATOM 2707 C C . SER B 1 97 ? 12.82 -12.375 12.445 1 94.06 97 SER B C 1
ATOM 2709 O O . SER B 1 97 ? 12.898 -13.305 11.648 1 94.06 97 SER B O 1
ATOM 2711 N N . ILE B 1 98 ? 13.641 -11.328 12.336 1 91.62 98 ILE B N 1
ATOM 2712 C CA . ILE B 1 98 ? 14.633 -11.148 11.281 1 91.62 98 ILE B CA 1
ATOM 2713 C C . ILE B 1 98 ? 16.031 -11.148 11.883 1 91.62 98 ILE B C 1
ATOM 2715 O O . ILE B 1 98 ? 16.484 -10.148 12.438 1 91.62 98 ILE B O 1
ATOM 2719 N N . PRO B 1 99 ? 16.766 -12.141 11.812 1 80.06 99 PRO B N 1
ATOM 2720 C CA . PRO B 1 99 ? 18.078 -12.242 12.445 1 80.06 99 PRO B CA 1
ATOM 2721 C C . PRO B 1 99 ? 19 -11.078 12.086 1 80.06 99 PRO B C 1
ATOM 2723 O O . PRO B 1 99 ? 19.766 -10.602 12.93 1 80.06 99 PRO B O 1
ATOM 2726 N N . GLU B 1 100 ? 18.953 -10.57 10.875 1 80.19 100 GLU B N 1
ATOM 2727 C CA . GLU B 1 100 ? 19.875 -9.531 10.414 1 80.19 100 GLU B CA 1
ATOM 2728 C C . GLU B 1 100 ? 19.344 -8.141 10.734 1 80.19 100 GLU B C 1
ATOM 2730 O O . GLU B 1 100 ? 19.953 -7.137 10.375 1 80.19 100 GLU B O 1
ATOM 2735 N N . SER B 1 101 ? 18.344 -8.102 11.469 1 79.31 101 SER B N 1
ATOM 2736 C CA . SER B 1 101 ? 17.625 -6.844 11.68 1 79.31 101 SER B CA 1
ATOM 2737 C C . SER B 1 101 ? 18.469 -5.871 12.5 1 79.31 101 SER B C 1
ATOM 2739 O O . SER B 1 101 ? 18.312 -4.652 12.383 1 79.31 101 SER B O 1
ATOM 2741 N N . GLU B 1 102 ? 19.234 -6.348 13.312 1 75.12 102 GLU B N 1
ATOM 2742 C CA . GLU B 1 102 ? 20.031 -5.48 14.188 1 75.12 102 GLU B CA 1
ATOM 2743 C C . GLU B 1 102 ? 20.922 -4.551 13.375 1 75.12 102 GLU B C 1
ATOM 2745 O O . GLU B 1 102 ? 21.25 -3.453 13.82 1 75.12 102 GLU B O 1
ATOM 2750 N N . SER B 1 103 ? 21.203 -4.973 12.242 1 76.81 103 SER B N 1
ATOM 2751 C CA . SER B 1 103 ? 22.125 -4.199 11.414 1 76.81 103 SER B CA 1
ATOM 2752 C C . SER B 1 103 ? 21.375 -3.352 10.391 1 76.81 103 SER B C 1
ATOM 2754 O O . SER B 1 103 ? 22 -2.717 9.531 1 76.81 103 SER B O 1
ATOM 2756 N N . SER B 1 104 ? 20.141 -3.352 10.602 1 82 104 SER B N 1
ATOM 2757 C CA . SER B 1 104 ? 19.391 -2.578 9.617 1 82 104 SER B CA 1
ATOM 2758 C C . SER B 1 104 ? 19.594 -1.08 9.812 1 82 104 SER B C 1
ATOM 2760 O O . SER B 1 104 ? 19.781 -0.618 10.938 1 82 104 SER B O 1
ATOM 2762 N N . ASP B 1 105 ? 19.547 -0.368 8.727 1 88.69 105 ASP B N 1
ATOM 2763 C CA . ASP B 1 105 ? 19.75 1.075 8.781 1 88.69 105 ASP B CA 1
ATOM 2764 C C . ASP B 1 105 ? 18.484 1.795 9.25 1 88.69 105 ASP B C 1
ATOM 2766 O O . ASP B 1 105 ? 17.422 1.186 9.352 1 88.69 105 ASP B O 1
ATOM 2770 N N . ARG B 1 106 ? 18.641 3.035 9.586 1 89.81 106 ARG B N 1
ATOM 2771 C CA . ARG B 1 106 ? 17.562 3.846 10.156 1 89.81 106 ARG B CA 1
ATOM 2772 C C . ARG B 1 106 ? 16.391 3.973 9.188 1 89.81 106 ARG B C 1
ATOM 2774 O O . ARG B 1 106 ? 15.234 3.994 9.609 1 89.81 106 ARG B O 1
ATOM 2781 N N . LEU B 1 107 ? 16.656 4.09 7.91 1 92.12 107 LEU B N 1
ATOM 2782 C CA . LEU B 1 107 ? 15.609 4.242 6.906 1 92.12 107 LEU B CA 1
ATOM 2783 C C . LEU B 1 107 ? 14.734 2.996 6.84 1 92.12 107 LEU B C 1
ATOM 2785 O O . LEU B 1 107 ? 13.508 3.096 6.801 1 92.12 107 LEU B O 1
ATOM 2789 N N . THR B 1 108 ? 15.383 1.836 6.824 1 94.56 108 THR B N 1
ATOM 2790 C CA . THR B 1 108 ? 14.664 0.569 6.793 1 94.56 108 THR B CA 1
ATOM 2791 C C . THR B 1 108 ? 13.766 0.427 8.023 1 94.56 108 THR B C 1
ATOM 2793 O O . THR B 1 108 ? 12.594 0.067 7.902 1 94.56 108 THR B O 1
ATOM 2796 N N . ARG B 1 109 ? 14.297 0.793 9.172 1 93.88 109 ARG B N 1
ATOM 2797 C CA . ARG B 1 109 ? 13.523 0.723 10.414 1 93.88 109 ARG B CA 1
ATOM 2798 C C . ARG B 1 109 ? 12.383 1.735 10.406 1 93.88 109 ARG B C 1
ATOM 2800 O O . ARG B 1 109 ? 11.281 1.435 10.859 1 93.88 109 ARG B O 1
ATOM 2807 N N . GLY B 1 110 ? 12.719 2.928 9.969 1 94.75 110 GLY B N 1
ATOM 2808 C CA . GLY B 1 110 ? 11.695 3.953 9.859 1 94.75 110 GLY B CA 1
ATOM 2809 C C . GLY B 1 110 ? 10.539 3.549 8.969 1 94.75 110 GLY B C 1
ATOM 2810 O O . GLY B 1 110 ? 9.367 3.738 9.328 1 94.75 110 GLY B O 1
ATOM 2811 N N . ASN B 1 111 ? 10.852 2.941 7.793 1 96.75 111 ASN B N 1
ATOM 2812 C CA . ASN B 1 111 ? 9.828 2.477 6.859 1 96.75 111 ASN B CA 1
ATOM 2813 C C . ASN B 1 111 ? 8.969 1.382 7.48 1 96.75 111 ASN B C 1
ATOM 2815 O O . ASN B 1 111 ? 7.754 1.335 7.25 1 96.75 111 ASN B O 1
ATOM 2819 N N . LEU B 1 112 ? 9.578 0.529 8.242 1 97.12 112 LEU B N 1
ATOM 2820 C CA . LEU B 1 112 ? 8.836 -0.521 8.922 1 97.12 112 LEU B CA 1
ATOM 2821 C C . LEU B 1 112 ? 7.832 0.075 9.906 1 97.12 112 LEU B C 1
ATOM 2823 O O . LEU B 1 112 ? 6.691 -0.387 9.992 1 97.12 112 LEU B O 1
ATOM 2827 N N . LYS B 1 113 ? 8.289 1.073 10.648 1 97.12 113 LYS B N 1
ATOM 2828 C CA . LYS B 1 113 ? 7.391 1.732 11.594 1 97.12 113 LYS B CA 1
ATOM 2829 C C . LYS B 1 113 ? 6.191 2.344 10.883 1 97.12 113 LYS B C 1
ATOM 2831 O O . LYS B 1 113 ? 5.059 2.229 11.352 1 97.12 113 LYS B O 1
ATOM 2836 N N . ALA B 1 114 ? 6.418 3.023 9.75 1 97.94 114 ALA B N 1
ATOM 2837 C CA . ALA B 1 114 ? 5.336 3.6 8.961 1 97.94 114 ALA B CA 1
ATOM 2838 C C . ALA B 1 114 ? 4.355 2.523 8.508 1 97.94 114 ALA B C 1
ATOM 2840 O O . ALA B 1 114 ? 3.139 2.713 8.586 1 97.94 114 ALA B O 1
ATOM 2841 N N . ARG B 1 115 ? 4.832 1.382 8.055 1 98.69 115 ARG B N 1
ATOM 2842 C CA . ARG B 1 115 ? 3.98 0.301 7.566 1 98.69 115 ARG B CA 1
ATOM 2843 C C . ARG B 1 115 ? 3.254 -0.383 8.719 1 98.69 115 ARG B C 1
ATOM 2845 O O . ARG B 1 115 ? 2.117 -0.835 8.562 1 98.69 115 ARG B O 1
ATOM 2852 N N . THR B 1 116 ? 3.896 -0.41 9.891 1 98.56 116 THR B N 1
ATOM 2853 C CA . THR B 1 116 ? 3.229 -0.902 11.086 1 98.56 116 THR B CA 1
ATOM 2854 C C . THR B 1 116 ? 2.014 -0.04 11.422 1 98.56 116 THR B C 1
ATOM 2856 O O . THR B 1 116 ? 0.922 -0.562 11.656 1 98.56 116 THR B O 1
ATOM 2859 N N . ARG B 1 117 ? 2.211 1.247 11.383 1 98.56 117 ARG B N 1
ATOM 2860 C CA . ARG B 1 117 ? 1.122 2.172 11.68 1 98.56 117 ARG B CA 1
ATOM 2861 C C . ARG B 1 117 ? 0.004 2.053 10.648 1 98.56 117 ARG B C 1
ATOM 2863 O O . ARG B 1 117 ? -1.177 2.057 11 1 98.56 117 ARG B O 1
ATOM 2870 N N . MET B 1 118 ? 0.39 1.95 9.383 1 98.81 118 MET B N 1
ATOM 2871 C CA . MET B 1 118 ? -0.591 1.756 8.32 1 98.81 118 MET B CA 1
ATOM 2872 C C . MET B 1 118 ? -1.422 0.501 8.57 1 98.81 118 MET B C 1
ATOM 2874 O O . MET B 1 118 ? -2.646 0.524 8.43 1 98.81 118 MET B O 1
ATOM 2878 N N . SER B 1 119 ? -0.801 -0.593 8.984 1 98.69 119 SER B N 1
ATOM 2879 C CA . SER B 1 119 ? -1.493 -1.85 9.25 1 98.69 119 SER B CA 1
ATOM 2880 C C . SER B 1 119 ? -2.506 -1.69 10.383 1 98.69 119 SER B C 1
ATOM 2882 O O . SER B 1 119 ? -3.607 -2.242 10.312 1 98.69 119 SER B O 1
ATOM 2884 N N . LEU B 1 120 ? -2.143 -0.942 11.383 1 98.5 120 LEU B N 1
ATOM 2885 C CA . LEU B 1 120 ? -3.049 -0.694 12.5 1 98.5 120 LEU B CA 1
ATOM 2886 C C . LEU B 1 120 ? -4.242 0.141 12.055 1 98.5 120 LEU B C 1
ATOM 2888 O O . LEU B 1 120 ? -5.375 -0.117 12.469 1 98.5 120 LEU B O 1
ATOM 2892 N N . LEU B 1 121 ? -3.982 1.158 11.25 1 98.69 121 LEU B N 1
ATOM 2893 C CA . LEU B 1 121 ? -5.07 1.975 10.727 1 98.69 121 LEU B CA 1
ATOM 2894 C C . LEU B 1 121 ? -6.082 1.115 9.969 1 98.69 121 LEU B C 1
ATOM 2896 O O . LEU B 1 121 ? -7.285 1.197 10.227 1 98.69 121 LEU B O 1
ATOM 2900 N N . TYR B 1 122 ? -5.594 0.26 9.133 1 98.44 122 TYR B N 1
ATOM 2901 C CA . TYR B 1 122 ? -6.484 -0.552 8.312 1 98.44 122 TYR B CA 1
ATOM 2902 C C . TYR B 1 122 ? -7.172 -1.624 9.156 1 98.44 122 TYR B C 1
ATOM 2904 O O . TYR B 1 122 ? -8.305 -2.018 8.859 1 98.44 122 TYR B O 1
ATOM 2912 N N . PHE B 1 123 ? -6.473 -2.135 10.188 1 97.81 123 PHE B N 1
ATOM 2913 C CA . PHE B 1 123 ? -7.121 -3.082 11.086 1 97.81 123 PHE B CA 1
ATOM 2914 C C . PHE B 1 123 ? -8.391 -2.486 11.68 1 97.81 123 PHE B C 1
ATOM 2916 O O . PHE B 1 123 ? -9.445 -3.119 11.656 1 97.81 123 PHE B O 1
ATOM 2923 N N . HIS B 1 124 ? -8.328 -1.299 12.141 1 97.5 124 HIS B N 1
ATOM 2924 C CA . HIS B 1 124 ? -9.469 -0.629 12.742 1 97.5 124 HIS B CA 1
ATOM 2925 C C . HIS B 1 124 ? -10.5 -0.234 11.695 1 97.5 124 HIS B C 1
ATOM 2927 O O . HIS B 1 124 ? -11.703 -0.356 11.922 1 97.5 124 HIS B O 1
ATOM 2933 N N . ALA B 1 125 ? -10.008 0.291 10.531 1 97.62 125 ALA B N 1
ATOM 2934 C CA . ALA B 1 125 ? -10.93 0.666 9.461 1 97.62 125 ALA B CA 1
ATOM 2935 C C . ALA B 1 125 ? -11.773 -0.526 9.023 1 97.62 125 ALA B C 1
ATOM 2937 O O . ALA B 1 125 ? -12.984 -0.4 8.836 1 97.62 125 ALA B O 1
ATOM 2938 N N . ASN B 1 126 ? -11.094 -1.687 8.883 1 95.81 126 ASN B N 1
ATOM 2939 C CA . ASN B 1 126 ? -11.805 -2.898 8.492 1 95.81 126 ASN B CA 1
ATOM 2940 C C . ASN B 1 126 ? -12.836 -3.303 9.547 1 95.81 126 ASN B C 1
ATOM 2942 O O . ASN B 1 126 ? -13.984 -3.607 9.219 1 95.81 126 ASN B O 1
ATOM 2946 N N . ARG B 1 127 ? -12.43 -3.301 10.734 1 94.69 127 ARG B N 1
ATOM 2947 C CA . ARG B 1 127 ? -13.281 -3.736 11.836 1 94.69 127 ARG B CA 1
ATOM 2948 C C . ARG B 1 127 ? -14.508 -2.838 11.961 1 94.69 127 ARG B C 1
ATOM 2950 O O . ARG B 1 127 ? -15.602 -3.311 12.281 1 94.69 127 ARG B O 1
ATOM 2957 N N . LEU B 1 128 ? -14.367 -1.571 11.664 1 95.44 128 LEU B N 1
ATOM 2958 C CA . LEU B 1 128 ? -15.414 -0.594 11.953 1 95.44 128 LEU B CA 1
ATOM 2959 C C . LEU B 1 128 ? -16.156 -0.197 10.68 1 95.44 128 LEU B C 1
ATOM 2961 O O . LEU B 1 128 ? -17.016 0.677 10.711 1 95.44 128 LEU B O 1
ATOM 2965 N N . ASN B 1 129 ? -15.766 -0.793 9.539 1 96.5 129 ASN B N 1
ATOM 2966 C CA . ASN B 1 129 ? -16.297 -0.401 8.242 1 96.5 129 ASN B CA 1
ATOM 2967 C C . ASN B 1 129 ? -16.094 1.088 7.973 1 96.5 129 ASN B C 1
ATOM 2969 O O . ASN B 1 129 ? -17.047 1.814 7.711 1 96.5 129 ASN B O 1
ATOM 2973 N N . ARG B 1 130 ? -14.891 1.529 8.07 1 98.38 130 ARG B N 1
ATOM 2974 C CA . ARG B 1 130 ? -14.477 2.906 7.828 1 98.38 130 ARG B CA 1
ATOM 2975 C C . ARG B 1 130 ? -13.359 2.967 6.789 1 98.38 130 ARG B C 1
ATOM 2977 O O . ARG B 1 130 ? -12.914 1.933 6.289 1 98.38 130 ARG B O 1
ATOM 2984 N N . MET B 1 131 ? -12.977 4.102 6.379 1 98.19 131 MET B N 1
ATOM 2985 C CA . MET B 1 131 ? -11.867 4.242 5.441 1 98.19 131 MET B CA 1
ATOM 2986 C C . MET B 1 131 ? -10.688 4.949 6.098 1 98.19 131 MET B C 1
ATOM 2988 O O . MET B 1 131 ? -10.867 5.754 7.012 1 98.19 131 MET B O 1
ATOM 2992 N N . VAL B 1 132 ? -9.539 4.645 5.703 1 98.88 132 VAL B N 1
ATOM 2993 C CA . VAL B 1 132 ? -8.312 5.281 6.184 1 98.88 132 VAL B CA 1
ATOM 2994 C C . VAL B 1 132 ? -8.078 6.586 5.43 1 98.88 132 VAL B C 1
ATOM 2996 O O . VAL B 1 132 ? -7.93 6.586 4.207 1 98.88 132 VAL B O 1
ATOM 2999 N N . VAL B 1 133 ? -7.992 7.703 6.141 1 98.88 133 VAL B N 1
ATOM 3000 C CA . VAL B 1 133 ? -7.793 9.023 5.547 1 98.88 133 VAL B CA 1
ATOM 3001 C C . VAL B 1 133 ? -6.328 9.438 5.691 1 98.88 133 VAL B C 1
ATOM 3003 O O . VAL B 1 133 ? -5.809 9.531 6.805 1 98.88 133 VAL B O 1
ATOM 3006 N N . GLY B 1 134 ? -5.699 9.664 4.586 1 98.75 134 GLY B N 1
ATOM 3007 C CA . GLY B 1 134 ? -4.285 10 4.574 1 98.75 134 GLY B CA 1
ATOM 3008 C C . GLY B 1 134 ? -4.02 11.453 4.898 1 98.75 134 GLY B C 1
ATOM 3009 O O . GLY B 1 134 ? -4.902 12.305 4.754 1 98.75 134 GLY B O 1
ATOM 3010 N N . THR B 1 135 ? -2.791 11.75 5.266 1 98.62 135 THR B N 1
ATOM 3011 C CA . THR B 1 135 ? -2.43 13.078 5.738 1 98.62 135 THR B CA 1
ATOM 3012 C C . THR B 1 135 ? -1.34 13.688 4.863 1 98.62 135 THR B C 1
ATOM 3014 O O . THR B 1 135 ? -0.723 14.688 5.234 1 98.62 135 THR B O 1
ATOM 3017 N N . GLY B 1 136 ? -1.09 13.055 3.746 1 98.19 136 GLY B N 1
ATOM 3018 C CA . GLY B 1 136 ? -0.063 13.57 2.852 1 98.19 136 GLY B CA 1
ATOM 3019 C C . GLY B 1 136 ? -0.483 14.828 2.121 1 98.19 136 GLY B C 1
ATOM 3020 O O . GLY B 1 136 ? -1.579 14.891 1.562 1 98.19 136 GLY B O 1
ATOM 3021 N N . ASN B 1 137 ? 0.338 15.875 2.197 1 98.31 137 ASN B N 1
ATOM 3022 C CA . ASN B 1 137 ? 0.083 17.094 1.444 1 98.31 137 ASN B CA 1
ATOM 3023 C C . ASN B 1 137 ? 0.76 17.062 0.077 1 98.31 137 ASN B C 1
ATOM 3025 O O . ASN B 1 137 ? 1.509 16.141 -0.228 1 98.31 137 ASN B O 1
ATOM 3029 N N . LYS B 1 138 ? 0.51 18.016 -0.708 1 98 138 LYS B N 1
ATOM 3030 C CA . LYS B 1 138 ? 0.96 18.062 -2.096 1 98 138 LYS B CA 1
ATOM 3031 C C . LYS B 1 138 ? 2.484 18.078 -2.18 1 98 138 LYS B C 1
ATOM 3033 O O . LYS B 1 138 ? 3.072 17.391 -3.016 1 98 138 LYS B O 1
ATOM 3038 N N . THR B 1 139 ? 3.139 18.844 -1.354 1 98.31 139 THR B N 1
ATOM 3039 C CA . THR B 1 139 ? 4.594 18.953 -1.339 1 98.31 139 THR B CA 1
ATOM 3040 C C . THR B 1 139 ? 5.234 17.594 -1.105 1 98.31 139 THR B C 1
ATOM 3042 O O . THR B 1 139 ? 6.109 17.172 -1.864 1 98.31 139 THR B O 1
ATOM 3045 N N . GLU B 1 140 ? 4.742 16.891 -0.091 1 97.94 140 GLU B N 1
ATOM 3046 C CA . GLU B 1 140 ? 5.262 15.57 0.263 1 97.94 140 GLU B CA 1
ATOM 3047 C C . GLU B 1 140 ? 5.008 14.562 -0.852 1 97.94 140 GLU B C 1
ATOM 3049 O O . GLU B 1 140 ? 5.883 13.766 -1.184 1 97.94 140 GLU B O 1
ATOM 3054 N N . ILE B 1 141 ? 3.828 14.609 -1.396 1 97.69 141 ILE B N 1
ATOM 3055 C CA . ILE B 1 141 ? 3.439 13.664 -2.441 1 97.69 141 ILE B CA 1
ATOM 3056 C C . ILE B 1 141 ? 4.312 13.875 -3.676 1 97.69 141 ILE B C 1
ATOM 3058 O O . ILE B 1 141 ? 4.859 12.922 -4.227 1 97.69 141 ILE B O 1
ATOM 3062 N N . LEU B 1 142 ? 4.531 15.086 -4.102 1 97.44 142 LEU B N 1
ATOM 3063 C CA . LEU B 1 142 ? 5.316 15.391 -5.293 1 97.44 142 LEU B CA 1
ATOM 3064 C C . LEU B 1 142 ? 6.777 14.992 -5.098 1 97.44 142 LEU B C 1
ATOM 3066 O O . LEU B 1 142 ? 7.41 14.469 -6.012 1 97.44 142 LEU B O 1
ATOM 3070 N N . LEU B 1 143 ? 7.289 15.211 -3.891 1 97.69 143 LEU B N 1
ATOM 3071 C CA . LEU B 1 143 ? 8.695 14.93 -3.613 1 97.69 143 LEU B CA 1
ATOM 3072 C C . LEU B 1 143 ? 8.898 13.453 -3.289 1 97.69 143 LEU B C 1
ATOM 3074 O O . LEU B 1 143 ? 10.039 12.992 -3.186 1 97.69 143 LEU B O 1
ATOM 3078 N N . GLY B 1 144 ? 7.801 12.742 -3.09 1 96.94 144 GLY B N 1
ATOM 3079 C CA . GLY B 1 144 ? 7.898 11.359 -2.648 1 96.94 144 GLY B CA 1
ATOM 3080 C C . GLY B 1 144 ? 8.383 11.227 -1.216 1 96.94 144 GLY B C 1
ATOM 3081 O O . GLY B 1 144 ? 9.008 10.219 -0.859 1 96.94 144 GLY B O 1
ATOM 3082 N N . TYR B 1 145 ? 8.148 12.289 -0.406 1 96.31 145 TYR B N 1
ATOM 3083 C CA . TYR B 1 145 ? 8.586 12.281 0.987 1 96.31 145 TYR B CA 1
ATOM 3084 C C . TYR B 1 145 ? 7.551 11.602 1.877 1 96.31 145 TYR B C 1
ATOM 3086 O O . TYR B 1 145 ? 6.93 12.25 2.727 1 96.31 145 TYR B O 1
ATOM 3094 N N . TYR B 1 146 ? 7.391 10.352 1.717 1 97 146 TYR B N 1
ATOM 3095 C CA . TYR B 1 146 ? 6.551 9.422 2.467 1 97 146 TYR B CA 1
ATOM 3096 C C . TYR B 1 146 ? 6.969 7.98 2.211 1 97 146 TYR B C 1
ATOM 3098 O O . TYR B 1 146 ? 7.754 7.707 1.3 1 97 146 TYR B O 1
ATOM 3106 N N . THR B 1 147 ? 6.555 7.066 3.014 1 97.56 147 THR B N 1
ATOM 3107 C CA . THR B 1 147 ? 6.836 5.645 2.846 1 97.56 147 THR B CA 1
ATOM 3108 C C . THR B 1 147 ? 5.766 4.98 1.981 1 97.56 147 THR B C 1
ATOM 3110 O O . THR B 1 147 ? 4.582 5.008 2.322 1 97.56 147 THR B O 1
ATOM 3113 N N . LYS B 1 148 ? 6.207 4.375 0.856 1 97.38 148 LYS B N 1
ATOM 3114 C CA . LYS B 1 148 ? 5.309 3.615 -0.007 1 97.38 148 LYS B CA 1
ATOM 3115 C C . LYS B 1 148 ? 4.629 2.488 0.764 1 97.38 148 LYS B C 1
ATOM 3117 O O . LYS B 1 148 ? 5.293 1.694 1.432 1 97.38 148 LYS B O 1
ATOM 3122 N N . TYR B 1 149 ? 3.295 2.439 0.831 1 97.88 149 TYR B N 1
ATOM 3123 C CA . TYR B 1 149 ? 2.482 1.456 1.537 1 97.88 149 TYR B CA 1
ATOM 3124 C C . TYR B 1 149 ? 2.693 1.554 3.043 1 97.88 149 TYR B C 1
ATOM 3126 O O . TYR B 1 149 ? 2.598 0.552 3.756 1 97.88 149 TYR B O 1
ATOM 3134 N N . GLY B 1 150 ? 3.191 2.609 3.492 1 97.88 150 GLY B N 1
ATOM 3135 C CA . GLY B 1 150 ? 3.156 3.074 4.871 1 97.88 150 GLY B CA 1
ATOM 3136 C C . GLY B 1 150 ? 2.174 4.211 5.09 1 97.88 150 GLY B C 1
ATOM 3137 O O . GLY B 1 150 ? 0.96 4.012 5.004 1 97.88 150 GLY B O 1
ATOM 3138 N N . ASP B 1 151 ? 2.77 5.418 5.23 1 97.56 151 ASP B N 1
ATOM 3139 C CA . ASP B 1 151 ? 1.881 6.57 5.355 1 97.56 151 ASP B CA 1
ATOM 3140 C C . ASP B 1 151 ? 1.269 6.941 4.008 1 97.56 151 ASP B C 1
ATOM 3142 O O . ASP B 1 151 ? 0.286 7.684 3.949 1 97.56 151 ASP B O 1
ATOM 3146 N N . GLY B 1 152 ? 1.82 6.375 2.943 1 97.25 152 GLY B N 1
ATOM 3147 C CA . GLY B 1 152 ? 1.228 6.555 1.627 1 97.25 152 GLY B CA 1
ATOM 3148 C C . GLY B 1 152 ? 0.14 5.543 1.32 1 97.25 152 GLY B C 1
ATOM 3149 O O . GLY B 1 152 ? -0.542 5.645 0.298 1 97.25 152 GLY B O 1
ATOM 3150 N N . GLY B 1 153 ? 0.008 4.504 2.113 1 97.88 153 GLY B N 1
ATOM 3151 C CA . GLY B 1 153 ? -1.035 3.5 1.962 1 97.88 153 GLY B CA 1
ATOM 3152 C C . GLY B 1 153 ? -2.34 3.891 2.633 1 97.88 153 GLY B C 1
ATOM 3153 O O . GLY B 1 153 ? -2.621 3.459 3.752 1 97.88 153 GLY B O 1
ATOM 3154 N N . VAL B 1 154 ? -3.148 4.688 1.907 1 98.62 154 VAL B N 1
ATOM 3155 C CA . VAL B 1 154 ? -4.391 5.23 2.447 1 98.62 154 VAL B CA 1
ATOM 3156 C C . VAL B 1 154 ? -5.496 5.129 1.401 1 98.62 154 VAL B C 1
ATOM 3158 O O . VAL B 1 154 ? -5.242 4.754 0.255 1 98.62 154 VAL B O 1
ATOM 3161 N N . ASP B 1 155 ? -6.703 5.434 1.802 1 98.44 155 ASP B N 1
ATOM 3162 C CA . ASP B 1 155 ? -7.832 5.324 0.884 1 98.44 155 ASP B CA 1
ATOM 3163 C C . ASP B 1 155 ? -8.039 6.625 0.114 1 98.44 155 ASP B C 1
ATOM 3165 O O . ASP B 1 155 ? -8.531 6.609 -1.019 1 98.44 155 ASP B O 1
ATOM 3169 N N . LEU B 1 156 ? -7.73 7.711 0.702 1 98.38 156 LEU B N 1
ATOM 3170 C CA . LEU B 1 156 ? -7.801 9.023 0.07 1 98.38 156 LEU B CA 1
ATOM 3171 C C . LEU B 1 156 ? -6.828 10 0.726 1 98.38 156 LEU B C 1
ATOM 3173 O O . LEU B 1 156 ? -6.402 9.781 1.864 1 98.38 156 LEU B O 1
ATOM 3177 N N . GLU B 1 157 ? -6.477 11.031 0.048 1 98.62 157 GLU B N 1
ATOM 3178 C CA . GLU B 1 157 ? -5.594 12.094 0.527 1 98.62 157 GLU B CA 1
ATOM 3179 C C . GLU B 1 157 ? -6.262 13.461 0.423 1 98.62 157 GLU B C 1
ATOM 3181 O O . GLU B 1 157 ? -6.074 14.18 -0.562 1 98.62 157 GLU B O 1
ATOM 3186 N N . PRO B 1 158 ? -6.949 13.867 1.439 1 98.75 158 PRO B N 1
ATOM 3187 C CA . PRO B 1 158 ? -7.762 15.086 1.349 1 98.75 158 PRO B CA 1
ATOM 3188 C C . PRO B 1 158 ? -6.918 16.344 1.16 1 98.75 158 PRO B C 1
ATOM 3190 O O . PRO B 1 158 ? -7.371 17.297 0.534 1 98.75 158 PRO B O 1
ATOM 3193 N N . ILE B 1 159 ? -5.719 16.297 1.722 1 98.75 159 ILE B N 1
ATOM 3194 C CA . ILE B 1 159 ? -4.941 17.531 1.611 1 98.75 159 ILE B CA 1
ATOM 3195 C C . ILE B 1 159 ? -3.807 17.344 0.608 1 98.75 159 ILE B C 1
ATOM 3197 O O . ILE B 1 159 ? -2.832 18.094 0.61 1 98.75 159 ILE B O 1
ATOM 3201 N N . GLY B 1 160 ? -3.934 16.359 -0.19 1 98.44 160 GLY B N 1
ATOM 3202 C CA . GLY B 1 160 ? -2.928 16.047 -1.196 1 98.44 160 GLY B CA 1
ATOM 3203 C C . GLY B 1 160 ? -2.873 17.078 -2.309 1 98.44 160 GLY B C 1
ATOM 3204 O O . GLY B 1 160 ? -1.955 17.062 -3.133 1 98.44 160 GLY B O 1
ATOM 3205 N N . GLY B 1 161 ? -3.818 18.031 -2.316 1 97.31 161 GLY B N 1
ATOM 3206 C CA . GLY B 1 161 ? -3.871 19.047 -3.352 1 97.31 161 GLY B CA 1
ATOM 3207 C C . GLY B 1 161 ? -3.336 20.391 -2.895 1 97.31 161 GLY B C 1
ATOM 3208 O O . GLY B 1 161 ? -3.266 21.344 -3.684 1 97.31 161 GLY B O 1
ATOM 3209 N N . ILE B 1 162 ? -2.953 20.5 -1.659 1 98.06 162 ILE B N 1
ATOM 3210 C CA . ILE B 1 162 ? -2.463 21.797 -1.193 1 98.06 162 ILE B CA 1
ATOM 3211 C C . ILE B 1 162 ? -1.028 21.656 -0.689 1 98.06 162 ILE B C 1
ATOM 3213 O O . ILE B 1 162 ? -0.667 20.625 -0.107 1 98.06 162 ILE B O 1
ATOM 3217 N N . TYR B 1 163 ? -0.224 22.688 -0.917 1 98.12 163 TYR B N 1
ATOM 3218 C CA . TYR B 1 163 ? 1.177 22.719 -0.512 1 98.12 163 TYR B CA 1
ATOM 3219 C C . TYR B 1 163 ? 1.306 22.859 0.999 1 98.12 163 TYR B C 1
ATOM 3221 O O . TYR B 1 163 ? 0.342 23.234 1.676 1 98.12 163 TYR B O 1
ATOM 3229 N N . LYS B 1 164 ? 2.531 22.609 1.506 1 98.25 164 LYS B N 1
ATOM 3230 C CA . LYS B 1 164 ? 2.773 22.672 2.943 1 98.25 164 LYS B CA 1
ATOM 3231 C C . LYS B 1 164 ? 2.457 24.062 3.486 1 98.25 164 LYS B C 1
ATOM 3233 O O . LYS B 1 164 ? 1.858 24.203 4.555 1 98.25 164 LYS B O 1
ATOM 3238 N N . THR B 1 165 ? 2.818 25.125 2.781 1 97.94 165 THR B N 1
ATOM 3239 C CA . THR B 1 165 ? 2.549 26.484 3.215 1 97.94 165 THR B CA 1
ATOM 3240 C C . THR B 1 165 ? 1.047 26.75 3.301 1 97.94 165 THR B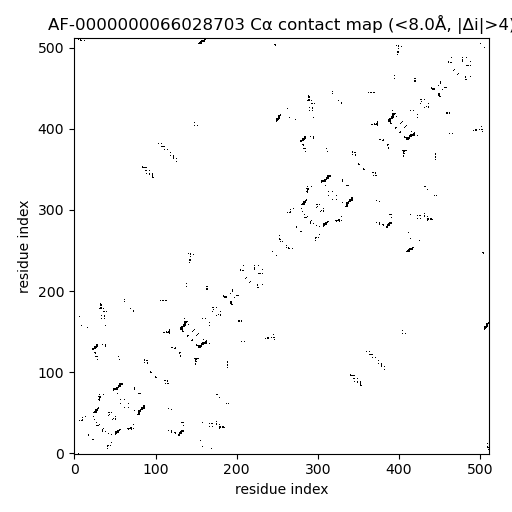 C 1
ATOM 3242 O O . THR B 1 165 ? 0.584 27.469 4.18 1 97.94 165 THR B O 1
ATOM 3245 N N . GLU B 1 166 ? 0.321 26.141 2.445 1 98.31 166 GLU B N 1
ATOM 3246 C CA . GLU B 1 166 ? -1.131 26.297 2.445 1 98.31 166 GLU B CA 1
ATOM 3247 C C . GLU B 1 166 ? -1.771 25.469 3.562 1 98.31 166 GLU B C 1
ATOM 3249 O O . GLU B 1 166 ? -2.826 25.844 4.086 1 98.31 166 GLU B O 1
ATOM 3254 N N . VAL B 1 167 ? -1.158 24.328 3.918 1 98.56 167 VAL B N 1
ATOM 3255 C CA . VAL B 1 167 ? -1.593 23.562 5.074 1 98.56 167 VAL B CA 1
ATOM 3256 C C . VAL B 1 167 ? -1.572 24.438 6.324 1 98.56 167 VAL B C 1
ATOM 3258 O O . VAL B 1 167 ? -2.543 24.469 7.082 1 98.56 167 VAL B O 1
ATOM 3261 N N . TRP B 1 168 ? -0.479 25.219 6.527 1 98.25 168 TRP B N 1
ATOM 3262 C CA . TRP B 1 168 ? -0.355 26.094 7.684 1 98.25 168 TRP B CA 1
ATOM 3263 C C . TRP B 1 168 ? -1.434 27.172 7.668 1 98.25 168 TRP B C 1
ATOM 3265 O O . TRP B 1 168 ? -2.074 27.438 8.688 1 98.25 168 TRP B O 1
ATOM 3275 N N . GLU B 1 169 ? -1.619 27.719 6.508 1 98.06 169 GLU B N 1
ATOM 3276 C CA . GLU B 1 169 ? -2.58 28.812 6.391 1 98.06 169 GLU B CA 1
ATOM 3277 C C . GLU B 1 169 ? -4.004 28.328 6.656 1 98.06 169 GLU B C 1
ATOM 3279 O O . GLU B 1 169 ? -4.754 28.969 7.398 1 98.06 169 GLU B O 1
ATOM 3284 N N . LEU B 1 170 ? -4.344 27.219 6.031 1 98.31 170 LEU B N 1
ATOM 3285 C CA . LEU B 1 170 ? -5.68 26.672 6.223 1 98.31 170 LEU B CA 1
ATOM 3286 C C . LEU B 1 170 ? -5.891 26.234 7.668 1 98.31 170 LEU B C 1
ATOM 3288 O O . LEU B 1 170 ? -6.992 26.391 8.211 1 98.31 170 LEU B O 1
ATOM 3292 N N . SER B 1 171 ? -4.875 25.719 8.312 1 98.62 171 SER B N 1
ATOM 3293 C CA . SER B 1 171 ? -4.949 25.297 9.703 1 98.62 171 SER B CA 1
ATOM 3294 C C . SER B 1 171 ? -5.23 26.484 10.617 1 98.62 171 SER B C 1
ATOM 3296 O O . SER B 1 171 ? -6.051 26.391 11.539 1 98.62 171 SER B O 1
ATOM 3298 N N . ARG B 1 172 ? -4.551 27.625 10.391 1 98.06 172 ARG B N 1
ATOM 3299 C CA . ARG B 1 172 ? -4.797 28.844 11.164 1 98.06 172 ARG B CA 1
ATOM 3300 C C . ARG B 1 172 ? -6.234 29.312 10.977 1 98.06 172 ARG B C 1
ATOM 3302 O O . ARG B 1 172 ? -6.895 29.688 11.953 1 98.06 172 ARG B O 1
ATOM 3309 N N . ARG B 1 173 ? -6.703 29.281 9.773 1 97.62 173 ARG B N 1
ATOM 3310 C CA . ARG B 1 173 ? -8.055 29.719 9.453 1 97.62 173 ARG B CA 1
ATOM 3311 C C . ARG B 1 173 ? -9.102 28.891 10.18 1 97.62 173 ARG B C 1
ATOM 3313 O O . ARG B 1 173 ? -10.148 29.406 10.578 1 97.62 173 ARG B O 1
ATOM 3320 N N . LEU B 1 174 ? -8.781 27.625 10.391 1 98.12 174 LEU B N 1
ATOM 3321 C CA . LEU B 1 174 ? -9.742 26.703 10.984 1 98.12 174 LEU B CA 1
ATOM 3322 C C . LEU B 1 174 ? -9.633 26.703 12.508 1 98.12 174 LEU B C 1
ATOM 3324 O O . LEU B 1 174 ? -10.375 26 13.188 1 98.12 174 LEU B O 1
ATOM 3328 N N . GLY B 1 175 ? -8.656 27.438 13 1 98 175 GLY B N 1
ATOM 3329 C CA . GLY B 1 175 ? -8.531 27.625 14.438 1 98 175 GLY B CA 1
ATOM 3330 C C . GLY B 1 175 ? -7.871 26.438 15.133 1 98 175 GLY B C 1
ATOM 3331 O O . GLY B 1 175 ? -8.125 26.188 16.312 1 98 175 GLY B O 1
ATOM 3332 N N . ILE B 1 176 ? -7.105 25.672 14.43 1 98.31 176 ILE B N 1
ATOM 3333 C CA . ILE B 1 176 ? -6.375 24.562 15.031 1 98.31 176 ILE B CA 1
ATOM 3334 C C . ILE B 1 176 ? -5.43 25.094 16.109 1 98.31 176 ILE B C 1
ATOM 3336 O O . ILE B 1 176 ? -4.781 26.125 15.914 1 98.31 176 ILE B O 1
ATOM 3340 N N . PRO B 1 177 ? -5.348 24.469 17.203 1 97.56 177 PRO B N 1
ATOM 3341 C CA . PRO B 1 177 ? -4.539 24.953 18.328 1 97.56 177 PRO B CA 1
ATOM 3342 C C . PRO B 1 177 ? -3.111 25.312 17.906 1 97.56 177 PRO B C 1
ATOM 3344 O O . PRO B 1 177 ? -2.473 24.547 17.172 1 97.56 177 PRO B O 1
ATOM 3347 N N . ASP B 1 178 ? -2.535 26.281 18.422 1 95.94 178 ASP B N 1
ATOM 3348 C CA . ASP B 1 178 ? -1.295 26.922 18 1 95.94 178 ASP B CA 1
ATOM 3349 C C . ASP B 1 178 ? -0.105 25.984 18.156 1 95.94 178 ASP B C 1
ATOM 3351 O O . ASP B 1 178 ? 0.771 25.922 17.281 1 95.94 178 ASP B O 1
ATOM 3355 N N . PRO B 1 179 ? 0.002 25.25 19.234 1 94.5 179 PRO B N 1
ATOM 3356 C CA . PRO B 1 179 ? 1.156 24.359 19.391 1 94.5 179 PRO B CA 1
ATOM 3357 C C . PRO B 1 179 ? 1.288 23.375 18.234 1 94.5 179 PRO B C 1
ATOM 3359 O O . PRO B 1 179 ? 2.4 22.969 17.875 1 94.5 179 PRO B O 1
ATOM 3362 N N . LEU B 1 180 ? 0.153 23 17.625 1 95.62 180 LEU B N 1
ATOM 3363 C CA . LEU B 1 180 ? 0.169 22.062 16.5 1 95.62 180 LEU B CA 1
ATOM 3364 C C . LEU B 1 180 ? 0.646 22.766 15.234 1 95.62 180 LEU B C 1
ATOM 3366 O O . LEU B 1 180 ? 1.219 22.125 14.352 1 95.62 180 LEU B O 1
ATOM 3370 N N . ILE B 1 181 ? 0.429 24.031 15.094 1 96.38 181 ILE B N 1
ATOM 3371 C CA . ILE B 1 181 ? 0.751 24.797 13.898 1 96.38 181 ILE B CA 1
ATOM 3372 C C . ILE B 1 181 ? 2.227 25.188 13.922 1 96.38 181 ILE B C 1
ATOM 3374 O O . ILE B 1 181 ? 2.91 25.125 12.898 1 96.38 181 ILE B O 1
ATOM 3378 N N . THR B 1 182 ? 2.713 25.547 15.055 1 94.44 182 THR B N 1
ATOM 3379 C CA . THR B 1 182 ? 4.035 26.156 15.156 1 94.44 182 THR B CA 1
ATOM 3380 C C . THR B 1 182 ? 5.113 25.094 15.297 1 94.44 182 THR B C 1
ATOM 3382 O O . THR B 1 182 ? 6.301 25.375 15.109 1 94.44 182 THR B O 1
ATOM 3385 N N . LYS B 1 183 ? 4.734 23.906 15.602 1 92.12 183 LYS B N 1
ATOM 3386 C CA . LYS B 1 183 ? 5.672 22.797 15.727 1 92.12 183 LYS B CA 1
ATOM 3387 C C . LYS B 1 183 ? 6.383 22.516 14.406 1 92.12 183 LYS B C 1
ATOM 3389 O O . LYS B 1 183 ? 5.754 22.547 13.344 1 92.12 183 LYS B O 1
ATOM 3394 N N . LYS B 1 184 ? 7.719 22.25 14.508 1 91.62 184 LYS B N 1
ATOM 3395 C CA . LYS B 1 184 ? 8.477 21.891 13.305 1 91.62 184 LYS B CA 1
ATOM 3396 C C . LYS B 1 184 ? 8.008 20.562 12.734 1 91.62 184 LYS B C 1
ATOM 3398 O O . LYS B 1 184 ? 7.887 19.578 13.461 1 91.62 184 LYS B O 1
ATOM 3403 N N . PRO B 1 185 ? 7.754 20.531 11.492 1 93.31 185 PRO B N 1
ATOM 3404 C CA . PRO B 1 185 ? 7.301 19.281 10.875 1 93.31 185 PRO B CA 1
ATOM 3405 C C . PRO B 1 185 ? 8.336 18.156 10.984 1 93.31 185 PRO B C 1
ATOM 3407 O O . PRO B 1 185 ? 9.531 18.406 10.852 1 93.31 185 PRO B O 1
ATOM 3410 N N . SER B 1 186 ? 7.828 16.953 11.258 1 91.38 186 SER B N 1
ATOM 3411 C CA . SER B 1 186 ? 8.664 15.758 11.367 1 91.38 186 SER B CA 1
ATOM 3412 C C . SER B 1 186 ? 7.875 14.492 11.031 1 91.38 186 SER B C 1
ATOM 3414 O O . SER B 1 186 ? 6.703 14.375 11.398 1 91.38 186 SER B O 1
ATOM 3416 N N . ALA B 1 187 ? 8.531 13.523 10.383 1 86.94 187 ALA B N 1
ATOM 3417 C CA . ALA B 1 187 ? 7.906 12.234 10.117 1 86.94 187 ALA B CA 1
ATOM 3418 C C . ALA B 1 187 ? 8.023 11.305 11.32 1 86.94 187 ALA B C 1
ATOM 3420 O O . ALA B 1 187 ? 7.34 10.289 11.398 1 86.94 187 ALA B O 1
ATOM 3421 N N . GLY B 1 188 ? 8.875 11.68 12.219 1 86.88 188 GLY B N 1
ATOM 3422 C CA . GLY B 1 188 ? 8.992 10.93 13.461 1 86.88 188 GLY B CA 1
ATOM 3423 C C . GLY B 1 188 ? 9.484 9.508 13.258 1 86.88 188 GLY B C 1
ATOM 3424 O O . GLY B 1 188 ? 9.094 8.602 14 1 86.88 188 GLY B O 1
ATOM 3425 N N . LEU B 1 189 ? 10.336 9.266 12.289 1 86.69 189 LEU B N 1
ATOM 3426 C CA . LEU B 1 189 ? 10.781 7.914 11.984 1 86.69 189 LEU B CA 1
ATOM 3427 C C . LEU B 1 189 ? 12.023 7.555 12.789 1 86.69 189 LEU B C 1
ATOM 3429 O O . LEU B 1 189 ? 12.32 6.375 12.984 1 86.69 189 LEU B O 1
ATOM 3433 N N . TRP B 1 190 ? 12.82 8.555 13.227 1 87.12 190 TRP B N 1
ATOM 3434 C CA . TRP B 1 190 ? 13.969 8.367 14.109 1 87.12 190 TRP B CA 1
ATOM 3435 C C . TRP B 1 190 ? 14.242 9.633 14.914 1 87.12 190 TRP B C 1
ATOM 3437 O O . TRP B 1 190 ? 13.688 10.695 14.633 1 87.12 190 TRP B O 1
ATOM 3447 N N . THR B 1 191 ? 15.078 9.492 15.906 1 85.38 191 THR B N 1
ATOM 3448 C CA . THR B 1 191 ? 15.32 10.578 16.844 1 85.38 191 THR B CA 1
ATOM 3449 C C . THR B 1 191 ? 15.969 11.766 16.141 1 85.38 191 THR B C 1
ATOM 3451 O O . THR B 1 191 ? 16.922 11.602 15.383 1 85.38 191 THR B O 1
ATOM 3454 N N . GLY B 1 192 ? 15.375 12.914 16.328 1 82.94 192 GLY B N 1
ATOM 3455 C CA . GLY B 1 192 ? 15.961 14.156 15.836 1 82.94 192 GLY B CA 1
ATOM 3456 C C . GLY B 1 192 ? 15.609 14.438 14.391 1 82.94 192 GLY B C 1
ATOM 3457 O O . GLY B 1 192 ? 16.047 15.445 13.828 1 82.94 192 GLY B O 1
ATOM 3458 N N . GLN B 1 193 ? 14.859 13.672 13.812 1 86.56 193 GLN B N 1
ATOM 3459 C CA . GLN B 1 193 ? 14.5 13.805 12.406 1 86.56 193 GLN B CA 1
ATOM 3460 C C . GLN B 1 193 ? 13.594 15.016 12.18 1 86.56 193 GLN B C 1
ATOM 3462 O O . GLN B 1 193 ? 12.609 15.195 12.906 1 86.56 193 GLN B O 1
ATOM 3467 N N . THR B 1 194 ? 13.922 15.922 11.242 1 90.44 194 THR B N 1
ATOM 3468 C CA . THR B 1 194 ? 13.016 16.953 10.742 1 90.44 194 THR B CA 1
ATOM 3469 C C . THR B 1 194 ? 12.891 16.875 9.219 1 90.44 194 THR B C 1
ATOM 3471 O O . THR B 1 194 ? 13.852 16.516 8.531 1 90.44 194 THR B O 1
ATOM 3474 N N . ASP B 1 195 ? 11.742 17.219 8.742 1 94.06 195 ASP B N 1
ATOM 3475 C CA . ASP B 1 195 ? 11.5 17.141 7.305 1 94.06 195 ASP B CA 1
ATOM 3476 C C . ASP B 1 195 ? 12.516 17.969 6.527 1 94.06 195 ASP B C 1
ATOM 3478 O O . ASP B 1 195 ? 13.172 17.469 5.613 1 94.06 195 ASP B O 1
ATOM 3482 N N . GLU B 1 196 ? 12.68 19.219 6.938 1 94.25 196 GLU B N 1
ATOM 3483 C CA . GLU B 1 196 ? 13.477 20.172 6.168 1 94.25 196 GLU B CA 1
ATOM 3484 C C . GLU B 1 196 ? 14.961 19.797 6.203 1 94.25 196 GLU B C 1
ATOM 3486 O O . GLU B 1 196 ? 15.68 20.016 5.227 1 94.25 196 GLU B O 1
ATOM 3491 N N . ALA B 1 197 ? 15.422 19.219 7.359 1 92 197 ALA B N 1
ATOM 3492 C CA . ALA B 1 197 ? 16.797 18.719 7.426 1 92 197 ALA B CA 1
ATOM 3493 C C . ALA B 1 197 ? 17.016 17.578 6.445 1 92 197 ALA B C 1
ATOM 3495 O O . ALA B 1 197 ? 18.047 17.5 5.785 1 92 197 ALA B O 1
ATOM 3496 N N . GLU B 1 198 ? 16.031 16.75 6.289 1 90.94 198 GLU B N 1
ATOM 3497 C CA . GLU B 1 198 ? 16.109 15.617 5.363 1 90.94 198 GLU B CA 1
ATOM 3498 C C . GLU B 1 198 ? 16.031 16.078 3.914 1 90.94 198 GLU B C 1
ATOM 3500 O O . GLU B 1 198 ? 16.734 15.562 3.047 1 90.94 198 GLU B O 1
ATOM 3505 N N . LEU B 1 199 ? 15.211 17.062 3.691 1 92.5 199 LEU B N 1
ATOM 3506 C CA . LEU B 1 199 ? 14.977 17.562 2.34 1 92.5 199 LEU B CA 1
ATOM 3507 C C . LEU B 1 199 ? 16.125 18.469 1.882 1 92.5 199 LEU B C 1
ATOM 3509 O O . LEU B 1 199 ? 16.391 18.578 0.683 1 92.5 199 LEU B O 1
ATOM 3513 N N . GLY B 1 200 ? 16.812 19.156 2.836 1 93.31 200 GLY B N 1
ATOM 3514 C CA . GLY B 1 200 ? 17.891 20.078 2.512 1 93.31 200 GLY B CA 1
ATOM 3515 C C . GLY B 1 200 ? 17.406 21.422 1.994 1 93.31 200 GLY B C 1
ATOM 3516 O O . GLY B 1 200 ? 18.172 22.172 1.377 1 93.31 200 GLY B O 1
ATOM 3517 N N . ILE B 1 201 ? 16.156 21.688 2.115 1 94.75 201 ILE B N 1
ATOM 3518 C CA . ILE B 1 201 ? 15.5 22.906 1.65 1 94.75 201 ILE B CA 1
ATOM 3519 C C . ILE B 1 201 ? 14.258 23.188 2.498 1 94.75 201 ILE B C 1
ATOM 3521 O O . ILE B 1 201 ? 13.578 22.25 2.938 1 94.75 201 ILE B O 1
ATOM 3525 N N . SER B 1 202 ? 13.992 24.438 2.76 1 95.62 202 SER B N 1
ATOM 3526 C CA . SER B 1 202 ? 12.82 24.781 3.557 1 95.62 202 SER B CA 1
ATOM 3527 C C . SER B 1 202 ? 11.531 24.531 2.779 1 95.62 202 SER B C 1
ATOM 3529 O O . SER B 1 202 ? 11.523 24.562 1.547 1 95.62 202 SER B O 1
ATOM 3531 N N . TYR B 1 203 ? 10.43 24.328 3.555 1 96.31 203 TYR B N 1
ATOM 3532 C CA . TYR B 1 203 ? 9.133 24.141 2.924 1 96.31 203 TYR B CA 1
ATOM 3533 C C . TYR B 1 203 ? 8.703 25.391 2.166 1 96.31 203 TYR B C 1
ATOM 3535 O O . TYR B 1 203 ? 8.07 25.297 1.108 1 96.31 203 TYR B O 1
ATOM 3543 N N . LEU B 1 204 ? 8.977 26.547 2.721 1 96.31 204 LEU B N 1
ATOM 3544 C CA . LEU B 1 204 ? 8.648 27.797 2.043 1 96.31 204 LEU B CA 1
ATOM 3545 C C . LEU B 1 204 ? 9.273 27.844 0.651 1 96.31 204 LEU B C 1
ATOM 3547 O O . LEU B 1 204 ? 8.578 28.125 -0.333 1 96.31 204 LEU B O 1
ATOM 3551 N N . LYS B 1 205 ? 10.539 27.516 0.571 1 96.75 205 LYS B N 1
ATOM 3552 C CA . LYS B 1 205 ? 11.273 27.562 -0.691 1 96.75 205 LYS B CA 1
ATOM 3553 C C . LYS B 1 205 ? 10.828 26.453 -1.631 1 96.75 205 LYS B C 1
ATOM 3555 O O . LYS B 1 205 ? 10.609 26.688 -2.822 1 96.75 205 LYS B O 1
ATOM 3560 N N . VAL B 1 206 ? 10.703 25.297 -1.096 1 97.69 206 VAL B N 1
ATOM 3561 C CA . VAL B 1 206 ? 10.406 24.156 -1.97 1 97.69 206 VAL B CA 1
ATOM 3562 C C . VAL B 1 206 ? 8.992 24.297 -2.523 1 97.69 206 VAL B C 1
ATOM 3564 O O . VAL B 1 206 ? 8.727 23.922 -3.666 1 97.69 206 VAL B O 1
ATOM 3567 N N . ASP B 1 207 ? 8.055 24.797 -1.765 1 98.06 207 ASP B N 1
ATOM 3568 C CA . ASP B 1 207 ? 6.711 25.062 -2.271 1 98.06 207 ASP B CA 1
ATOM 3569 C C . ASP B 1 207 ? 6.742 26 -3.469 1 98.06 207 ASP B C 1
ATOM 3571 O O . ASP B 1 207 ? 6.059 25.766 -4.469 1 98.06 207 ASP B O 1
ATOM 3575 N N . ASP B 1 208 ? 7.5 27.016 -3.377 1 97.69 208 ASP B N 1
ATOM 3576 C CA . ASP B 1 208 ? 7.641 27.953 -4.48 1 97.69 208 ASP B CA 1
ATOM 3577 C C . ASP B 1 208 ? 8.211 27.266 -5.719 1 97.69 208 ASP B C 1
ATOM 3579 O O . ASP B 1 208 ? 7.719 27.469 -6.832 1 97.69 208 ASP B O 1
ATOM 3583 N N . VAL B 1 209 ? 9.25 26.5 -5.484 1 98.12 209 VAL B N 1
ATOM 3584 C CA . VAL B 1 209 ? 9.906 25.781 -6.57 1 98.12 209 VAL B CA 1
ATOM 3585 C C . VAL B 1 209 ? 8.914 24.844 -7.254 1 98.12 209 VAL B C 1
ATOM 3587 O O . VAL B 1 209 ? 8.797 24.859 -8.484 1 98.12 209 VAL B O 1
ATOM 3590 N N . LEU B 1 210 ? 8.148 24.094 -6.465 1 98.19 210 LEU B N 1
ATOM 3591 C CA . LEU B 1 210 ? 7.191 23.125 -7 1 98.19 210 LEU B CA 1
ATOM 3592 C C . LEU B 1 210 ? 6.094 23.828 -7.789 1 98.19 210 LEU B C 1
ATOM 3594 O O . LEU B 1 210 ? 5.695 23.359 -8.859 1 98.19 210 LEU B O 1
ATOM 3598 N N . ARG B 1 211 ? 5.609 24.953 -7.281 1 97.06 211 ARG B N 1
ATOM 3599 C CA . ARG B 1 211 ? 4.602 25.734 -7.992 1 97.06 211 ARG B CA 1
ATOM 3600 C C . ARG B 1 211 ? 5.113 26.172 -9.359 1 97.06 211 ARG B C 1
ATOM 3602 O O . ARG B 1 211 ? 4.395 26.078 -1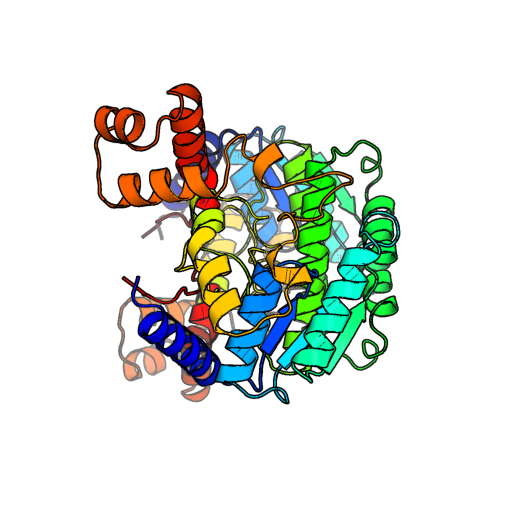0.359 1 97.06 211 ARG B O 1
ATOM 3609 N N . MET B 1 212 ? 6.309 26.625 -9.375 1 97.75 212 MET B N 1
ATOM 3610 C CA . MET B 1 212 ? 6.895 27.125 -10.609 1 97.75 212 MET B CA 1
ATOM 3611 C C . MET B 1 212 ? 7.141 26 -11.594 1 97.75 212 MET B C 1
ATOM 3613 O O . MET B 1 212 ? 6.938 26.156 -12.805 1 97.75 212 MET B O 1
ATOM 3617 N N . ILE B 1 213 ? 7.559 24.875 -11.109 1 97.19 213 ILE B N 1
ATOM 3618 C CA . ILE B 1 213 ? 7.754 23.719 -11.961 1 97.19 213 ILE B CA 1
ATOM 3619 C C . ILE B 1 213 ? 6.43 23.328 -12.609 1 97.19 213 ILE B C 1
ATOM 3621 O O . ILE B 1 213 ? 6.371 23.062 -13.812 1 97.19 213 ILE B O 1
ATOM 3625 N N . GLU B 1 214 ? 5.422 23.266 -11.789 1 95.19 214 GLU B N 1
ATOM 3626 C CA . GLU B 1 214 ? 4.105 22.875 -12.297 1 95.19 214 GLU B CA 1
ATOM 3627 C C . GLU B 1 214 ? 3.602 23.875 -13.328 1 95.19 214 GLU B C 1
ATOM 3629 O O . GLU B 1 214 ? 2.855 23.516 -14.242 1 95.19 214 GLU B O 1
ATOM 3634 N N . GLU B 1 215 ? 4.02 25.094 -13.188 1 95.25 215 GLU B N 1
ATOM 3635 C CA . GLU B 1 215 ? 3.625 26.141 -14.117 1 95.25 215 GLU B CA 1
ATOM 3636 C C . GLU B 1 215 ? 4.473 26.109 -15.391 1 95.25 215 GLU B C 1
ATOM 3638 O O . GLU B 1 215 ? 4.227 26.875 -16.328 1 95.25 215 GLU B O 1
ATOM 3643 N N . GLY B 1 216 ? 5.48 25.281 -15.383 1 96.12 216 GLY B N 1
ATOM 3644 C CA . GLY B 1 216 ? 6.332 25.125 -16.547 1 96.12 216 GLY B CA 1
ATOM 3645 C C . GLY B 1 216 ? 7.418 26.188 -16.641 1 96.12 216 GLY B C 1
ATOM 3646 O O . GLY B 1 216 ? 7.891 26.5 -17.734 1 96.12 216 GLY B O 1
ATOM 3647 N N . ALA B 1 217 ? 7.785 26.75 -15.531 1 97.12 217 ALA B N 1
ATOM 3648 C CA . ALA B 1 217 ? 8.812 27.781 -15.523 1 97.12 217 ALA B CA 1
ATOM 3649 C C . ALA B 1 217 ? 10.172 27.203 -15.914 1 97.12 217 ALA B C 1
ATOM 3651 O O . ALA B 1 217 ? 10.492 26.062 -15.555 1 97.12 217 ALA B O 1
ATOM 3652 N N . GLU B 1 218 ? 10.969 27.984 -16.609 1 97.38 218 GLU B N 1
ATOM 3653 C CA . GLU B 1 218 ? 12.328 27.578 -16.969 1 97.38 218 GLU B CA 1
ATOM 3654 C C . GLU B 1 218 ? 13.25 27.609 -15.75 1 97.38 218 GLU B C 1
ATOM 3656 O O . GLU B 1 218 ? 13.023 28.375 -14.812 1 97.38 218 GLU B O 1
ATOM 3661 N N . GLN B 1 219 ? 14.211 26.828 -15.844 1 97.25 219 GLN B N 1
ATOM 3662 C CA . GLN B 1 219 ? 15.172 26.672 -14.75 1 97.25 219 GLN B CA 1
ATOM 3663 C C . GLN B 1 219 ? 15.727 28.031 -14.32 1 97.25 219 GLN B C 1
ATOM 3665 O O . GLN B 1 219 ? 15.805 28.312 -13.125 1 97.25 219 GLN B O 1
ATOM 3670 N N . GLU B 1 220 ? 16.141 28.797 -15.258 1 97.25 220 GLU B N 1
ATOM 3671 C CA . GLU B 1 220 ? 16.734 30.094 -14.969 1 97.25 220 GLU B CA 1
ATOM 3672 C C . GLU B 1 220 ? 15.781 30.969 -14.164 1 97.25 220 GLU B C 1
ATOM 3674 O O . GLU B 1 220 ? 16.203 31.672 -13.234 1 97.25 220 GLU B O 1
ATOM 3679 N N . LYS B 1 221 ? 14.562 30.953 -14.539 1 98 221 LYS B N 1
ATOM 3680 C CA . LYS B 1 221 ? 13.555 31.734 -13.844 1 98 221 LYS B CA 1
ATOM 3681 C C . LYS B 1 221 ? 13.344 31.234 -12.422 1 98 221 LYS B C 1
ATOM 3683 O O . LYS B 1 221 ? 13.219 32.031 -11.484 1 98 221 LYS B O 1
ATOM 3688 N N . ILE B 1 222 ? 13.297 29.922 -12.234 1 98 222 ILE B N 1
ATOM 3689 C CA . ILE B 1 222 ? 13.102 29.328 -10.922 1 98 222 ILE B CA 1
ATOM 3690 C C . ILE B 1 222 ? 14.227 29.75 -9.984 1 98 222 ILE B C 1
ATOM 3692 O O . ILE B 1 222 ? 13.977 30.203 -8.867 1 98 222 ILE B O 1
ATOM 3696 N N . LEU B 1 223 ? 15.484 29.672 -10.5 1 97.81 223 LEU B N 1
ATOM 3697 C CA . LEU B 1 223 ? 16.641 30.031 -9.688 1 97.81 223 LEU B CA 1
ATOM 3698 C C . LEU B 1 223 ? 16.609 31.516 -9.305 1 97.81 223 LEU B C 1
ATOM 3700 O O . LEU B 1 223 ? 16.844 31.859 -8.148 1 97.81 223 LEU B O 1
ATOM 3704 N N . LYS B 1 224 ? 16.297 32.281 -10.234 1 97.44 224 LYS B N 1
ATOM 3705 C CA . LYS B 1 224 ? 16.266 33.719 -10.016 1 97.44 224 LYS B CA 1
ATOM 3706 C C . LYS B 1 224 ? 15.172 34.125 -9.031 1 97.44 224 LYS B C 1
ATOM 3708 O O . LYS B 1 224 ? 15.406 34.906 -8.102 1 97.44 224 LYS B O 1
ATOM 3713 N N . ASP B 1 225 ? 13.977 33.562 -9.188 1 97 225 ASP B N 1
ATOM 3714 C CA . ASP B 1 225 ? 12.805 34 -8.438 1 97 225 ASP B CA 1
ATOM 3715 C C . ASP B 1 225 ? 12.805 33.438 -7.027 1 97 225 ASP B C 1
ATOM 3717 O O . ASP B 1 225 ? 12.289 34.031 -6.094 1 97 225 ASP B O 1
ATOM 3721 N N . THR B 1 226 ? 13.328 32.219 -6.805 1 96.31 226 THR B N 1
ATOM 3722 C CA . THR B 1 226 ? 13.242 31.547 -5.508 1 96.31 226 THR B CA 1
ATOM 3723 C C . THR B 1 226 ? 14.539 31.75 -4.715 1 96.31 226 THR B C 1
ATOM 3725 O O . THR B 1 226 ? 14.555 31.578 -3.494 1 96.31 226 THR B O 1
ATOM 3728 N N . GLY B 1 227 ? 15.688 31.984 -5.445 1 96.19 227 GLY B N 1
ATOM 3729 C CA . GLY B 1 227 ? 16.969 32.219 -4.797 1 96.19 227 GLY B CA 1
ATOM 3730 C C . GLY B 1 227 ? 17.625 30.922 -4.328 1 96.19 227 GLY B C 1
ATOM 3731 O O . GLY B 1 227 ? 18.594 30.969 -3.562 1 96.19 227 GLY B O 1
ATOM 3732 N N . ILE B 1 228 ? 17.125 29.734 -4.734 1 96.62 228 ILE B N 1
ATOM 3733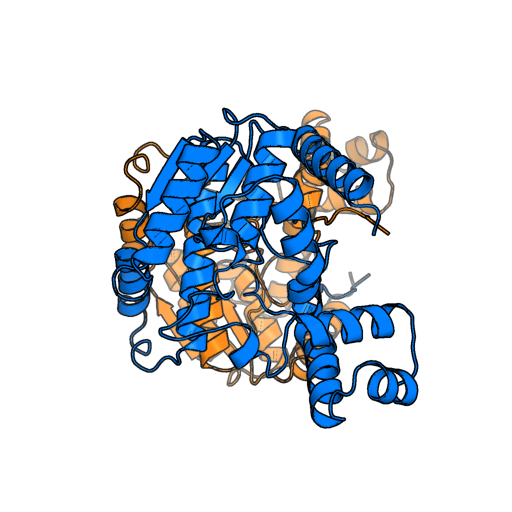 C CA . ILE B 1 228 ? 17.734 28.469 -4.34 1 96.62 228 ILE B CA 1
ATOM 3734 C C . ILE B 1 228 ? 18.953 28.203 -5.219 1 96.62 228 ILE B C 1
ATOM 3736 O O . ILE B 1 228 ? 19.125 28.812 -6.27 1 96.62 228 ILE B O 1
ATOM 3740 N N . SER B 1 229 ? 19.875 27.312 -4.773 1 96.94 229 SER B N 1
ATOM 3741 C CA . SER B 1 229 ? 21.031 26.922 -5.559 1 96.94 229 SER B CA 1
ATOM 3742 C C . SER B 1 229 ? 20.656 25.938 -6.656 1 96.94 229 SER B C 1
ATOM 3744 O O . SER B 1 229 ? 19.594 25.328 -6.602 1 96.94 229 SER B O 1
ATOM 3746 N N . ILE B 1 230 ? 21.516 25.844 -7.617 1 97.5 230 ILE B N 1
ATOM 3747 C CA . ILE B 1 230 ? 21.312 24.875 -8.695 1 97.5 230 ILE B CA 1
ATOM 3748 C C . ILE B 1 230 ? 21.328 23.469 -8.125 1 97.5 230 ILE B C 1
ATOM 3750 O O . ILE B 1 230 ? 20.609 22.594 -8.602 1 97.5 230 ILE B O 1
ATOM 3754 N N . GLU B 1 231 ? 22.109 23.312 -7.117 1 97.19 231 GLU B N 1
ATOM 3755 C CA . GLU B 1 231 ? 22.172 22 -6.461 1 97.19 231 GLU B CA 1
ATOM 3756 C C . GLU B 1 231 ? 20.844 21.656 -5.801 1 97.19 231 GLU B C 1
ATOM 3758 O O . GLU B 1 231 ? 20.391 20.516 -5.879 1 97.19 231 GLU B O 1
ATOM 3763 N N . GLN B 1 232 ? 20.25 22.578 -5.191 1 97.12 232 GLN B N 1
ATOM 3764 C CA . GLN B 1 232 ? 18.953 22.375 -4.559 1 97.12 232 GLN B CA 1
ATOM 3765 C C . GLN B 1 232 ? 17.875 22.062 -5.598 1 97.12 232 GLN B C 1
ATOM 3767 O O . GLN B 1 232 ? 17.062 21.156 -5.402 1 97.12 232 GLN B O 1
ATOM 3772 N N . LEU B 1 233 ? 17.891 22.812 -6.648 1 97.88 233 LEU B N 1
ATOM 3773 C CA . LEU B 1 233 ? 16.922 22.578 -7.711 1 97.88 233 LEU B CA 1
ATOM 3774 C C . LEU B 1 233 ? 17.078 21.188 -8.297 1 97.88 233 LEU B C 1
ATOM 3776 O O . LEU B 1 233 ? 16.094 20.469 -8.508 1 97.88 233 LEU B O 1
ATOM 3780 N N . ASN B 1 234 ? 18.328 20.812 -8.523 1 97.5 234 ASN B N 1
ATOM 3781 C CA . ASN B 1 234 ? 18.594 19.484 -9.039 1 97.5 234 ASN B CA 1
ATOM 3782 C C . ASN B 1 234 ? 18.125 18.391 -8.078 1 97.5 234 ASN B C 1
ATOM 3784 O O . ASN B 1 234 ? 17.594 17.375 -8.508 1 97.5 234 ASN B O 1
ATOM 3788 N N . SER B 1 235 ? 18.312 18.641 -6.848 1 96.94 235 SER B N 1
ATOM 3789 C CA . SER B 1 235 ? 17.859 17.703 -5.832 1 96.94 235 SER B CA 1
ATOM 3790 C C . SER B 1 235 ? 16.344 17.531 -5.855 1 96.94 235 SER B C 1
ATOM 3792 O O . SER B 1 235 ? 15.836 16.406 -5.797 1 96.94 235 SER B O 1
ATOM 3794 N N . VAL B 1 236 ? 15.648 18.625 -5.941 1 97.62 236 VAL B N 1
ATOM 3795 C CA . VAL B 1 236 ? 14.195 18.625 -5.969 1 97.62 236 VAL B CA 1
ATOM 3796 C C . VAL B 1 236 ? 13.703 17.875 -7.207 1 97.62 236 VAL B C 1
ATOM 3798 O O . VAL B 1 236 ? 12.852 16.984 -7.109 1 97.62 236 VAL B O 1
ATOM 3801 N N . THR B 1 237 ? 14.258 18.172 -8.328 1 97.44 237 THR B N 1
ATOM 3802 C CA . THR B 1 237 ? 13.836 17.562 -9.586 1 97.44 237 THR B CA 1
ATOM 3803 C C . THR B 1 237 ? 14.133 16.062 -9.586 1 97.44 237 THR B C 1
ATOM 3805 O O . THR B 1 237 ? 13.32 15.266 -10.047 1 97.44 237 THR B O 1
ATOM 3808 N N . ARG B 1 238 ? 15.312 15.789 -9.078 1 96.62 238 ARG B N 1
ATOM 3809 C CA . ARG B 1 238 ? 15.688 14.383 -8.992 1 96.62 238 ARG B CA 1
ATOM 3810 C C . ARG B 1 238 ? 14.727 13.609 -8.094 1 96.62 238 ARG B C 1
ATOM 3812 O O . ARG B 1 238 ? 14.359 12.469 -8.391 1 96.62 238 ARG B O 1
ATOM 3819 N N . ARG B 1 239 ? 14.32 14.164 -7.004 1 96.62 239 ARG B N 1
ATOM 3820 C CA . ARG B 1 239 ? 13.391 13.539 -6.078 1 96.62 239 ARG B CA 1
ATOM 3821 C C . ARG B 1 239 ? 12.039 13.297 -6.742 1 96.62 239 ARG B C 1
ATOM 3823 O O . ARG B 1 239 ? 11.438 12.234 -6.582 1 96.62 239 ARG B O 1
ATOM 3830 N N . ILE B 1 240 ? 11.57 14.328 -7.438 1 97.12 240 ILE B N 1
ATOM 3831 C CA . ILE B 1 240 ? 10.289 14.203 -8.125 1 97.12 240 ILE B CA 1
ATOM 3832 C C . ILE B 1 240 ? 10.336 13.016 -9.094 1 97.12 240 ILE B C 1
ATOM 3834 O O . ILE B 1 240 ? 9.422 12.188 -9.102 1 97.12 240 ILE B O 1
ATOM 3838 N N . GLU B 1 241 ? 11.43 12.922 -9.805 1 95.5 241 GLU B N 1
ATOM 3839 C CA . GLU B 1 241 ? 11.562 11.891 -10.828 1 95.5 241 GLU B CA 1
ATOM 3840 C C . GLU B 1 241 ? 11.75 10.508 -10.211 1 95.5 241 GLU B C 1
ATOM 3842 O O . GLU B 1 241 ? 11.086 9.547 -10.609 1 95.5 241 GLU B O 1
ATOM 3847 N N . ARG B 1 242 ? 12.594 10.422 -9.266 1 94 242 ARG B N 1
ATOM 3848 C CA . ARG B 1 242 ? 12.969 9.141 -8.656 1 94 242 ARG B CA 1
ATOM 3849 C C . ARG B 1 242 ? 11.797 8.539 -7.891 1 94 242 ARG B C 1
ATOM 3851 O O . ARG B 1 242 ? 11.68 7.32 -7.777 1 94 242 ARG B O 1
ATOM 3858 N N . ASN B 1 243 ? 10.898 9.414 -7.438 1 94.94 243 ASN B N 1
ATOM 3859 C CA . ASN B 1 243 ? 9.828 8.922 -6.574 1 94.94 243 ASN B CA 1
ATOM 3860 C C . ASN B 1 243 ? 8.492 8.875 -7.309 1 94.94 243 ASN B C 1
ATOM 3862 O O . ASN B 1 243 ? 7.445 8.695 -6.691 1 94.94 243 ASN B O 1
ATOM 3866 N N . GLU B 1 244 ? 8.5 8.992 -8.633 1 94.12 244 GLU B N 1
ATOM 3867 C CA . GLU B 1 244 ? 7.293 8.93 -9.445 1 94.12 244 GLU B CA 1
ATOM 3868 C C . GLU B 1 244 ? 6.559 7.605 -9.25 1 94.12 244 GLU B C 1
ATOM 3870 O O . GLU B 1 244 ? 5.328 7.559 -9.281 1 94.12 244 GLU B O 1
ATOM 3875 N N . HIS B 1 245 ? 7.312 6.508 -9 1 93.06 245 HIS B N 1
ATOM 3876 C CA . HIS B 1 245 ? 6.75 5.168 -8.852 1 93.06 245 HIS B CA 1
ATOM 3877 C C . HIS B 1 245 ? 5.812 5.094 -7.648 1 93.06 245 HIS B C 1
ATOM 3879 O O . HIS B 1 245 ? 4.902 4.266 -7.613 1 93.06 245 HIS B O 1
ATOM 3885 N N . LYS B 1 246 ? 5.973 6.004 -6.652 1 94.5 246 LYS B N 1
ATOM 3886 C CA . LYS B 1 246 ? 5.16 5.996 -5.438 1 94.5 246 LYS B CA 1
ATOM 3887 C C . LYS B 1 246 ? 3.756 6.527 -5.711 1 94.5 246 LYS B C 1
ATOM 3889 O O . LYS B 1 246 ? 2.846 6.332 -4.902 1 94.5 246 LYS B O 1
ATOM 3894 N N . ARG B 1 247 ? 3.592 7.23 -6.797 1 93.69 247 ARG B N 1
ATOM 3895 C CA . ARG B 1 247 ? 2.324 7.891 -7.098 1 93.69 247 ARG B CA 1
ATOM 3896 C C . ARG B 1 247 ? 1.531 7.102 -8.133 1 93.69 247 ARG B C 1
ATOM 3898 O O . ARG B 1 247 ? 0.526 7.59 -8.656 1 93.69 247 ARG B O 1
ATOM 3905 N N . LYS B 1 248 ? 1.999 5.914 -8.445 1 93.12 248 LYS B N 1
ATOM 3906 C CA . LYS B 1 248 ? 1.368 5.078 -9.461 1 93.12 248 LYS B CA 1
ATOM 3907 C C . LYS B 1 248 ? 1.091 3.676 -8.93 1 93.12 248 LYS B C 1
ATOM 3909 O O . LYS B 1 248 ? 1.763 3.213 -8 1 93.12 248 LYS B O 1
ATOM 3914 N N . SER B 1 249 ? 0.045 3.018 -9.5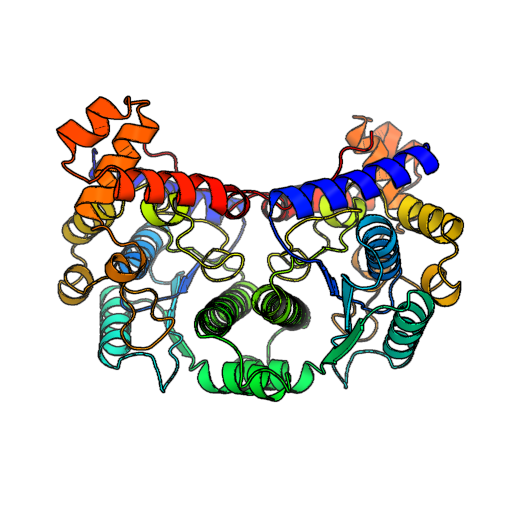08 1 94.5 249 SER B N 1
ATOM 3915 C CA . SER B 1 249 ? -0.161 1.599 -9.242 1 94.5 249 SER B CA 1
ATOM 3916 C C . SER B 1 249 ? 0.993 0.76 -9.773 1 94.5 249 SER B C 1
ATOM 3918 O O . SER B 1 249 ? 1.688 1.175 -10.703 1 94.5 249 SER B O 1
ATOM 3920 N N . PRO B 1 250 ? 1.219 -0.412 -9.172 1 96.94 250 PRO B N 1
ATOM 3921 C CA . PRO B 1 250 ? 2.279 -1.269 -9.711 1 96.94 250 PRO B CA 1
ATOM 3922 C C . PRO B 1 250 ? 2.105 -1.56 -11.195 1 96.94 250 PRO B C 1
ATOM 3924 O O . PRO B 1 250 ? 1.012 -1.927 -11.633 1 96.94 250 PRO B O 1
ATOM 3927 N N . PRO B 1 251 ? 3.146 -1.334 -11.969 1 97.31 251 PRO B N 1
ATOM 3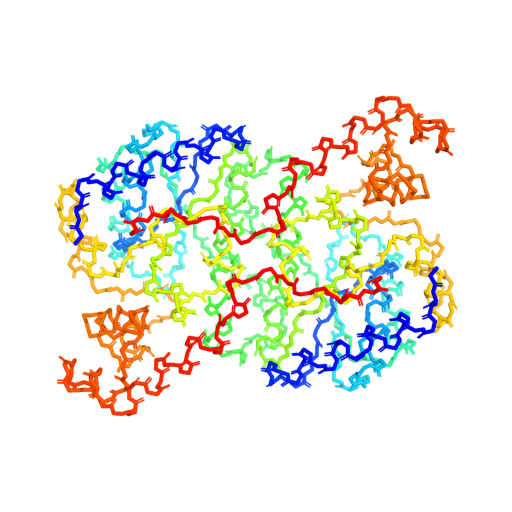928 C CA . PRO B 1 251 ? 3.039 -1.596 -13.406 1 97.31 251 PRO B CA 1
ATOM 3929 C C . PRO B 1 251 ? 2.803 -3.072 -13.727 1 97.31 251 PRO B C 1
ATOM 3931 O O . PRO B 1 251 ? 3.268 -3.945 -12.984 1 97.31 251 PRO B O 1
ATOM 3934 N N . VAL B 1 252 ? 2.094 -3.387 -14.734 1 97.62 252 VAL B N 1
ATOM 3935 C CA . VAL B 1 252 ? 1.771 -4.695 -15.289 1 97.62 252 VAL B CA 1
ATOM 3936 C C . VAL B 1 252 ? 2.188 -4.746 -16.766 1 97.62 252 VAL B C 1
ATOM 3938 O O . VAL B 1 252 ? 2.014 -3.771 -17.5 1 97.62 252 VAL B O 1
ATOM 3941 N N . PRO B 1 253 ? 2.764 -5.82 -17.203 1 97.06 253 PRO B N 1
ATOM 3942 C CA . PRO B 1 253 ? 3.15 -5.879 -18.625 1 97.06 253 PRO B CA 1
ATOM 3943 C C . PRO B 1 253 ? 1.948 -5.934 -19.562 1 97.06 253 PRO B C 1
ATOM 3945 O O . PRO B 1 253 ? 0.937 -6.562 -19.234 1 97.06 253 PRO B O 1
ATOM 3948 N N . GLU B 1 254 ? 2.068 -5.316 -20.688 1 91.56 254 GLU B N 1
ATOM 3949 C CA . GLU B 1 254 ? 1.068 -5.406 -21.75 1 91.56 254 GLU B CA 1
ATOM 3950 C C . GLU B 1 254 ? 1.282 -6.652 -22.609 1 91.56 254 GLU B C 1
ATOM 3952 O O . GLU B 1 254 ? 2.295 -6.77 -23.297 1 91.56 254 GLU B O 1
ATOM 3957 N N . LEU B 1 255 ? 0.31 -7.535 -22.562 1 93.31 255 LEU B N 1
ATOM 3958 C CA . LEU B 1 255 ? 0.547 -8.82 -23.219 1 93.31 255 LEU B CA 1
ATOM 3959 C C . LEU B 1 255 ? -0.429 -9.039 -24.359 1 93.31 255 LEU B C 1
ATOM 3961 O O . LEU B 1 255 ? -0.308 -10.016 -25.109 1 93.31 255 LEU B O 1
ATOM 3965 N N . TYR B 1 256 ? -1.446 -8.242 -24.5 1 81.94 256 TYR B N 1
ATOM 3966 C CA . TYR B 1 256 ? -2.443 -8.391 -25.547 1 81.94 256 TYR B CA 1
ATOM 3967 C C . TYR B 1 256 ? -2.436 -7.18 -26.484 1 81.94 256 TYR B C 1
ATOM 3969 O O . TYR B 1 256 ? -2.066 -6.074 -26.062 1 81.94 256 TYR B O 1
#

Sequence (512 aa):
MDFEKAQNRIIEFIRNETDKAGVDGAVVGISGGIDSALTATLTVEALGKERVLGLHMPESSLTPAVDSEDAKILADWLGIEYRTIDISGIVSAFMASIPESESSDRLTRGNLKARTRMSLLYFHANRLNRMVVGTGNKTEILLGYYTKYGDGGVDLEPIGGIYKTEVWELSRRLGIPDPLITKKPSAGLWTGQTDEAELGISYLKVDDVLRMIEEGAEQEKILKDTGISIEQLNSVTRRIERNEHKRKSPPVPELYMDFEKAQNRIIEFIRNETDKAGVDGAVVGISGGIDSALTATLTVEALGKERVLGLHMPESSLTPAVDSEDAKILADWLGIEYRTIDISGIVSAFMASIPESESSDRLTRGNLKARTRMSLLYFHANRLNRMVVGTGNKTEILLGYYTKYGDGGVDLEPIGGIYKTEVWELSRRLGIPDPLITKKPSAGLWTGQTDEAELGISYLKVDDVLRMIEEGAEQEKILKDTGISIEQLNSVTRRIERNEHKRKSPPVPELY

Secondary structure (DSSP, 8-state):
--HHHHHHHHHHHHHHHHHHHT-S-EEEE--SSHHHHHHHHHHHHHH-GGGEEEEE---TTTS-HHHHHHHHHHHHHHT-EEEE---HHHHHHHHHH-GGGGG--HHHHHHHHHHHHHHHHHHHHHHHT-EEEP---HHHHHHT-S-TTTTT--SB-TTTTS-HHHHHHHHHHTT--HHHHHSPP---SSTT--HHHHHTS-HHHHHHHHHHHHTT--HHHHHHHH---HHHHHHHHHHHHHTGGGGSPPP-----/--HHHHHHHHHHHHHHHHHHHT-S-EEEE--SSHHHHHHHHHHHHHH-GGGEEEEE---TTTS-HHHHHHHHHHHHHHT-EEEE---HHHHHHHHHH-GGGGG--HHHHHHHHHHHHHHHHHHHHHHHT-EEEP---HHHHHHT-S-TTTTT--SB-TTTTS-HHHHHHHHHHTT--HHHHHSPP---SSTT--HHHHHTS-HHHHHHHHHHHHTT--HHHHHHHH---HHHHHHHHHHHHHTGGGGSPPP-----

Nearest PDB structures (foldseek):
  2e18-assembly1_B  TM=9.555E-01  e=2.596E-26  Pyrococcus horikoshii OT3
  3fiu-assembly2_D  TM=9.504E-01  e=2.683E-21  Francisella tularensis subsp. holarctica LVS
  1xnh-assembly1_A-2  TM=9.330E-01  e=1.136E-20  Helicobacter pylori
  1nsy-assembly1_A  TM=8.824E-01  e=1.478E-19  Bacillus subtilis
  5kha-assembly1_B  TM=7.343E-01  e=2.004E-15  Acinetobacter baumannii

pLDDT: mean 95.92, std 4.09, range [74.88, 98.94]

Radius of gyration: 23.26 Å; Cα contacts (8 Å, |Δi|>4): 872; chains: 2; bounding box: 49×65×52 Å

Solvent-accessible surface area (backbone atoms only — not comparable to full-atom values): 26934 Å² total; per-residue (Å²): 131,65,60,71,60,44,52,52,50,34,27,50,44,52,40,50,55,39,58,74,69,68,44,68,36,36,28,31,66,34,65,29,41,45,49,28,49,43,42,50,52,44,48,27,72,41,66,35,33,90,30,33,38,36,39,30,66,44,34,81,92,59,49,52,67,66,32,56,50,42,30,49,51,51,34,62,74,62,60,31,51,70,47,77,35,63,42,47,59,31,55,49,31,50,45,69,53,34,88,69,43,83,72,54,52,68,67,42,53,23,44,46,53,35,26,50,51,31,45,52,45,48,42,52,12,57,72,65,41,28,39,35,49,24,45,47,29,26,51,36,58,53,44,39,69,62,37,78,50,5,64,61,47,40,60,28,17,60,44,32,56,37,38,60,67,50,50,54,52,53,31,55,75,71,61,55,62,58,74,36,65,72,49,80,63,53,83,70,54,52,80,88,53,37,47,42,72,73,68,71,46,51,64,71,56,47,47,54,50,52,54,38,51,76,70,64,55,52,67,71,54,51,37,67,75,68,67,55,53,71,66,54,51,50,50,52,53,49,32,31,62,73,30,46,68,70,72,45,57,55,53,53,47,87,72,124,132,64,60,68,59,44,52,52,50,35,27,50,44,53,39,50,54,39,57,73,67,69,46,69,36,37,28,31,64,32,66,30,41,46,47,27,49,43,41,49,52,44,47,29,74,41,65,34,33,90,30,33,37,37,38,30,64,44,34,80,91,57,49,54,66,66,32,56,51,40,30,48,52,50,34,61,74,61,59,32,52,68,48,77,34,63,41,47,59,32,54,49,31,50,45,69,53,34,88,68,42,84,72,53,51,68,65,43,53,21,43,47,52,35,27,51,50,31,46,53,46,47,43,51,12,56,72,64,42,28,41,36,48,24,46,46,29,24,53,36,58,54,44,38,67,62,36,80,51,6,63,61,48,40,61,30,19,60,43,33,56,38,39,62,67,50,50,54,52,54,31,57,74,70,61,55,62,60,73,36,64,72,50,78,61,52,82,70,55,51,80,88,53,37,47,43,72,73,67,71,47,52,62,73,56,48,46,52,50,53,53,36,51,76,71,64,54,52,68,70,55,50,36,67,75,66,65,55,52,71,67,54,51,50,50,51,52,48,31,32,61,74,29,47,68,70,71,46,57,55,54,54,46,86,72,125